Protein 3ZMD (pdb70)

Secondary structure (DSSP, 8-state):
--PPPHHHHHHHHHHHHHHHHHHHHHHHHHGGGT--HHHHHHHHHHHTSGGGEEEHHHHHHHTT--HHHHHHHHHHHHHTTSEEEE--SS-SS--EEEE-HHHHHHHHHHHHHHHHHHHHHTGGGS-HHHHHHHHHHHHHHHHHHHH-/--PPPHHHHHHHHHHHHHHHHHHHHHHHHHGGGT--HHHHHHHHHHHTSGGGEEEHHHHHHHTT--HHHHHHHHHHHHHTTSEEEE----SS---EEEE-HHHHHHHHHHHHHHHHHHHHHTGGGS-HHHHHHHHHHHHHHHHHHHH-/---PPPHHHHHHHHHHHHHHHHHHHHHHHHHGGGT--HHHHHHHHHHHTSGGGEEEHHHHHHHTT--HHHHHHHHHHHHHTTSEEEEE--STT--EEEEE-HHHHHHHHHHHHHHHHHHHHHTGGGS-HHHHHHHHHHHHHHHHHHHH-/--PPPHHHHHHHHHHHHHHHHHHHHHHHHHGGGT--HHHHHHHHHHHTSGGGEEEHHHHHHHTT--HHHHHHHHHHHHHTTSEEEEE-SSSTT-EEEEE-HHHHHHHHHHHHHHHHHHHHHTGGGS-HHHHHHHHHHHHHHHHHHHH-

Structure (mmCIF, N/CA/C/O backbone):
data_3ZMD
#
_entry.id   3ZMD
#
_cell.length_a   43.648
_cell.length_b   120.483
_cell.length_c   144.290
_cell.angle_alpha   90.00
_cell.angle_beta   90.00
_cell.angle_gamma   90.00
#
_symmetry.space_group_name_H-M   'P 21 21 21'
#
loop_
_entity.id
_entity.type
_entity.pdbx_description
1 polymer 'PUTATIVE TRANSCRIPTIONAL REGULATOR'
2 non-polymer '2-HYDROXYBENZOIC ACID'
3 non-polymer 'SODIUM ION'
4 non-polymer 'CHLORIDE ION'
5 non-polymer 1,2-ETHANEDIOL
6 water water
#
loop_
_atom_site.group_PDB
_atom_site.id
_atom_site.type_symbol
_atom_site.label_atom_id
_atom_site.label_alt_id
_atom_site.label_comp_id
_atom_site.label_asym_id
_atom_site.label_entity_id
_atom_site.label_seq_id
_atom_site.pdbx_PDB_ins_code
_atom_site.Cartn_x
_atom_site.Cartn_y
_atom_site.Cartn_z
_atom_site.occupancy
_atom_site.B_iso_or_equiv
_atom_site.auth_seq_id
_atom_site.auth_comp_id
_atom_site.auth_asym_id
_atom_site.auth_atom_id
_atom_site.pdbx_PDB_model_num
ATOM 1 N N . THR A 1 27 ? 30.641 40.036 59.347 1.00 65.42 7 THR A N 1
ATOM 2 C CA . THR A 1 27 ? 29.516 40.983 59.035 1.00 62.08 7 THR A CA 1
ATOM 3 C C . THR A 1 27 ? 28.642 41.110 60.271 1.00 55.02 7 THR A C 1
ATOM 4 O O . THR A 1 27 ? 28.212 40.093 60.834 1.00 53.92 7 THR A O 1
ATOM 8 N N . ARG A 1 28 ? 28.383 42.335 60.711 1.00 50.94 8 ARG A N 1
ATOM 9 C CA . ARG A 1 28 ? 27.534 42.523 61.885 1.00 46.95 8 ARG A CA 1
ATOM 10 C C . ARG A 1 28 ? 26.091 42.778 61.467 1.00 42.36 8 ARG A C 1
ATOM 11 O O . ARG A 1 28 ? 25.676 43.920 61.349 1.00 40.55 8 ARG A O 1
ATOM 19 N N . TRP A 1 29 ? 25.346 41.696 61.223 1.00 41.21 9 TRP A N 1
ATOM 20 C CA . TRP A 1 29 ? 23.950 41.792 60.804 1.00 38.20 9 TRP A CA 1
ATOM 21 C C . TRP A 1 29 ? 23.145 42.508 61.835 1.00 34.69 9 TRP A C 1
ATOM 22 O O . TRP A 1 29 ? 23.485 42.485 63.016 1.00 33.43 9 TRP A O 1
ATOM 33 N N . LEU A 1 30 ? 22.085 43.193 61.430 1.00 31.30 10 LEU A N 1
ATOM 34 C CA . LEU A 1 30 ? 21.312 43.923 62.393 1.00 30.25 10 LEU A CA 1
ATOM 35 C C . LEU A 1 30 ? 20.602 42.936 63.326 1.00 31.29 10 LEU A C 1
ATOM 36 O O . LEU A 1 30 ? 20.139 41.889 62.892 1.00 32.07 10 LEU A O 1
ATOM 41 N N . THR A 1 31 ? 20.513 43.302 64.593 1.00 31.05 11 THR A N 1
ATOM 42 C CA . THR A 1 31 ? 19.732 42.539 65.570 1.00 33.43 11 THR A CA 1
ATOM 43 C C . THR A 1 31 ? 18.266 42.794 65.284 1.00 33.89 11 THR A C 1
ATOM 44 O O . THR A 1 31 ? 17.943 43.701 64.500 1.00 29.68 11 THR A O 1
ATOM 48 N N . ASP A 1 32 ? 17.391 42.042 65.937 1.00 36.53 12 ASP A N 1
ATOM 49 C CA . ASP A 1 32 ? 15.952 42.258 65.792 1.00 40.46 12 ASP A CA 1
ATOM 50 C C . ASP A 1 32 ? 15.541 43.702 66.143 1.00 38.17 12 ASP A C 1
ATOM 51 O O . ASP A 1 32 ? 14.802 44.314 65.403 1.00 36.25 12 ASP A O 1
ATOM 56 N N . THR A 1 33 ? 16.067 44.233 67.244 1.00 37.68 13 THR A N 1
ATOM 57 C CA . THR A 1 33 ? 15.755 45.595 67.666 1.00 37.10 13 THR A CA 1
ATOM 58 C C . THR A 1 33 ? 16.261 46.634 66.673 1.00 33.78 13 THR A C 1
ATOM 59 O O . THR A 1 33 ? 15.527 47.560 66.312 1.00 33.60 13 THR A O 1
ATOM 63 N N . GLU A 1 34 ? 17.502 46.469 66.216 1.00 31.23 14 GLU A N 1
ATOM 64 C CA . GLU A 1 34 ? 18.057 47.387 65.229 1.00 29.64 14 GLU A CA 1
ATOM 65 C C . GLU A 1 34 ? 17.266 47.345 63.910 1.00 27.71 14 GLU A C 1
ATOM 66 O O . GLU A 1 34 ? 17.032 48.388 63.284 1.00 26.84 14 GLU A O 1
ATOM 72 N N . GLN A 1 35 ? 16.954 46.132 63.448 1.00 29.15 15 GLN A N 1
ATOM 73 C CA . GLN A 1 35 ? 16.268 45.957 62.182 1.00 29.05 15 GLN A CA 1
ATOM 74 C C . GLN A 1 35 ? 14.894 46.607 62.198 1.00 30.86 15 GLN A C 1
ATOM 75 O O . GLN A 1 35 ? 14.493 47.253 61.202 1.00 29.39 15 GLN A O 1
ATOM 81 N N . CYS A 1 36 ? 14.175 46.405 63.291 1.00 32.18 16 CYS A N 1
ATOM 82 C CA A CYS A 1 36 ? 12.844 46.975 63.430 0.50 34.05 16 CYS A CA 1
ATOM 83 C CA B CYS A 1 36 ? 12.841 46.964 63.471 0.50 35.03 16 CYS A CA 1
ATOM 84 C C . CYS A 1 36 ? 12.888 48.490 63.378 1.00 31.31 16 CYS A C 1
ATOM 85 O O . CYS A 1 36 ? 12.111 49.099 62.665 1.00 30.85 16 CYS A O 1
ATOM 90 N N . ALA A 1 37 ? 13.828 49.085 64.096 1.00 31.75 17 ALA A N 1
ATOM 91 C CA . ALA A 1 37 ? 13.973 50.550 64.097 1.00 30.89 17 ALA A CA 1
ATOM 92 C C . ALA A 1 37 ? 14.356 51.057 62.730 1.00 29.81 17 ALA A C 1
ATOM 93 O O . ALA A 1 37 ? 13.771 52.040 62.267 1.00 31.51 17 ALA A O 1
ATOM 95 N N . TRP A 1 38 ? 15.302 50.379 62.071 1.00 26.88 18 TRP A N 1
ATOM 96 C CA . TRP A 1 38 ? 15.726 50.776 60.741 1.00 26.05 18 TRP A CA 1
ATOM 97 C C . TRP A 1 38 ? 14.585 50.715 59.742 1.00 25.85 18 TRP A C 1
ATOM 98 O O . TRP A 1 38 ? 14.350 51.658 58.988 1.00 26.30 18 TRP A O 1
ATOM 109 N N . ARG A 1 39 ? 13.851 49.621 59.734 1.00 27.23 19 ARG A N 1
ATOM 110 C CA . ARG A 1 39 ? 12.764 49.461 58.768 1.00 28.62 19 ARG A CA 1
ATOM 111 C C . ARG A 1 39 ? 11.574 50.380 59.001 1.00 28.26 19 ARG A C 1
ATOM 112 O O . ARG A 1 39 ? 10.958 50.831 58.030 1.00 27.43 19 ARG A O 1
ATOM 120 N N . THR A 1 40 ? 11.286 50.698 60.266 1.00 27.85 20 THR A N 1
ATOM 121 C CA . THR A 1 40 ? 10.254 51.687 60.603 1.00 26.46 20 THR A CA 1
ATOM 122 C C . THR A 1 40 ? 10.669 53.076 60.100 1.00 26.03 20 THR A C 1
ATOM 123 O O . THR A 1 40 ? 9.895 53.740 59.426 1.00 23.64 20 THR A O 1
ATOM 127 N N . HIS A 1 41 ? 11.921 53.479 60.362 1.00 26.69 21 HIS A N 1
ATOM 128 C CA . HIS A 1 41 ? 12.439 54.733 59.825 1.00 26.42 21 HIS A CA 1
ATOM 129 C C . HIS A 1 41 ? 12.331 54.832 58.329 1.00 26.66 21 HIS A C 1
ATOM 130 O O . HIS A 1 41 ? 11.946 55.857 57.798 1.00 25.58 21 HIS A O 1
ATOM 137 N N . LEU A 1 42 ? 12.709 53.762 57.631 1.00 26.62 22 LEU A N 1
ATOM 138 C CA . LEU A 1 42 ? 12.733 53.737 56.211 1.00 29.17 22 LEU A CA 1
ATOM 139 C C . LEU A 1 42 ? 11.297 53.800 55.651 1.00 29.28 22 LEU A C 1
ATOM 140 O O . LEU A 1 42 ? 11.044 54.513 54.684 1.00 29.36 22 LEU A O 1
ATOM 145 N N . GLU A 1 43 ? 10.367 53.069 56.275 1.00 27.61 23 GLU A N 1
ATOM 146 C CA . GLU A 1 43 ? 8.996 53.016 55.836 1.00 30.15 23 GLU A CA 1
ATOM 147 C C . GLU A 1 43 ? 8.353 54.390 56.003 1.00 30.17 23 GLU A C 1
ATOM 148 O O . GLU A 1 43 ? 7.734 54.918 55.062 1.00 29.91 23 GLU A O 1
ATOM 154 N N . VAL A 1 44 ? 8.525 54.994 57.179 1.00 28.52 24 VAL A N 1
ATOM 155 C CA . VAL A 1 44 ? 8.018 56.353 57.406 1.00 28.83 24 VAL A CA 1
ATOM 156 C C . VAL A 1 44 ? 8.634 57.366 56.423 1.00 31.01 24 VAL A C 1
ATOM 157 O O . VAL A 1 44 ? 7.914 58.148 55.842 1.00 31.15 24 VAL A O 1
ATOM 161 N N . ASN A 1 45 ? 9.945 57.327 56.215 1.00 29.68 25 ASN A N 1
ATOM 162 C CA . ASN A 1 45 ? 10.639 58.211 55.248 1.00 34.12 25 ASN A CA 1
ATOM 163 C C . ASN A 1 45 ? 10.006 58.121 53.869 1.00 34.56 25 ASN A C 1
ATOM 164 O O . ASN A 1 45 ? 9.624 59.140 53.289 1.00 36.62 25 ASN A O 1
ATOM 169 N N . ARG A 1 46 ? 9.871 56.909 53.360 1.00 34.74 26 ARG A N 1
ATOM 170 C CA . ARG A 1 46 ? 9.334 56.695 52.006 1.00 36.59 26 ARG A CA 1
ATOM 171 C C . ARG A 1 46 ? 7.874 57.131 51.916 1.00 33.36 26 ARG A C 1
ATOM 172 O O . ARG A 1 46 ? 7.487 57.858 51.008 1.00 34.75 26 ARG A O 1
ATOM 180 N N . LEU A 1 47 ? 7.051 56.682 52.856 1.00 31.69 27 LEU A N 1
ATOM 181 C CA . LEU A 1 47 ? 5.629 56.987 52.817 1.00 32.78 27 LEU A CA 1
ATOM 182 C C . LEU A 1 47 ? 5.330 58.487 53.023 1.00 33.24 27 LEU A C 1
ATOM 183 O O . LEU A 1 47 ? 4.463 59.061 52.355 1.00 35.25 27 LEU A O 1
ATOM 188 N N . LEU A 1 48 ? 6.065 59.110 53.913 1.00 32.09 28 LEU A N 1
ATOM 189 C CA . LEU A 1 48 ? 5.863 60.532 54.235 1.00 34.09 28 LEU A CA 1
ATOM 190 C C . LEU A 1 48 ? 6.285 61.443 53.075 1.00 35.69 28 LEU A C 1
ATOM 191 O O . LEU A 1 48 ? 5.553 62.359 52.725 1.00 38.40 28 LEU A O 1
ATOM 196 N N . THR A 1 49 ? 7.445 61.162 52.472 1.00 35.76 29 THR A N 1
ATOM 197 C CA . THR A 1 49 ? 7.895 61.896 51.306 1.00 37.16 29 THR A CA 1
ATOM 198 C C . THR A 1 49 ? 6.833 61.826 50.212 1.00 38.40 29 THR A C 1
ATOM 199 O O . THR A 1 49 ? 6.441 62.867 49.658 1.00 38.74 29 THR A O 1
ATOM 203 N N . HIS A 1 50 ? 6.323 60.627 49.943 1.00 37.96 30 HIS A N 1
ATOM 204 C CA . HIS A 1 50 ? 5.274 60.461 48.937 1.00 41.04 30 HIS A CA 1
ATOM 205 C C . HIS A 1 50 ? 4.034 61.257 49.245 1.00 40.23 30 HIS A C 1
ATOM 206 O O . HIS A 1 50 ? 3.474 61.918 48.360 1.00 40.00 30 HIS A O 1
ATOM 213 N N . GLN A 1 51 ? 3.579 61.166 50.489 1.00 38.60 31 GLN A N 1
ATOM 214 C CA . GLN A 1 51 ? 2.342 61.796 50.936 1.00 39.54 31 GLN A CA 1
ATOM 215 C C . GLN A 1 51 ? 2.408 63.326 50.873 1.00 40.47 31 GLN A C 1
ATOM 216 O O . GLN A 1 51 ? 1.489 63.978 50.374 1.00 42.47 31 GLN A O 1
ATOM 222 N N . LEU A 1 52 ? 3.518 63.887 51.304 1.00 39.97 32 LEU A N 1
ATOM 223 C CA . LEU A 1 52 ? 3.659 65.327 51.277 1.00 43.49 32 LEU A CA 1
ATOM 224 C C . LEU A 1 52 ? 3.735 65.821 49.826 1.00 46.61 32 LEU A C 1
ATOM 225 O O . LEU A 1 52 ? 3.140 66.859 49.499 1.00 47.75 32 LEU A O 1
ATOM 230 N N . GLU A 1 53 ? 4.442 65.095 48.960 1.00 46.48 33 GLU A N 1
ATOM 231 C CA . GLU A 1 53 ? 4.468 65.426 47.529 1.00 51.48 33 GLU A CA 1
ATOM 232 C C . GLU A 1 53 ? 3.066 65.376 46.927 1.00 51.17 33 GLU A C 1
ATOM 233 O O . GLU A 1 53 ? 2.649 66.313 46.212 1.00 50.58 33 GLU A O 1
ATOM 239 N N . LYS A 1 54 ? 2.337 64.305 47.233 1.00 48.02 34 LYS A N 1
ATOM 240 C CA . LYS A 1 54 ? 0.941 64.152 46.795 1.00 49.81 34 LYS A CA 1
ATOM 241 C C . LYS A 1 54 ? 0.073 65.338 47.234 1.00 50.40 34 LYS A C 1
ATOM 242 O O . LYS A 1 54 ? -0.693 65.857 46.447 1.00 51.83 34 LYS A O 1
ATOM 245 N N . ASP A 1 55 ? 0.223 65.798 48.478 1.00 62.15 35 ASP A N 1
ATOM 246 C CA . ASP A 1 55 ? -0.586 66.916 48.978 1.00 61.40 35 ASP A CA 1
ATOM 247 C C . ASP A 1 55 ? -0.229 68.261 48.322 1.00 57.00 35 ASP A C 1
ATOM 248 O O . ASP A 1 55 ? -1.052 69.151 48.321 1.00 57.45 35 ASP A O 1
ATOM 253 N N . LEU A 1 56 ? 0.984 68.416 47.781 1.00 55.18 36 LEU A N 1
ATOM 254 C CA . LEU A 1 56 ? 1.375 69.645 47.063 1.00 52.85 36 LEU A CA 1
ATOM 255 C C . LEU A 1 56 ? 0.931 69.651 45.599 1.00 55.38 36 LEU A C 1
ATOM 256 O O . LEU A 1 56 ? 0.845 70.718 44.982 1.00 53.63 36 LEU A O 1
ATOM 261 N N . GLN A 1 57 ? 0.666 68.465 45.053 1.00 58.31 37 GLN A N 1
ATOM 262 C CA . GLN A 1 57 ? 0.358 68.309 43.627 1.00 62.07 37 GLN A CA 1
ATOM 263 C C . GLN A 1 57 ? -0.745 69.261 43.122 1.00 63.61 37 GLN A C 1
ATOM 264 O O . GLN A 1 57 ? -0.559 69.891 42.090 1.00 64.52 37 GLN A O 1
ATOM 266 N N . PRO A 1 58 ? -1.886 69.374 43.837 1.00 64.78 38 PRO A N 1
ATOM 267 C CA . PRO A 1 58 ? -2.937 70.303 43.396 1.00 66.66 38 PRO A CA 1
ATOM 268 C C . PRO A 1 58 ? -2.500 71.769 43.233 1.00 64.72 38 PRO A C 1
ATOM 269 O O . PRO A 1 58 ? -3.150 72.528 42.516 1.00 67.14 38 PRO A O 1
ATOM 273 N N . PHE A 1 59 ? -1.416 72.160 43.887 1.00 60.24 39 PHE A N 1
ATOM 274 C CA . PHE A 1 59 ? -0.878 73.500 43.727 1.00 58.94 39 PHE A CA 1
ATOM 275 C C . PHE A 1 59 ? 0.159 73.577 42.622 1.00 58.71 39 PHE A C 1
ATOM 276 O O . PHE A 1 59 ? 0.660 74.651 42.343 1.00 57.96 39 PHE A O 1
ATOM 284 N N . GLY A 1 60 ? 0.440 72.465 41.947 1.00 60.58 40 GLY A N 1
ATOM 285 C CA . GLY A 1 60 ? 1.408 72.474 40.851 1.00 62.52 40 GLY A CA 1
ATOM 286 C C . GLY A 1 60 ? 2.847 72.658 41.321 1.00 59.55 40 GLY A C 1
ATOM 287 O O . GLY A 1 60 ? 3.695 73.111 40.549 1.00 62.40 40 GLY A O 1
ATOM 288 N N . LEU A 1 61 ? 3.133 72.293 42.571 1.00 55.53 41 LEU A N 1
ATOM 289 C CA . LEU A 1 61 ? 4.480 72.440 43.125 1.00 52.30 41 LEU A CA 1
ATOM 290 C C . LEU A 1 61 ? 5.051 71.094 43.528 1.00 53.48 41 LEU A C 1
ATOM 291 O O . LEU A 1 61 ? 4.322 70.225 44.006 1.00 53.65 41 LEU A O 1
ATOM 296 N N . THR A 1 62 ? 6.361 70.939 43.351 1.00 54.36 42 THR A N 1
ATOM 297 C CA . THR A 1 62 ? 7.074 69.807 43.919 1.00 56.54 42 THR A CA 1
ATOM 298 C C . THR A 1 62 ? 7.541 70.225 45.305 1.00 53.62 42 THR A C 1
ATOM 299 O O . THR A 1 62 ? 7.552 71.411 45.646 1.00 48.55 42 THR A O 1
ATOM 303 N N . MET A 1 63 ? 7.947 69.261 46.114 1.00 55.53 43 MET A N 1
ATOM 304 C CA . MET A 1 63 ? 8.482 69.601 47.408 1.00 55.85 43 MET A CA 1
ATOM 305 C C . MET A 1 63 ? 9.802 70.375 47.276 1.00 53.95 43 MET A C 1
ATOM 306 O O . MET A 1 63 ? 10.082 71.279 48.064 1.00 49.96 43 MET A O 1
ATOM 311 N N . ASN A 1 64 ? 10.608 70.021 46.287 1.00 55.29 44 ASN A N 1
ATOM 312 C CA . ASN A 1 64 ? 11.824 70.767 46.014 1.00 56.65 44 ASN A CA 1
ATOM 313 C C . ASN A 1 64 ? 11.514 72.270 45.756 1.00 51.51 44 ASN A C 1
ATOM 314 O O . ASN A 1 64 ? 12.204 73.146 46.282 1.00 49.11 44 ASN A O 1
ATOM 319 N N . ASP A 1 65 ? 10.487 72.562 44.956 1.00 50.21 45 ASP A N 1
ATOM 320 C CA . ASP A 1 65 ? 10.059 73.957 44.695 1.00 48.31 45 ASP A CA 1
ATOM 321 C C . ASP A 1 65 ? 9.687 74.642 45.999 1.00 44.53 45 ASP A C 1
ATOM 322 O O . ASP A 1 65 ? 10.121 75.763 46.296 1.00 40.64 45 ASP A O 1
ATOM 327 N N . TYR A 1 66 ? 8.848 73.963 46.774 1.00 43.77 46 TYR A N 1
ATOM 328 C CA . TYR A 1 66 ? 8.332 74.517 48.014 1.00 41.83 46 TYR A CA 1
ATOM 329 C C . TYR A 1 66 ? 9.461 74.832 48.994 1.00 41.76 46 TYR A C 1
ATOM 330 O O . TYR A 1 66 ? 9.465 75.872 49.646 1.00 40.53 46 TYR A O 1
ATOM 339 N N . GLU A 1 67 ? 10.427 73.933 49.104 1.00 42.75 47 GLU A N 1
ATOM 340 C CA . GLU A 1 67 ? 11.542 74.140 50.012 1.00 43.34 47 GLU A CA 1
ATOM 341 C C . GLU A 1 67 ? 12.370 75.400 49.658 1.00 40.30 47 GLU A C 1
ATOM 342 O O . GLU A 1 67 ? 12.835 76.131 50.541 1.00 37.88 47 GLU A O 1
ATOM 348 N N . ILE A 1 68 ? 12.510 75.681 48.366 1.00 39.53 48 ILE A N 1
ATOM 349 C CA . ILE A 1 68 ? 13.195 76.905 47.923 1.00 37.08 48 ILE A CA 1
ATOM 350 C C . ILE A 1 68 ? 12.396 78.132 48.281 1.00 33.07 48 ILE A C 1
ATOM 351 O O . ILE A 1 68 ? 12.947 79.105 48.828 1.00 32.64 48 ILE A O 1
ATOM 356 N N . LEU A 1 69 ? 11.081 78.077 48.069 1.00 31.71 49 LEU A N 1
ATOM 357 C CA . LEU A 1 69 ? 10.229 79.169 48.456 1.00 31.04 49 LEU A CA 1
ATOM 358 C C . LEU A 1 69 ? 10.371 79.476 49.946 1.00 31.09 49 LEU A C 1
ATOM 359 O O . LEU A 1 69 ? 10.453 80.637 50.329 1.00 30.69 49 LEU A O 1
ATOM 364 N N . VAL A 1 70 ? 10.359 78.437 50.780 1.00 32.17 50 VAL A N 1
ATOM 365 C CA . VAL A 1 70 ? 10.502 78.616 52.228 1.00 32.69 50 VAL A CA 1
ATOM 366 C C . VAL A 1 70 ? 11.857 79.240 52.592 1.00 31.70 50 VAL A C 1
ATOM 367 O O . VAL A 1 70 ? 11.903 80.228 53.341 1.00 32.01 50 VAL A O 1
ATOM 371 N N . ASN A 1 71 ? 12.949 78.665 52.092 1.00 31.40 51 ASN A N 1
ATOM 372 C CA . ASN A 1 71 ? 14.285 79.188 52.386 1.00 32.88 51 ASN A CA 1
ATOM 373 C C . ASN A 1 71 ? 14.412 80.673 51.988 1.00 30.59 51 ASN A C 1
ATOM 374 O O . ASN A 1 71 ? 14.939 81.507 52.755 1.00 30.98 51 ASN A O 1
ATOM 379 N N . LEU A 1 72 ? 13.944 81.026 50.795 1.00 29.42 52 LEU A N 1
ATOM 380 C CA . LEU A 1 72 ? 14.015 82.419 50.363 1.00 29.25 52 LEU A CA 1
ATOM 381 C C . LEU A 1 72 ? 13.147 83.316 51.254 1.00 29.65 52 LEU A C 1
ATOM 382 O O . LEU A 1 72 ? 13.560 84.406 51.646 1.00 31.12 52 LEU A O 1
ATOM 387 N N . SER A 1 73 ? 11.942 82.876 51.592 1.00 30.82 53 SER A N 1
ATOM 388 C CA . SER A 1 73 ? 11.024 83.758 52.327 1.00 32.10 53 SER A CA 1
ATOM 389 C C . SER A 1 73 ? 11.501 84.003 53.756 1.00 33.39 53 SER A C 1
ATOM 390 O O . SER A 1 73 ? 11.107 84.986 54.372 1.00 33.24 53 SER A O 1
ATOM 393 N N . GLU A 1 74 ? 12.347 83.112 54.279 1.00 32.29 54 GLU A N 1
ATOM 394 C CA . GLU A 1 74 ? 12.902 83.285 55.597 1.00 34.77 54 GLU A CA 1
ATOM 395 C C . GLU A 1 74 ? 14.213 84.045 55.593 1.00 34.48 54 GLU A C 1
ATOM 396 O O . GLU A 1 74 ? 14.776 84.265 56.656 1.00 35.67 54 GLU A O 1
ATOM 402 N N . SER A 1 75 ? 14.688 84.460 54.412 1.00 32.78 55 SER A N 1
ATOM 403 C CA . SER A 1 75 ? 15.907 85.250 54.300 1.00 35.31 55 SER A CA 1
ATOM 404 C C . SER A 1 75 ? 15.637 86.749 54.215 1.00 35.72 55 SER A C 1
ATOM 405 O O . SER A 1 75 ? 14.589 87.181 53.742 1.00 33.69 55 SER A O 1
ATOM 408 N N . GLU A 1 76 ? 16.605 87.526 54.672 1.00 37.88 56 GLU A N 1
ATOM 409 C CA . GLU A 1 76 ? 16.517 88.982 54.591 1.00 40.66 56 GLU A CA 1
ATOM 410 C C . GLU A 1 76 ? 16.348 89.382 53.142 1.00 35.94 56 GLU A C 1
ATOM 411 O O . GLU A 1 76 ? 17.057 88.905 52.264 1.00 34.37 56 GLU A O 1
ATOM 417 N N . GLY A 1 77 ? 15.382 90.239 52.885 1.00 34.97 57 GLY A N 1
ATOM 418 C CA . GLY A 1 77 ? 15.074 90.674 51.518 1.00 34.30 57 GLY A CA 1
ATOM 419 C C . GLY A 1 77 ? 14.488 89.589 50.598 1.00 33.22 57 GLY A C 1
ATOM 420 O O . GLY A 1 77 ? 14.395 89.793 49.377 1.00 34.33 57 GLY A O 1
ATOM 421 N N . ASP A 1 78 ? 14.075 88.459 51.173 1.00 30.94 58 ASP A N 1
ATOM 422 C CA . ASP A 1 78 ? 13.570 87.315 50.404 1.00 30.09 58 ASP A CA 1
ATOM 423 C C . ASP A 1 78 ? 14.528 86.888 49.308 1.00 30.33 58 ASP A C 1
ATOM 424 O O . ASP A 1 78 ? 14.108 86.566 48.209 1.00 30.66 58 ASP A O 1
ATOM 429 N N . ARG A 1 79 ? 15.825 86.936 49.589 1.00 30.92 59 ARG A N 1
ATOM 430 C CA A ARG A 1 79 ? 16.826 86.585 48.601 0.50 31.92 59 ARG A CA 1
ATOM 431 C CA B ARG A 1 79 ? 16.835 86.600 48.596 0.50 31.94 59 ARG A CA 1
ATOM 432 C C . ARG A 1 79 ? 18.017 85.939 49.272 1.00 32.27 59 ARG A C 1
ATOM 433 O O . ARG A 1 79 ? 18.264 86.165 50.447 1.00 30.82 59 ARG A O 1
ATOM 448 N N . MET A 1 80 ? 18.719 85.115 48.526 1.00 32.87 60 MET A N 1
ATOM 449 C CA . MET A 1 80 ? 19.893 84.401 49.027 1.00 35.70 60 MET A CA 1
ATOM 450 C C . MET A 1 80 ? 20.889 84.281 47.895 1.00 37.21 60 MET A C 1
ATOM 451 O O . MET A 1 80 ? 20.485 84.137 46.752 1.00 35.07 60 MET A O 1
ATOM 456 N N . ARG A 1 81 ? 22.182 84.333 48.222 1.00 39.22 61 ARG A N 1
ATOM 457 C CA . ARG A 1 81 ? 23.228 83.982 47.291 1.00 43.33 61 ARG A CA 1
ATOM 458 C C . ARG A 1 81 ? 22.978 82.520 46.862 1.00 44.34 61 ARG A C 1
ATOM 459 O O . ARG A 1 81 ? 22.586 81.653 47.667 1.00 42.08 61 ARG A O 1
ATOM 467 N N . MET A 1 82 ? 23.115 82.251 45.563 1.00 37.42 62 MET A N 1
ATOM 468 C CA . MET A 1 82 ? 22.909 80.870 45.052 1.00 38.15 62 MET A CA 1
ATOM 469 C C . MET A 1 82 ? 23.749 79.834 45.820 1.00 39.81 62 MET A C 1
ATOM 470 O O . MET A 1 82 ? 23.264 78.748 46.126 1.00 42.49 62 MET A O 1
ATOM 475 N N . SER A 1 83 ? 25.022 80.134 46.109 1.00 42.07 63 SER A N 1
ATOM 476 C CA . SER A 1 83 ? 25.884 79.172 46.826 1.00 42.26 63 SER A CA 1
ATOM 477 C C . SER A 1 83 ? 25.342 78.878 48.248 1.00 43.06 63 SER A C 1
ATOM 478 O O . SER A 1 83 ? 25.406 77.738 48.723 1.00 43.07 63 SER A O 1
ATOM 481 N N . ASP A 1 84 ? 24.790 79.889 48.917 1.00 41.65 64 ASP A N 1
ATOM 482 C CA . ASP A 1 84 ? 24.154 79.693 50.249 1.00 43.92 64 ASP A CA 1
ATOM 483 C C . ASP A 1 84 ? 22.837 78.899 50.138 1.00 42.58 64 ASP A C 1
ATOM 484 O O . ASP A 1 84 ? 22.541 78.062 50.986 1.00 45.10 64 ASP A O 1
ATOM 489 N N . LEU A 1 85 ? 22.081 79.142 49.069 1.00 39.46 65 LEU A N 1
ATOM 490 C CA . LEU A 1 85 ? 20.866 78.393 48.805 1.00 38.44 65 LEU A CA 1
ATOM 491 C C . LEU A 1 85 ? 21.166 76.922 48.484 1.00 40.35 65 LEU A C 1
ATOM 492 O O . LEU A 1 85 ? 20.429 76.015 48.943 1.00 40.40 65 LEU A O 1
ATOM 497 N N . ALA A 1 86 ? 22.242 76.691 47.724 1.00 40.88 66 ALA A N 1
ATOM 498 C CA . ALA A 1 86 ? 22.732 75.353 47.429 1.00 43.84 66 ALA A CA 1
ATOM 499 C C . ALA A 1 86 ? 23.039 74.561 48.706 1.00 45.78 66 ALA A C 1
ATOM 500 O O . ALA A 1 86 ? 22.635 73.418 48.849 1.00 47.56 66 ALA A O 1
ATOM 502 N N . THR A 1 87 ? 23.759 75.194 49.627 1.00 47.20 67 THR A N 1
ATOM 503 C CA . THR A 1 87 ? 24.090 74.586 50.914 1.00 48.15 67 THR A CA 1
ATOM 504 C C . THR A 1 87 ? 22.841 74.303 51.753 1.00 49.38 67 THR A C 1
ATOM 505 O O . THR A 1 87 ? 22.742 73.238 52.368 1.00 51.22 67 THR A O 1
ATOM 509 N N . ALA A 1 88 ? 21.908 75.258 51.797 1.00 46.41 68 ALA A N 1
ATOM 510 C CA . ALA A 1 88 ? 20.665 75.119 52.573 1.00 47.26 68 ALA A CA 1
ATOM 511 C C . ALA A 1 88 ? 19.751 73.988 52.069 1.00 48.21 68 ALA A C 1
ATOM 512 O O . ALA A 1 88 ? 19.047 73.352 52.840 1.00 50.00 68 ALA A O 1
ATOM 514 N N . THR A 1 89 ? 19.764 73.745 50.772 1.00 48.05 69 THR A N 1
ATOM 515 C CA . THR A 1 89 ? 18.939 72.698 50.181 1.00 50.75 69 THR A CA 1
ATOM 516 C C . THR A 1 89 ? 19.778 71.461 49.858 1.00 54.08 69 THR A C 1
ATOM 517 O O . THR A 1 89 ? 19.315 70.554 49.170 1.00 55.57 69 THR A O 1
ATOM 521 N N . MET A 1 90 ? 21.017 71.463 50.340 1.00 55.31 70 MET A N 1
ATOM 522 C CA . MET A 1 90 ? 21.959 70.353 50.168 1.00 58.87 70 MET A CA 1
ATOM 523 C C . MET A 1 90 ? 22.033 69.822 48.733 1.00 57.94 70 MET A C 1
ATOM 524 O O . MET A 1 90 ? 21.909 68.633 48.523 1.00 61.26 70 MET A O 1
ATOM 529 N N . GLN A 1 91 ? 22.248 70.702 47.752 1.00 54.05 71 GLN A N 1
ATOM 530 C CA . GLN A 1 91 ? 22.446 70.276 46.363 1.00 55.75 71 GLN A CA 1
ATOM 531 C C . GLN A 1 91 ? 23.573 71.038 45.674 1.00 53.59 71 GLN A C 1
ATOM 532 O O . GLN A 1 91 ? 24.066 72.045 46.183 1.00 50.99 71 GLN A O 1
ATOM 538 N N . SER A 1 92 ? 24.007 70.521 44.528 1.00 55.40 72 SER A N 1
ATOM 539 C CA . SER A 1 92 ? 25.138 71.088 43.801 1.00 55.31 72 SER A CA 1
ATOM 540 C C . SER A 1 92 ? 24.756 72.403 43.141 1.00 52.60 72 SER A C 1
ATOM 541 O O . SER A 1 92 ? 23.574 72.684 42.942 1.00 50.56 72 SER A O 1
ATOM 544 N N . LYS A 1 93 ? 25.775 73.199 42.824 1.00 52.49 73 LYS A N 1
ATOM 545 C CA . LYS A 1 93 ? 25.593 74.459 42.112 1.00 51.45 73 LYS A CA 1
ATOM 546 C C . LYS A 1 93 ? 24.815 74.215 40.827 1.00 52.16 73 LYS A C 1
ATOM 547 O O . LYS A 1 93 ? 23.883 74.960 40.518 1.00 51.25 73 LYS A O 1
ATOM 553 N N . SER A 1 94 ? 25.178 73.155 40.098 1.00 55.80 74 SER A N 1
ATOM 554 C CA . SER A 1 94 ? 24.562 72.863 38.796 1.00 58.05 74 SER A CA 1
ATOM 555 C C . SER A 1 94 ? 23.106 72.415 38.944 1.00 57.61 74 SER A C 1
ATOM 556 O O . SER A 1 94 ? 22.248 72.868 38.177 1.00 57.82 74 SER A O 1
ATOM 559 N N . ARG A 1 95 ? 22.825 71.528 39.896 1.00 56.37 75 ARG A N 1
ATOM 560 C CA . ARG A 1 95 ? 21.445 71.098 40.119 1.00 57.26 75 ARG A CA 1
ATOM 561 C C . ARG A 1 95 ? 20.569 72.291 40.568 1.00 52.11 75 ARG A C 1
ATOM 562 O O . ARG A 1 95 ? 19.440 72.426 40.112 1.00 52.37 75 ARG A O 1
ATOM 566 N N . LEU A 1 96 ? 21.066 73.126 41.477 1.00 48.60 76 LEU A N 1
ATOM 567 C CA . LEU A 1 96 ? 20.265 74.276 41.928 1.00 45.47 76 LEU A CA 1
ATOM 568 C C . LEU A 1 96 ? 19.962 75.187 40.750 1.00 46.09 76 LEU A C 1
ATOM 569 O O . LEU A 1 96 ? 18.845 75.688 40.624 1.00 44.95 76 LEU A O 1
ATOM 574 N N . SER A 1 97 ? 20.961 75.401 39.894 1.00 47.18 77 SER A N 1
ATOM 575 C CA . SER A 1 97 ? 20.809 76.280 38.748 1.00 49.12 77 SER A CA 1
ATOM 576 C C . SER A 1 97 ? 19.671 75.803 37.842 1.00 51.17 77 SER A C 1
ATOM 577 O O . SER A 1 97 ? 18.847 76.598 37.404 1.00 49.87 77 SER A O 1
ATOM 580 N N . HIS A 1 98 ? 19.602 74.503 37.582 1.00 54.68 78 HIS A N 1
ATOM 581 C CA . HIS A 1 98 ? 18.524 73.934 36.771 1.00 57.45 78 HIS A CA 1
ATOM 582 C C . HIS A 1 98 ? 17.182 74.124 37.407 1.00 54.57 78 HIS A C 1
ATOM 583 O O . HIS A 1 98 ? 16.183 74.383 36.740 1.00 54.30 78 HIS A O 1
ATOM 590 N N . GLN A 1 99 ? 17.124 73.911 38.715 1.00 54.32 79 GLN A N 1
ATOM 591 C CA . GLN A 1 99 ? 15.881 74.068 39.449 1.00 51.91 79 GLN A CA 1
ATOM 592 C C . GLN A 1 99 ? 15.422 75.533 39.443 1.00 47.34 79 GLN A C 1
ATOM 593 O O . GLN A 1 99 ? 14.235 75.825 39.283 1.00 45.85 79 GLN A O 1
ATOM 599 N N . ILE A 1 100 ? 16.356 76.460 39.643 1.00 43.64 80 ILE A N 1
ATOM 600 C CA . ILE A 1 100 ? 15.989 77.881 39.655 1.00 40.67 80 ILE A CA 1
ATOM 601 C C . ILE A 1 100 ? 15.493 78.292 38.271 1.00 42.24 80 ILE A C 1
ATOM 602 O O . ILE A 1 100 ? 14.515 79.019 38.169 1.00 42.00 80 ILE A O 1
ATOM 607 N N . THR A 1 101 ? 16.106 77.772 37.208 1.00 44.51 81 THR A N 1
ATOM 608 C CA . THR A 1 101 ? 15.610 78.033 35.850 1.00 47.39 81 THR A CA 1
ATOM 609 C C . THR A 1 101 ? 14.140 77.601 35.721 1.00 47.28 81 THR A C 1
ATOM 610 O O . THR A 1 101 ? 13.323 78.349 35.212 1.00 45.03 81 THR A O 1
ATOM 614 N N . ARG A 1 102 ? 13.809 76.408 36.202 1.00 48.48 82 ARG A N 1
ATOM 615 C CA . ARG A 1 102 ? 12.408 75.929 36.220 1.00 51.24 82 ARG A CA 1
ATOM 616 C C . ARG A 1 102 ? 11.488 76.882 37.018 1.00 46.34 82 ARG A C 1
ATOM 617 O O . ARG A 1 1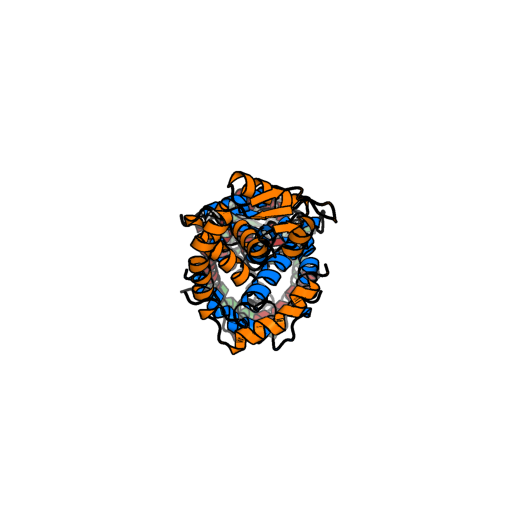02 ? 10.374 77.184 36.618 1.00 46.76 82 ARG A O 1
ATOM 625 N N . MET A 1 103 ? 11.943 77.327 38.170 1.00 43.27 83 MET A N 1
ATOM 626 C CA . MET A 1 103 ? 11.109 78.168 39.004 1.00 41.06 83 MET A CA 1
ATOM 627 C C . MET A 1 103 ? 10.990 79.571 38.378 1.00 41.24 83 MET A C 1
ATOM 628 O O . MET A 1 103 ? 9.972 80.250 38.549 1.00 37.68 83 MET A O 1
ATOM 633 N N . GLU A 1 104 ? 12.039 79.996 37.664 1.00 40.59 84 GLU A N 1
ATOM 634 C CA . GLU A 1 104 ? 12.037 81.271 36.935 1.00 43.61 84 GLU A CA 1
ATOM 635 C C . GLU A 1 104 ? 11.010 81.195 35.819 1.00 44.13 84 GLU A C 1
ATOM 636 O O . GLU A 1 104 ? 10.225 82.120 35.624 1.00 41.82 84 GLU A O 1
ATOM 642 N N . ASN A 1 105 ? 11.027 80.096 35.077 1.00 45.51 85 ASN A N 1
ATOM 643 C CA . ASN A 1 105 ? 10.022 79.883 34.038 1.00 49.28 85 ASN A CA 1
ATOM 644 C C . ASN A 1 105 ? 8.588 79.917 34.608 1.00 46.31 85 ASN A C 1
ATOM 645 O O . ASN A 1 105 ? 7.674 80.350 33.932 1.00 47.53 85 ASN A O 1
ATOM 650 N N . ALA A 1 106 ? 8.401 79.481 35.848 1.00 43.11 86 ALA A N 1
ATOM 651 C CA . ALA A 1 106 ? 7.077 79.570 36.505 1.00 42.39 86 ALA A CA 1
ATOM 652 C C . ALA A 1 106 ? 6.820 80.910 37.225 1.00 40.14 86 ALA A C 1
ATOM 653 O O . ALA A 1 106 ? 5.821 81.068 37.898 1.00 37.85 86 ALA A O 1
ATOM 655 N N . ASN A 1 107 ? 7.745 81.860 37.093 1.00 40.94 87 ASN A N 1
ATOM 656 C CA . ASN A 1 107 ? 7.643 83.212 37.697 1.00 40.59 87 ASN A CA 1
ATOM 657 C C . ASN A 1 107 ? 7.571 83.183 39.226 1.00 36.84 87 ASN A C 1
ATOM 658 O O . ASN A 1 107 ? 6.959 84.049 39.836 1.00 36.77 87 ASN A O 1
ATOM 663 N N . LEU A 1 108 ? 8.233 82.201 39.844 1.00 34.81 88 LEU A N 1
ATOM 664 C CA . LEU A 1 108 ? 8.289 82.101 41.288 1.00 33.26 88 LEU A CA 1
ATOM 665 C C . LEU A 1 108 ? 9.521 82.800 41.880 1.00 32.09 88 LEU A C 1
ATOM 666 O O . LEU A 1 108 ? 9.494 83.261 43.001 1.00 32.25 88 LEU A O 1
ATOM 671 N N . VAL A 1 109 ? 10.613 82.781 41.139 1.00 33.06 89 VAL A N 1
ATOM 672 C CA . VAL A 1 109 ? 11.870 83.369 41.569 1.00 33.09 89 VAL A CA 1
ATOM 673 C C . VAL A 1 109 ? 12.488 84.090 40.378 1.00 34.90 89 VAL A C 1
ATOM 674 O O . VAL A 1 109 ? 12.117 83.812 39.229 1.00 36.88 89 VAL A O 1
ATOM 678 N N . ARG A 1 110 ? 13.416 84.997 40.668 1.00 35.82 90 ARG A N 1
ATOM 679 C CA . ARG A 1 110 ? 14.270 85.596 39.648 1.00 40.78 90 ARG A CA 1
ATOM 680 C C . ARG A 1 110 ? 15.731 85.562 40.105 1.00 40.51 90 ARG A C 1
ATOM 681 O O . ARG A 1 110 ? 16.030 85.527 41.285 1.00 37.75 90 ARG A O 1
ATOM 689 N N . ARG A 1 111 ? 16.630 85.587 39.142 1.00 39.91 91 ARG A N 1
ATOM 690 C CA . ARG A 1 111 ? 18.066 85.760 39.400 1.00 40.62 91 ARG A CA 1
ATOM 691 C C . ARG A 1 111 ? 18.523 87.219 39.312 1.00 41.93 91 ARG A C 1
ATOM 692 O O . ARG A 1 111 ? 18.003 87.976 38.488 1.00 41.61 91 ARG A O 1
ATOM 700 N N . GLU A 1 112 ? 19.502 87.604 40.140 1.00 40.40 92 GLU A N 1
ATOM 701 C CA . GLU A 1 112 ? 20.091 88.939 40.068 1.00 40.94 92 GLU A CA 1
ATOM 702 C C . GLU A 1 112 ? 21.613 88.857 40.113 1.00 40.10 92 GLU A C 1
ATOM 703 O O . GLU A 1 112 ? 22.160 88.061 40.875 1.00 41.07 92 GLU A O 1
ATOM 709 N N . ASN A 1 113 ? 22.236 89.645 39.248 1.00 39.12 93 ASN A N 1
ATOM 710 C CA . ASN A 1 113 ? 23.668 89.971 39.240 1.00 41.34 93 ASN A CA 1
ATOM 711 C C . ASN A 1 113 ? 24.121 90.758 40.465 1.00 42.88 93 ASN A C 1
ATOM 712 O O . ASN A 1 113 ? 23.319 91.474 41.075 1.00 42.54 93 ASN A O 1
ATOM 717 N N . CYS A 1 114 ? 25.377 90.545 40.859 1.00 47.31 94 CYS A N 1
ATOM 718 C CA . CYS A 1 114 ? 26.078 91.351 41.835 1.00 49.13 94 CYS A CA 1
ATOM 719 C C . CYS A 1 114 ? 27.143 92.227 41.201 1.00 52.60 94 CYS A C 1
ATOM 720 O O . CYS A 1 114 ? 28.056 91.747 40.531 1.00 53.19 94 CYS A O 1
ATOM 723 N N . GLU A 1 115 ? 27.075 93.525 41.454 1.00 54.05 95 GLU A N 1
ATOM 724 C CA . GLU A 1 115 ? 27.935 94.437 40.713 1.00 56.37 95 GLU A CA 1
ATOM 725 C C . GLU A 1 115 ? 29.339 94.518 41.368 1.00 58.51 95 GLU A C 1
ATOM 726 O O . GLU A 1 115 ? 30.348 94.821 40.724 1.00 60.63 95 GLU A O 1
ATOM 732 N N . SER A 1 116 ? 29.362 94.223 42.660 1.00 59.99 96 SER A N 1
ATOM 733 C CA . SER A 1 116 ? 30.467 94.567 43.544 1.00 63.80 96 SER A CA 1
ATOM 734 C C . SER A 1 116 ? 31.495 93.451 43.668 1.00 65.64 96 SER A C 1
ATOM 735 O O . SER A 1 116 ? 32.623 93.687 44.109 1.00 68.53 96 SER A O 1
ATOM 738 N N . ASP A 1 117 ? 31.071 92.232 43.353 1.00 63.74 97 ASP A N 1
ATOM 739 C CA . ASP A 1 117 ? 31.975 91.068 43.327 1.00 65.42 97 ASP A CA 1
ATOM 740 C C . ASP A 1 117 ? 31.649 90.052 42.234 1.00 64.68 97 ASP A C 1
ATOM 741 O O . ASP A 1 117 ? 30.665 90.189 41.484 1.00 63.84 97 ASP A O 1
ATOM 746 N N . ARG A 1 118 ? 32.535 89.060 42.151 1.00 65.47 98 ARG A N 1
ATOM 747 C CA . ARG A 1 118 ? 32.404 87.912 41.268 1.00 63.96 98 ARG A CA 1
ATOM 748 C C . ARG A 1 118 ? 32.013 86.619 41.992 1.00 61.36 98 ARG A C 1
ATOM 749 O O . ARG A 1 118 ? 32.190 85.575 41.409 1.00 61.47 98 ARG A O 1
ATOM 751 N N . ARG A 1 119 ? 31.444 86.690 43.208 1.00 59.41 99 ARG A N 1
ATOM 752 C CA . ARG A 1 119 ? 31.035 85.513 43.995 1.00 57.59 99 ARG A CA 1
ATOM 753 C C . ARG A 1 119 ? 29.653 84.922 43.596 1.00 54.13 99 ARG A C 1
ATOM 754 O O . ARG A 1 119 ? 29.087 84.106 44.344 1.00 54.54 99 ARG A O 1
ATOM 758 N N . GLY A 1 120 ? 29.096 85.355 42.461 1.00 51.44 100 GLY A N 1
ATOM 759 C CA . GLY A 1 120 ? 27.906 84.727 41.879 1.00 48.08 100 GLY A CA 1
ATOM 760 C C . GLY A 1 120 ? 26.577 85.430 42.041 1.00 44.78 100 GLY A C 1
ATOM 761 O O . GLY A 1 120 ? 26.467 86.521 42.613 1.00 44.30 100 GLY A O 1
ATOM 762 N N . LEU A 1 121 ? 25.544 84.748 41.568 1.00 41.59 101 LEU A N 1
ATOM 763 C CA . LEU A 1 121 ? 24.216 85.318 41.508 1.00 39.70 101 LEU A CA 1
ATOM 764 C C . LEU A 1 121 ? 23.406 85.123 42.803 1.00 37.78 101 LEU A C 1
ATOM 765 O O . LEU A 1 121 ? 23.745 84.300 43.651 1.00 36.73 101 LEU A O 1
ATOM 770 N N . PHE A 1 122 ? 22.361 85.942 42.943 1.00 36.02 102 PHE A N 1
ATOM 771 C CA . PHE A 1 122 ? 21.335 85.813 44.007 1.00 34.79 102 PHE A CA 1
ATOM 772 C C . PHE A 1 122 ? 20.067 85.288 43.402 1.00 33.25 102 PHE A C 1
ATOM 773 O O . PHE A 1 122 ? 19.770 85.597 42.256 1.00 32.53 102 PHE A O 1
ATOM 781 N N . ALA A 1 123 ? 19.341 84.494 44.164 1.00 32.85 103 ALA A N 1
ATOM 782 C CA . ALA A 1 123 ? 17.977 84.085 43.849 1.00 32.43 103 ALA A CA 1
ATOM 783 C C . ALA A 1 123 ? 17.068 84.954 44.707 1.00 31.61 103 ALA A C 1
ATOM 784 O O . ALA A 1 123 ? 17.346 85.164 45.879 1.00 31.58 103 ALA A O 1
ATOM 786 N N . VAL A 1 124 ? 15.993 85.445 44.116 1.00 31.32 104 VAL A N 1
ATOM 787 C CA . VAL A 1 124 ? 15.082 86.347 44.754 1.00 31.88 104 VAL A CA 1
ATOM 788 C C . VAL A 1 124 ? 13.653 85.900 44.518 1.00 29.95 104 VAL A C 1
ATOM 789 O O . VAL A 1 124 ? 13.263 85.596 43.404 1.00 30.15 104 VAL A O 1
ATOM 793 N N . LEU A 1 125 ? 12.865 85.879 45.568 1.00 29.45 105 LEU A N 1
ATOM 794 C CA . LEU A 1 125 ? 11.443 85.566 45.406 1.00 30.58 105 LEU A CA 1
ATOM 795 C C . LEU A 1 125 ? 10.702 86.656 44.649 1.00 31.64 105 LEU A C 1
ATOM 796 O O . LEU A 1 125 ? 10.861 87.835 44.956 1.00 30.35 105 LEU A O 1
ATOM 801 N N . THR A 1 126 ? 9.864 86.258 43.698 1.00 31.52 106 THR A N 1
ATOM 802 C CA . THR A 1 126 ? 8.937 87.221 43.074 1.00 31.65 106 THR A CA 1
ATOM 803 C C . THR A 1 126 ? 7.686 87.363 43.945 1.00 32.28 106 THR A C 1
ATOM 804 O O . THR A 1 126 ? 7.421 86.545 44.865 1.00 29.86 106 THR A O 1
ATOM 808 N N . GLU A 1 127 ? 6.902 88.398 43.674 1.00 33.29 107 GLU A N 1
ATOM 809 C CA . GLU A 1 127 ? 5.625 88.542 44.331 1.00 35.08 107 GLU A CA 1
ATOM 810 C C . GLU A 1 127 ? 4.729 87.306 44.076 1.00 33.78 107 GLU A C 1
ATOM 811 O O . GLU A 1 127 ? 4.044 86.867 44.980 1.00 33.79 107 GLU A O 1
ATOM 817 N N . HIS A 1 128 ? 4.770 86.733 42.872 1.00 34.24 108 HIS A N 1
ATOM 818 C CA . HIS A 1 128 ? 3.987 85.526 42.576 1.00 34.63 108 HIS A CA 1
ATOM 819 C C . HIS A 1 128 ? 4.462 84.371 43.407 1.00 32.76 108 HIS A C 1
ATOM 820 O O . HIS A 1 128 ? 3.669 83.577 43.919 1.00 31.79 108 HIS A O 1
ATOM 827 N N . GLY A 1 129 ? 5.776 84.271 43.578 1.00 31.14 109 GLY A N 1
ATOM 828 C CA . GLY A 1 129 ? 6.343 83.276 44.500 1.00 30.31 109 GLY A CA 1
ATOM 829 C C . GLY A 1 129 ? 5.895 83.397 45.951 1.00 29.83 109 GLY A C 1
ATOM 830 O O . GLY A 1 129 ? 5.551 82.401 46.601 1.00 29.73 109 GLY A O 1
ATOM 831 N N . LEU A 1 130 ? 5.898 84.625 46.449 1.00 31.48 110 LEU A N 1
ATOM 832 C CA . LEU A 1 130 ? 5.397 84.966 47.771 1.00 32.66 110 LEU A CA 1
ATOM 833 C C . LEU A 1 130 ? 3.913 84.604 47.942 1.00 33.83 110 LEU A C 1
ATOM 834 O O . LEU A 1 130 ? 3.500 84.028 48.942 1.00 33.96 110 LEU A O 1
ATOM 839 N N . GLU A 1 131 ? 3.104 84.959 46.957 1.00 35.64 111 GLU A N 1
ATOM 840 C CA . GLU A 1 131 ? 1.680 84.705 47.044 1.00 38.22 111 GLU A CA 1
ATOM 841 C C . GLU A 1 131 ? 1.412 83.220 46.980 1.00 36.18 111 GLU A C 1
ATOM 842 O O . GLU A 1 131 ? 0.509 82.730 47.634 1.00 36.59 111 GLU A O 1
ATOM 848 N N . THR A 1 132 ? 2.202 82.518 46.184 1.00 34.42 112 THR A N 1
ATOM 849 C CA . THR A 1 132 ? 2.072 81.070 46.062 1.00 35.03 112 THR A CA 1
ATOM 850 C C . THR A 1 132 ? 2.376 80.426 47.416 1.00 35.03 112 THR A C 1
ATOM 851 O O . THR A 1 132 ? 1.631 79.593 47.928 1.00 34.42 112 THR A O 1
ATOM 855 N N . MET A 1 133 ? 3.477 80.840 48.019 1.00 35.18 113 MET A N 1
ATOM 856 C CA . MET A 1 133 ? 3.789 80.430 49.376 1.00 38.50 113 MET A CA 1
ATOM 857 C C . MET A 1 133 ? 2.647 80.663 50.370 1.00 38.99 113 MET A C 1
ATOM 858 O O . MET A 1 133 ? 2.311 79.803 51.176 1.00 38.21 113 MET A O 1
ATOM 863 N N . ARG A 1 134 ? 2.127 81.871 50.377 1.00 39.19 114 ARG A N 1
ATOM 864 C CA . ARG A 1 134 ? 1.060 82.224 51.291 1.00 42.08 114 ARG A CA 1
ATOM 865 C C . ARG A 1 134 ? -0.192 81.403 51.062 1.00 41.34 114 ARG A C 1
ATOM 866 O O . ARG A 1 134 ? -0.858 81.035 52.028 1.00 42.30 114 ARG A O 1
ATOM 874 N N . LYS A 1 135 ? -0.491 81.077 49.815 1.00 40.74 115 LYS A N 1
ATOM 875 C CA . LYS A 1 135 ? -1.625 80.224 49.502 1.00 43.72 115 LYS A CA 1
ATOM 876 C C . LYS A 1 135 ? -1.428 78.765 49.983 1.00 40.91 115 LYS A C 1
ATOM 877 O O . LYS A 1 135 ? -2.330 78.198 50.563 1.00 40.62 115 LYS A O 1
ATOM 883 N N . VAL A 1 136 ? -0.238 78.204 49.750 1.00 38.37 116 VAL A N 1
ATOM 884 C CA . VAL A 1 136 ? 0.025 76.785 49.977 1.00 37.18 116 VAL A CA 1
ATOM 885 C C . VAL A 1 136 ? 0.357 76.483 51.446 1.00 36.08 116 VAL A C 1
ATOM 886 O O . VAL A 1 136 ? -0.027 75.436 51.959 1.00 35.72 116 VAL A O 1
ATOM 890 N N . ALA A 1 137 ? 1.051 77.397 52.124 1.00 35.76 117 ALA A N 1
ATOM 891 C CA . ALA A 1 137 ? 1.584 77.166 53.473 1.00 35.71 117 ALA A CA 1
ATOM 892 C C . ALA A 1 137 ? 0.552 76.580 54.461 1.00 37.46 117 ALA A C 1
ATOM 893 O O . ALA A 1 137 ? 0.856 75.601 55.109 1.00 37.35 117 ALA A O 1
ATOM 895 N N . PRO A 1 138 ? -0.670 77.154 54.550 1.00 40.36 118 PRO A N 1
ATOM 896 C CA . PRO A 1 138 ? -1.700 76.636 55.475 1.00 40.03 118 PRO A CA 1
ATOM 897 C C . PRO A 1 138 ? -2.076 75.204 55.187 1.00 38.31 118 PRO A C 1
ATOM 898 O O . PRO A 1 138 ? -2.255 74.422 56.112 1.00 37.04 118 PRO A O 1
ATOM 902 N N . HIS A 1 139 ? -2.154 74.847 53.906 1.00 38.45 119 HIS A N 1
ATOM 903 C CA . HIS A 1 139 ? -2.440 73.463 53.544 1.00 37.49 119 HIS A CA 1
ATOM 904 C C . HIS A 1 139 ? -1.265 72.575 53.864 1.00 35.96 119 HIS A C 1
ATOM 905 O O . HIS A 1 139 ? -1.451 71.504 54.410 1.00 34.48 119 HIS A O 1
ATOM 912 N N . HIS A 1 140 ? -0.046 73.022 53.566 1.00 34.09 120 HIS A N 1
ATOM 913 C CA . HIS A 1 140 ? 1.130 72.228 53.870 1.00 32.74 120 HIS A CA 1
ATOM 914 C C . HIS A 1 140 ? 1.294 72.000 55.352 1.00 31.72 120 HIS A C 1
ATOM 915 O O . HIS A 1 140 ? 1.568 70.882 55.789 1.00 30.81 120 HIS A O 1
ATOM 922 N N . VAL A 1 141 ? 1.093 73.027 56.155 1.00 32.54 121 VAL A N 1
ATOM 923 C CA . VAL A 1 141 ? 1.233 72.873 57.598 1.00 32.49 121 VAL A CA 1
ATOM 924 C C . VAL A 1 141 ? 0.165 71.927 58.141 1.00 30.55 121 VAL A C 1
ATOM 925 O O . VAL A 1 141 ? 0.484 71.070 58.967 1.00 28.91 121 VAL A O 1
ATOM 929 N N . ALA A 1 142 ? -1.050 72.004 57.607 1.00 30.60 122 ALA A N 1
ATOM 930 C CA . ALA A 1 142 ? -2.111 71.066 58.003 1.00 32.17 122 ALA A CA 1
ATOM 931 C C . ALA A 1 142 ? -1.759 69.627 57.665 1.00 30.16 122 ALA A C 1
ATOM 932 O O . ALA A 1 142 ? -2.044 68.716 58.452 1.00 29.92 122 ALA A O 1
ATOM 934 N N . SER A 1 143 ? -1.124 69.430 56.514 1.00 30.67 123 SER A N 1
ATOM 935 C CA A SER A 1 143 ? -0.644 68.119 56.110 0.50 30.72 123 SER A CA 1
ATOM 936 C CA B SER A 1 143 ? -0.623 68.107 56.090 0.50 29.77 123 SER A CA 1
ATOM 937 C C . SER A 1 143 ? 0.486 67.577 56.977 1.00 28.56 123 SER A C 1
ATOM 938 O O . SER A 1 143 ? 0.452 66.411 57.403 1.00 28.63 123 SER A O 1
ATOM 943 N N . VAL A 1 144 ? 1.479 68.411 57.261 1.00 28.01 124 VAL A N 1
ATOM 944 C CA . VAL A 1 144 ? 2.582 68.052 58.159 1.00 26.68 124 VAL A CA 1
ATOM 945 C C . VAL A 1 144 ? 2.049 67.673 59.532 1.00 26.60 124 VAL A C 1
ATOM 946 O O . VAL A 1 144 ? 2.514 66.696 60.138 1.00 26.07 124 VAL A O 1
ATOM 950 N N . ARG A 1 145 ? 1.063 68.416 60.011 1.00 27.43 125 ARG A N 1
ATOM 951 C CA . ARG A 1 145 ? 0.441 68.087 61.283 1.00 27.14 125 ARG A CA 1
ATOM 952 C C . ARG A 1 145 ? -0.328 66.763 61.245 1.00 27.41 125 ARG A C 1
ATOM 953 O O . ARG A 1 145 ? -0.081 65.901 62.075 1.00 27.22 125 ARG A O 1
ATOM 961 N N . ARG A 1 146 ? -1.239 66.596 60.290 1.00 29.96 126 ARG A N 1
ATOM 962 C CA . ARG A 1 146 ? -2.100 65.407 60.277 1.00 32.56 126 ARG A CA 1
ATOM 963 C C . ARG A 1 146 ? -1.329 64.099 60.017 1.00 30.33 126 ARG A C 1
ATOM 964 O O . ARG A 1 146 ? -1.706 63.042 60.547 1.00 26.89 126 ARG A O 1
ATOM 972 N N . HIS A 1 147 ? -0.253 64.160 59.230 1.00 29.04 127 HIS A N 1
ATOM 973 C CA . HIS A 1 147 ? 0.528 62.966 58.898 1.00 29.62 127 HIS A CA 1
ATOM 974 C C . HIS A 1 147 ? 1.739 62.749 59.743 1.00 27.12 127 HIS A C 1
ATOM 975 O O . HIS A 1 147 ? 2.410 61.720 59.616 1.00 28.70 127 HIS A O 1
ATOM 982 N N . PHE A 1 148 ? 2.088 63.675 60.611 1.00 24.57 128 PHE A N 1
ATOM 983 C CA . PHE A 1 148 ? 3.331 63.522 61.372 1.00 24.55 128 PHE A CA 1
ATOM 984 C C . PHE A 1 148 ? 3.310 64.221 62.721 1.00 23.54 128 PHE A C 1
ATOM 985 O O . PHE A 1 148 ? 3.272 63.562 63.773 1.00 23.69 128 PHE A O 1
ATOM 993 N N . ILE A 1 149 ? 3.355 65.545 62.727 1.00 23.37 129 ILE A N 1
ATOM 994 C CA . ILE A 1 149 ? 3.577 66.316 63.961 1.00 23.44 129 ILE A CA 1
ATOM 995 C C . ILE A 1 149 ? 2.485 66.105 65.011 1.00 23.87 129 ILE A C 1
ATOM 996 O O . ILE A 1 149 ? 2.793 65.914 66.183 1.00 24.75 129 ILE A O 1
ATOM 1001 N N . ASP A 1 150 ? 1.223 66.101 64.604 1.00 25.14 130 ASP A N 1
ATOM 1002 C CA . ASP A 1 150 ? 0.157 65.897 65.591 1.00 26.65 130 ASP A CA 1
ATOM 1003 C C . ASP A 1 150 ? 0.029 64.424 66.039 1.00 26.72 130 ASP A C 1
ATOM 1004 O O . ASP A 1 150 ? -0.825 64.116 66.870 1.00 28.71 130 ASP A O 1
ATOM 1009 N N . LEU A 1 151 ? 0.852 63.544 65.476 1.00 26.14 131 LEU A N 1
ATOM 1010 C CA . LEU A 1 151 ? 0.871 62.116 65.802 1.00 25.93 131 LEU A CA 1
ATOM 1011 C C . LEU A 1 151 ? 1.983 61.771 66.772 1.00 25.35 131 LEU A C 1
ATOM 1012 O O . LEU A 1 151 ? 2.161 60.612 67.138 1.00 25.37 131 LEU A O 1
ATOM 1017 N N . LEU A 1 152 ? 2.777 62.774 67.155 1.00 25.30 132 LEU A N 1
ATOM 1018 C CA . LEU A 1 152 ? 3.852 62.593 68.097 1.00 26.43 132 LEU A CA 1
ATOM 1019 C C . LEU A 1 152 ? 3.607 63.285 69.399 1.00 25.86 132 LEU A C 1
ATOM 1020 O O . LEU A 1 152 ? 3.326 64.475 69.438 1.00 26.98 132 LEU A O 1
ATOM 1025 N N . ALA A 1 153 ? 3.755 62.543 70.488 1.00 26.28 133 ALA A N 1
ATOM 1026 C CA . ALA A 1 153 ? 3.749 63.130 71.834 1.00 26.35 133 ALA A CA 1
ATOM 1027 C C . ALA A 1 153 ? 4.908 64.115 71.919 1.00 28.47 133 ALA A C 1
ATOM 1028 O O . ALA A 1 153 ? 5.958 63.858 71.335 1.00 28.68 133 ALA A O 1
ATOM 1030 N N . PRO A 1 154 ? 4.738 65.255 72.646 1.00 28.94 134 PRO A N 1
ATOM 1031 C CA . PRO A 1 154 ? 5.818 66.247 72.757 1.00 30.23 134 PRO A CA 1
ATOM 1032 C C . PRO A 1 154 ? 7.131 65.642 73.255 1.00 32.08 134 PRO A C 1
ATOM 1033 O O . PRO A 1 154 ? 8.191 65.966 72.723 1.00 31.99 134 PRO A O 1
ATOM 1037 N N . GLU A 1 155 ? 7.055 64.700 74.177 1.00 31.55 135 GLU A N 1
ATOM 1038 C CA A GLU A 1 155 ? 8.251 64.013 74.664 0.50 33.54 135 GLU A CA 1
ATOM 1039 C CA B GLU A 1 155 ? 8.254 64.021 74.664 0.50 33.74 135 GLU A CA 1
ATOM 1040 C C . GLU A 1 155 ? 8.996 63.233 73.558 1.00 32.52 135 GLU A C 1
ATOM 1041 O O . GLU A 1 155 ? 10.224 63.288 73.476 1.00 34.35 135 GLU A O 1
ATOM 1052 N N . ASP A 1 156 ? 8.259 62.503 72.741 1.00 30.86 136 ASP A N 1
ATOM 1053 C CA . ASP A 1 156 ? 8.820 61.697 71.648 1.00 31.47 136 ASP A CA 1
ATOM 1054 C C . ASP A 1 156 ? 9.405 62.586 70.545 1.00 33.03 136 ASP A C 1
ATOM 1055 O O . ASP A 1 156 ? 10.487 62.290 69.994 1.00 35.30 136 ASP A O 1
ATOM 1060 N N . LEU A 1 157 ? 8.756 63.716 70.289 1.00 31.13 137 LEU A N 1
ATOM 1061 C CA . LEU A 1 157 ? 9.278 64.734 69.397 1.00 32.44 137 LEU A CA 1
ATOM 1062 C C . LEU A 1 157 ? 10.646 65.261 69.801 1.00 34.34 137 LEU A C 1
ATOM 1063 O O . LEU A 1 157 ? 11.552 65.338 68.973 1.00 33.63 137 LEU A O 1
ATOM 1068 N N . THR A 1 158 ? 10.780 65.684 71.052 1.00 35.64 138 THR A N 1
ATOM 1069 C CA . THR A 1 158 ? 12.046 66.114 71.632 1.00 40.07 138 THR A CA 1
ATOM 1070 C C . THR A 1 158 ? 13.150 65.051 71.602 1.00 39.81 138 THR A C 1
ATOM 1071 O O . THR A 1 158 ? 14.297 65.366 71.240 1.00 41.15 138 THR A O 1
ATOM 1075 N N . GLU A 1 159 ? 12.791 63.839 71.993 1.00 45.54 139 GLU A N 1
ATOM 1076 C CA . GLU A 1 159 ? 13.705 62.713 72.034 1.00 46.12 139 GLU A CA 1
ATOM 1077 C C . GLU A 1 159 ? 14.153 62.308 70.631 1.00 42.40 139 GLU A C 1
ATOM 1078 O O . GLU A 1 159 ? 15.332 62.036 70.398 1.00 41.33 139 GLU A O 1
ATOM 1084 N N . LEU A 1 160 ? 13.230 62.271 69.690 1.00 41.79 140 LEU A N 1
ATOM 1085 C CA . LEU A 1 160 ? 13.565 62.055 68.287 1.00 41.57 140 LEU A CA 1
ATOM 1086 C C . LEU A 1 160 ? 14.560 63.115 67.786 1.00 38.43 140 LEU A C 1
ATOM 1087 O O . LEU A 1 160 ? 15.583 62.775 67.170 1.00 33.09 140 LEU A O 1
ATOM 1092 N N . ASP A 1 161 ? 14.286 64.381 68.080 1.00 38.47 141 ASP A N 1
ATOM 1093 C CA . ASP A 1 161 ? 15.146 65.463 67.622 1.00 39.18 141 ASP A CA 1
ATOM 1094 C C . ASP A 1 161 ? 16.566 65.384 68.183 1.00 37.67 141 ASP A C 1
ATOM 1095 O O . ASP A 1 161 ? 17.536 65.537 67.448 1.00 35.41 141 ASP A O 1
ATOM 1100 N N . LYS A 1 162 ? 16.679 65.122 69.480 1.00 41.05 142 LYS A N 1
ATOM 1101 C CA . LYS A 1 162 ? 17.988 64.954 70.113 1.00 42.32 142 LYS A CA 1
ATOM 1102 C C . LYS A 1 162 ? 18.729 63.774 69.524 1.00 39.44 142 LYS A C 1
ATOM 1103 O O . LYS A 1 162 ? 19.927 63.851 69.305 1.00 39.32 142 LYS A O 1
ATOM 1109 N N . ALA A 1 163 ? 18.038 62.680 69.253 1.00 36.94 143 ALA A N 1
ATOM 1110 C CA . ALA A 1 163 ? 18.683 61.512 68.617 1.00 36.99 143 ALA A CA 1
ATOM 1111 C C . ALA A 1 163 ? 19.126 61.749 67.167 1.00 34.73 143 ALA A C 1
ATOM 1112 O O . ALA A 1 163 ? 20.126 61.203 66.729 1.00 35.71 143 ALA A O 1
ATOM 1114 N N . LEU A 1 164 ? 18.317 62.469 66.409 1.00 31.63 144 LEU A N 1
ATOM 1115 C CA . LEU A 1 164 ? 18.547 62.646 64.975 1.00 31.14 144 LEU A CA 1
ATOM 1116 C C . LEU A 1 164 ? 19.471 63.788 64.587 1.00 32.14 144 LEU A C 1
ATOM 1117 O O . LEU A 1 164 ? 20.133 63.716 63.538 1.00 32.73 144 LEU A O 1
ATOM 1122 N N . LYS A 1 165 ? 19.593 64.786 65.443 1.00 35.53 145 LYS A N 1
ATOM 1123 C CA . LYS A 1 165 ? 20.505 65.904 65.182 1.00 39.55 145 LYS A CA 1
ATOM 1124 C C . LYS A 1 165 ? 21.966 65.462 64.856 1.00 38.41 145 LYS A C 1
ATOM 1125 O O . LYS A 1 165 ? 22.525 65.920 63.869 1.00 36.28 145 LYS A O 1
ATOM 1131 N N . PRO A 1 166 ? 22.555 64.555 65.658 1.00 38.25 146 PRO A N 1
ATOM 1132 C CA . PRO A 1 166 ? 23.915 64.082 65.371 1.00 39.76 146 PRO A CA 1
ATOM 1133 C C . PRO A 1 166 ? 24.010 63.254 64.094 1.00 35.09 146 PRO A C 1
ATOM 1134 O O . PRO A 1 166 ? 25.075 63.193 63.499 1.00 34.39 146 PRO A O 1
ATOM 1138 N N . ILE A 1 167 ? 22.915 62.625 63.686 1.00 32.23 147 ILE A N 1
ATOM 1139 C CA . ILE A 1 167 ? 22.878 61.921 62.413 1.00 30.06 147 ILE A CA 1
ATOM 1140 C C . ILE A 1 167 ? 22.911 62.918 61.255 1.00 30.94 147 ILE A C 1
ATOM 1141 O O . ILE A 1 167 ? 23.633 62.691 60.285 1.00 29.61 147 ILE A O 1
ATOM 1146 N N . ALA A 1 168 ? 22.129 63.999 61.350 1.00 31.78 148 ALA A N 1
ATOM 1147 C CA . ALA A 1 168 ? 22.176 65.075 60.347 1.00 32.89 148 ALA A CA 1
ATOM 1148 C C . ALA A 1 168 ? 23.581 65.645 60.260 1.00 35.89 148 ALA A C 1
ATOM 1149 O O . ALA A 1 168 ? 24.070 65.886 59.168 1.00 38.23 148 ALA A O 1
ATOM 1151 N N . GLU A 1 169 ? 24.222 65.835 61.409 1.00 38.22 149 GLU A N 1
ATOM 1152 C CA . GLU A 1 169 ? 25.575 66.392 61.470 1.00 45.01 149 GLU A CA 1
ATOM 1153 C C . GLU A 1 169 ? 26.554 65.480 60.778 1.00 42.38 149 GLU A C 1
ATOM 1154 O O . GLU A 1 169 ? 27.298 65.915 59.923 1.00 43.55 149 GLU A O 1
ATOM 1160 N N . HIS A 1 170 ? 26.530 64.206 61.135 1.00 38.80 150 HIS A N 1
ATOM 1161 C CA . HIS A 1 170 ? 27.370 63.217 60.467 1.00 39.47 150 HIS A CA 1
ATOM 1162 C C . HIS A 1 170 ? 27.168 63.223 58.973 1.00 38.14 150 HIS A C 1
ATOM 1163 O O . HIS A 1 170 ? 28.121 63.238 58.201 1.00 38.77 150 HIS A O 1
ATOM 1170 N N . LEU A 1 171 ? 25.905 63.215 58.536 1.00 34.32 151 LEU A N 1
ATOM 1171 C CA . LEU A 1 171 ? 25.621 63.148 57.100 1.00 35.19 151 LEU A CA 1
ATOM 1172 C C . LEU A 1 171 ? 26.039 64.410 56.349 1.00 39.04 151 LEU A C 1
ATOM 1173 O O . LEU A 1 171 ? 26.542 64.310 55.228 1.00 41.27 151 LEU A O 1
ATOM 1178 N N . ARG A 1 172 ? 25.849 65.578 56.962 1.00 41.63 152 ARG A N 1
ATOM 1179 C CA . ARG A 1 172 ? 26.314 66.828 56.374 1.00 49.60 152 ARG A CA 1
ATOM 1180 C C . ARG A 1 172 ? 27.836 66.803 56.184 1.00 53.07 152 ARG A C 1
ATOM 1181 O O . ARG A 1 172 ? 28.342 67.286 55.173 1.00 56.93 152 ARG A O 1
ATOM 1189 N N . GLY A 1 173 ? 28.558 66.210 57.135 1.00 52.48 153 GLY A N 1
ATOM 1190 C CA . GLY A 1 173 ? 30.026 66.107 57.059 1.00 58.56 153 GLY A CA 1
ATOM 1191 C C . GLY A 1 173 ? 30.542 65.133 56.012 1.00 59.10 153 GLY A C 1
ATOM 1192 O O . GLY A 1 173 ? 31.687 65.218 55.598 1.00 65.58 153 GLY A O 1
ATOM 1193 N N . GLN A 1 174 ? 29.677 64.232 55.568 1.00 55.04 154 GLN A N 1
ATOM 1194 C CA . GLN A 1 174 ? 30.005 63.076 54.781 1.00 56.77 154 GLN A CA 1
ATOM 1195 C C . GLN A 1 174 ? 29.683 63.334 53.319 1.00 58.32 154 GLN A C 1
ATOM 1196 O O . GLN A 1 174 ? 30.357 64.100 52.662 1.00 63.60 154 GLN A O 1
ATOM 1202 N N . THR B 1 27 ? -5.057 78.882 61.353 1.00 65.81 7 THR B N 1
ATOM 1203 C CA . THR B 1 27 ? -3.902 78.002 60.993 1.00 63.33 7 THR B CA 1
ATOM 1204 C C . THR B 1 27 ? -3.050 77.792 62.229 1.00 55.08 7 THR B C 1
ATOM 1205 O O . THR B 1 27 ? -2.655 78.760 62.889 1.00 51.46 7 THR B O 1
ATOM 1209 N N . ARG B 1 28 ? -2.768 76.539 62.561 1.00 50.86 8 ARG B N 1
ATOM 1210 C CA . ARG B 1 28 ? -1.874 76.261 63.686 1.00 47.49 8 ARG B CA 1
ATOM 1211 C C . ARG B 1 28 ? -0.423 76.111 63.186 1.00 41.90 8 ARG B C 1
ATOM 1212 O O . ARG B 1 28 ? 0.035 75.003 62.914 1.00 38.56 8 ARG B O 1
ATOM 1220 N N . TRP B 1 29 ? 0.276 77.242 63.056 1.00 40.01 9 TRP B N 1
ATOM 1221 C CA . TRP B 1 29 ? 1.671 77.270 62.598 1.00 38.73 9 TRP B CA 1
ATOM 1222 C C . TRP B 1 29 ? 2.517 76.454 63.519 1.00 35.07 9 TRP B C 1
ATOM 1223 O O . TRP B 1 29 ? 2.201 76.328 64.701 1.00 32.67 9 TRP B O 1
ATOM 1234 N N . LEU B 1 30 ? 3.597 75.866 63.012 1.00 32.79 10 LEU B N 1
ATOM 1235 C CA . LEU B 1 30 ? 4.454 75.075 63.867 1.00 30.88 10 LEU B CA 1
ATOM 1236 C C . LEU B 1 30 ? 5.130 75.981 64.886 1.00 31.22 10 LEU B C 1
ATOM 1237 O O . LEU B 1 30 ? 5.533 77.100 64.565 1.00 31.15 10 LEU B O 1
ATOM 1242 N N . THR B 1 31 ? 5.222 75.500 66.117 1.00 30.29 11 THR B N 1
ATOM 1243 C CA . THR B 1 31 ? 5.953 76.221 67.150 1.00 32.03 11 THR B CA 1
ATOM 1244 C C . THR B 1 31 ? 7.428 76.115 66.774 1.00 32.47 11 THR B C 1
ATOM 1245 O O . THR B 1 31 ? 7.811 75.288 65.924 1.00 32.35 11 THR B O 1
ATOM 1249 N N . ASP B 1 32 ? 8.268 76.871 67.455 1.00 35.06 12 ASP B N 1
ATOM 1250 C CA . ASP B 1 32 ? 9.724 76.742 67.275 1.00 36.84 12 ASP B CA 1
ATOM 1251 C C . ASP B 1 32 ? 10.217 75.308 67.504 1.00 33.64 12 ASP B C 1
ATOM 1252 O O . ASP B 1 32 ? 11.026 74.798 66.726 1.00 32.67 12 ASP B O 1
ATOM 1257 N N . THR B 1 33 ? 9.745 74.661 68.563 1.00 32.49 13 THR B N 1
ATOM 1258 C CA . THR B 1 33 ? 10.178 73.290 68.871 1.00 32.16 13 THR B CA 1
ATOM 1259 C C . THR B 1 33 ? 9.732 72.297 67.790 1.00 29.57 13 THR B C 1
ATOM 1260 O O . THR B 1 33 ? 10.513 71.457 67.354 1.00 29.15 13 THR B O 1
ATOM 1264 N N . GLU B 1 34 ? 8.481 72.411 67.368 1.00 27.43 14 GLU B N 1
ATOM 1265 C CA . GLU B 1 34 ? 7.969 71.560 66.318 1.00 26.95 14 GLU B CA 1
ATOM 1266 C C . GLU B 1 34 ? 8.718 71.788 65.001 1.00 26.06 14 GLU B C 1
ATOM 1267 O O . GLU B 1 34 ? 9.004 70.834 64.286 1.00 28.15 14 GLU B O 1
ATOM 1273 N N . GLN B 1 35 ? 8.952 73.047 64.647 1.00 26.29 15 GLN B N 1
ATOM 1274 C CA . GLN B 1 35 ? 9.624 73.365 63.373 1.00 28.98 15 GLN B CA 1
ATOM 1275 C C . GLN B 1 35 ? 11.030 72.799 63.313 1.00 28.78 15 GLN B C 1
ATOM 1276 O O . GLN B 1 35 ? 11.441 72.234 62.280 1.00 28.94 15 GLN B O 1
ATOM 1282 N N . CYS B 1 36 ? 11.755 72.948 64.409 1.00 29.76 16 CYS B N 1
ATOM 1283 C CA A CYS B 1 36 ? 13.114 72.416 64.496 0.50 30.93 16 CYS B CA 1
ATOM 1284 C CA B CYS B 1 36 ? 13.122 72.441 64.520 0.50 32.18 16 CYS B CA 1
ATOM 1285 C C . CYS B 1 36 ? 13.154 70.901 64.335 1.00 29.42 16 CYS B C 1
ATOM 1286 O O . CYS B 1 36 ? 13.949 70.364 63.572 1.00 28.75 16 CYS B O 1
ATOM 1291 N N . ALA B 1 37 ? 12.260 70.214 65.015 1.00 28.59 17 ALA B N 1
ATOM 1292 C CA . ALA B 1 37 ? 12.158 68.783 64.889 1.00 28.54 17 ALA B CA 1
ATOM 1293 C C . ALA B 1 37 ? 11.765 68.362 63.471 1.00 27.86 17 ALA B C 1
ATOM 1294 O O . ALA B 1 37 ? 12.305 67.406 62.930 1.00 28.15 17 ALA B O 1
ATOM 1296 N N . TRP B 1 38 ? 10.785 69.041 62.891 1.00 27.07 18 TRP B N 1
ATOM 1297 C CA . TRP B 1 38 ? 10.328 68.707 61.569 1.00 26.28 18 TRP B CA 1
ATOM 1298 C C . TRP B 1 38 ? 11.436 68.859 60.556 1.00 27.65 18 TRP B C 1
ATOM 1299 O O . TRP B 1 38 ? 11.630 68.002 59.695 1.00 26.55 18 TRP B O 1
ATOM 1310 N N . ARG B 1 39 ? 12.173 69.953 60.634 1.00 28.88 19 ARG B N 1
ATOM 1311 C CA . ARG B 1 39 ? 13.223 70.209 59.670 1.00 29.99 19 ARG B CA 1
ATOM 1312 C C . ARG B 1 39 ? 14.404 69.236 59.824 1.00 28.29 19 ARG B C 1
ATOM 1313 O O . ARG B 1 39 ? 15.039 68.873 58.837 1.00 27.81 19 ARG B O 1
ATOM 1321 N N . THR B 1 40 ? 14.680 68.830 61.051 1.00 30.47 20 THR B N 1
ATOM 1322 C CA . THR B 1 40 ? 15.678 67.812 61.291 1.00 28.70 20 THR B CA 1
ATOM 1323 C C . THR B 1 40 ? 15.249 66.478 60.658 1.00 27.53 20 THR B C 1
ATOM 1324 O O . THR B 1 40 ? 16.043 65.822 59.984 1.00 25.95 20 THR B O 1
ATOM 1328 N N . HIS B 1 41 ? 13.995 66.078 60.839 1.00 27.84 21 HIS B N 1
ATOM 1329 C CA A HIS B 1 41 ? 13.480 64.883 60.151 0.50 27.67 21 HIS B CA 1
ATOM 1330 C CA B HIS B 1 41 ? 13.443 64.882 60.151 0.50 27.23 21 HIS B CA 1
ATOM 1331 C C . HIS B 1 41 ? 13.631 64.935 58.650 1.00 28.49 21 HIS B C 1
ATOM 1332 O O . HIS B 1 41 ? 14.040 63.943 58.021 1.00 26.20 21 HIS B O 1
ATOM 1345 N N . LEU B 1 42 ? 13.308 66.071 58.053 1.00 29.51 22 LEU B N 1
ATOM 1346 C CA . LEU B 1 42 ? 13.427 66.224 56.616 1.00 32.08 22 LEU B CA 1
ATOM 1347 C C . LEU B 1 42 ? 14.876 66.137 56.175 1.00 31.63 22 LEU B C 1
ATOM 1348 O O . LEU B 1 42 ? 15.168 65.523 55.130 1.00 33.66 22 LEU B O 1
ATOM 1353 N N . GLU B 1 43 ? 15.756 66.795 56.914 1.00 29.74 23 GLU B N 1
ATOM 1354 C CA . GLU B 1 43 ? 17.153 66.866 56.544 1.00 31.48 23 GLU B CA 1
ATOM 1355 C C . GLU B 1 43 ? 17.753 65.447 56.611 1.00 31.23 23 GLU B C 1
ATOM 1356 O O . GLU B 1 43 ? 18.435 64.997 55.674 1.00 29.72 23 GLU B O 1
ATOM 1362 N N . VAL B 1 44 ? 17.485 64.728 57.692 1.00 28.25 24 VAL B N 1
ATOM 1363 C CA . VAL B 1 44 ? 17.970 63.353 57.818 1.00 27.83 24 VAL B CA 1
ATOM 1364 C C . VAL B 1 44 ? 17.414 62.410 56.754 1.00 29.75 24 VAL B C 1
ATOM 1365 O O . VAL B 1 44 ? 18.201 61.684 56.133 1.00 30.91 24 VAL B O 1
ATOM 1369 N N . ASN B 1 45 ? 16.099 62.476 56.493 1.00 29.74 25 ASN B N 1
ATOM 1370 C CA . ASN B 1 45 ? 15.471 61.648 55.464 1.00 33.78 25 ASN B CA 1
ATOM 1371 C C . ASN B 1 45 ? 16.189 61.883 54.097 1.00 34.72 25 ASN B C 1
ATOM 1372 O O . ASN B 1 45 ? 16.640 60.921 53.429 1.00 34.21 25 ASN B O 1
ATOM 1377 N N . ARG B 1 46 ? 16.367 63.149 53.713 1.00 35.08 26 ARG B N 1
ATOM 1378 C CA . ARG B 1 46 ? 16.987 63.477 52.433 1.00 36.77 26 ARG B CA 1
ATOM 1379 C C . ARG B 1 46 ? 18.448 63.063 52.351 1.00 35.23 26 ARG B C 1
ATOM 1380 O O . ARG B 1 46 ? 18.881 62.456 51.376 1.00 39.95 26 ARG B O 1
ATOM 1383 N N . LEU B 1 47 ? 19.227 63.442 53.344 1.00 34.29 27 LEU B N 1
ATOM 1384 C CA . LEU B 1 47 ? 20.667 63.170 53.335 1.00 32.52 27 LEU B CA 1
ATOM 1385 C C . LEU B 1 47 ? 20.956 61.654 53.395 1.00 31.56 27 LEU B C 1
ATOM 1386 O O . LEU B 1 47 ? 21.859 61.165 52.705 1.00 30.13 27 LEU B O 1
ATOM 1391 N N . LEU B 1 48 ? 20.196 60.931 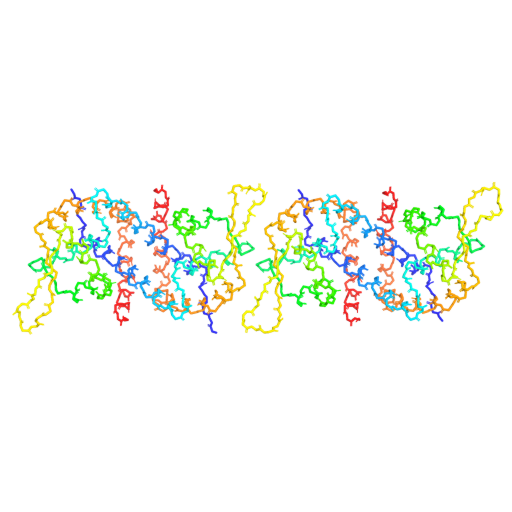54.230 1.00 29.54 28 LEU B N 1
ATOM 1392 C CA . LEU B 1 48 ? 20.395 59.498 54.378 1.00 30.11 28 LEU B CA 1
ATOM 1393 C C . LEU B 1 48 ? 20.058 58.739 53.078 1.00 31.42 28 LEU B C 1
ATOM 1394 O O . LEU B 1 48 ? 20.818 57.867 52.646 1.00 33.42 28 LEU B O 1
ATOM 1399 N N . THR B 1 49 ? 18.931 59.073 52.453 1.00 32.61 29 THR B N 1
ATOM 1400 C CA . THR B 1 49 ? 18.553 58.454 51.176 1.00 35.52 29 THR B CA 1
ATOM 1401 C C . THR B 1 49 ? 19.672 58.680 50.144 1.00 35.61 29 THR B C 1
ATOM 1402 O O . THR B 1 49 ? 20.085 57.749 49.491 1.00 36.73 29 THR B O 1
ATOM 1406 N N . HIS B 1 50 ? 20.177 59.901 50.033 1.00 34.84 30 HIS B N 1
ATOM 1407 C CA . HIS B 1 50 ? 21.257 60.216 49.093 1.00 37.45 30 HIS B CA 1
ATOM 1408 C C . HIS B 1 50 ? 22.510 59.415 49.355 1.00 35.87 30 HIS B C 1
ATOM 1409 O O . HIS B 1 50 ? 23.130 58.883 48.432 1.00 34.95 30 HIS B O 1
ATOM 1416 N N . GLN B 1 51 ? 22.897 59.330 50.624 1.00 33.19 31 GLN B N 1
ATOM 1417 C CA . GLN B 1 51 ? 24.101 58.637 51.009 1.00 32.79 31 GLN B CA 1
ATOM 1418 C C . GLN B 1 51 ? 24.015 57.130 50.731 1.00 32.95 31 GLN B C 1
ATOM 1419 O O . GLN B 1 51 ? 24.966 56.513 50.218 1.00 36.11 31 GLN B O 1
ATOM 1425 N N . LEU B 1 52 ? 22.888 56.526 51.052 1.00 32.43 32 LEU B N 1
ATOM 1426 C CA . LEU B 1 52 ? 22.738 55.098 50.844 1.00 33.79 32 LEU B CA 1
ATOM 1427 C C . LEU B 1 52 ? 22.701 54.783 49.348 1.00 35.27 32 LEU B C 1
ATOM 1428 O O . LEU B 1 52 ? 23.274 53.810 48.931 1.00 33.97 32 LEU B O 1
ATOM 1433 N N . GLU B 1 53 ? 22.059 55.640 48.546 1.00 35.78 33 GLU B N 1
ATOM 1434 C CA . GLU B 1 53 ? 22.087 55.501 47.111 1.00 39.26 33 GLU B CA 1
ATOM 1435 C C . GLU B 1 53 ? 23.521 55.570 46.591 1.00 39.24 33 GLU B C 1
ATOM 1436 O O . GLU B 1 53 ? 23.944 54.751 45.770 1.00 37.62 33 GLU B O 1
ATOM 1442 N N . LYS B 1 54 ? 24.268 56.565 47.067 1.00 38.36 34 LYS B N 1
ATOM 1443 C CA . LYS B 1 54 ? 25.680 56.708 46.704 1.00 39.20 34 LYS B CA 1
ATOM 1444 C C . LYS B 1 54 ? 26.495 55.447 47.007 1.00 38.48 34 LYS B C 1
ATOM 1445 O O . LYS B 1 54 ? 27.301 55.021 46.196 1.00 37.38 34 LYS B O 1
ATOM 1448 N N . ASP B 1 55 ? 26.280 54.850 48.171 1.00 37.27 35 ASP B N 1
ATOM 1449 C CA . ASP B 1 55 ? 27.029 53.653 48.554 1.00 38.01 35 ASP B CA 1
ATOM 1450 C C . ASP B 1 55 ? 26.651 52.423 47.718 1.00 38.05 35 ASP B C 1
ATOM 1451 O O . ASP B 1 55 ? 27.441 51.497 47.636 1.00 38.12 35 ASP B O 1
ATOM 1456 N N . LEU B 1 56 ? 25.462 52.405 47.123 1.00 39.55 36 LEU B N 1
ATOM 1457 C CA . LEU B 1 56 ? 25.060 51.298 46.254 1.00 38.61 36 LEU B CA 1
ATOM 1458 C C . LEU B 1 56 ? 25.542 51.450 44.815 1.00 39.50 36 LEU B C 1
ATOM 1459 O O . LEU B 1 56 ? 25.631 50.475 44.076 1.00 37.01 36 LEU B O 1
ATOM 1464 N N . GLN B 1 57 ? 25.879 52.675 44.435 1.00 42.86 37 GLN B N 1
ATOM 1465 C CA . GLN B 1 57 ? 26.264 52.975 43.066 1.00 45.93 37 GLN B CA 1
ATOM 1466 C C . GLN B 1 57 ? 27.368 52.044 42.469 1.00 44.36 37 GLN B C 1
ATOM 1467 O O . GLN B 1 57 ? 27.201 51.586 41.361 1.00 41.07 37 GLN B O 1
ATOM 1473 N N . PRO B 1 58 ? 28.459 51.753 43.212 1.00 45.01 38 PRO B N 1
ATOM 1474 C CA . PRO B 1 58 ? 29.490 50.841 42.690 1.00 45.13 38 PRO B CA 1
ATOM 1475 C C . PRO B 1 58 ? 28.978 49.453 42.331 1.00 43.52 38 PRO B C 1
ATOM 1476 O O . PRO B 1 58 ? 29.614 48.754 41.541 1.00 44.83 38 PRO B O 1
ATOM 1480 N N . PHE B 1 59 ? 27.830 49.048 42.877 1.00 41.61 39 PHE B N 1
ATOM 1481 C CA . PHE B 1 59 ? 27.238 47.773 42.526 1.00 37.88 39 PHE B CA 1
ATOM 1482 C C . PHE B 1 59 ? 26.246 47.899 41.393 1.00 37.68 39 PHE B C 1
ATOM 1483 O O . PHE B 1 59 ? 25.697 46.896 40.957 1.00 35.32 39 PHE B O 1
ATOM 1491 N N . GLY B 1 60 ? 26.046 49.101 40.872 1.00 37.56 40 GLY B N 1
ATOM 1492 C CA . GLY B 1 60 ? 25.095 49.288 39.782 1.00 39.50 40 GLY B CA 1
ATOM 1493 C C . GLY B 1 60 ? 23.626 49.189 40.203 1.00 39.29 40 GLY B C 1
ATOM 1494 O O . GLY B 1 60 ? 22.788 48.848 39.381 1.00 42.77 40 GLY B O 1
ATOM 1495 N N . LEU B 1 61 ? 23.329 49.430 41.483 1.00 36.65 41 LEU B N 1
ATOM 1496 C CA . LEU B 1 61 ? 21.962 49.312 42.043 1.00 35.06 41 LEU B CA 1
ATOM 1497 C C . LEU B 1 61 ? 21.464 50.640 42.589 1.00 36.29 41 LEU B C 1
ATOM 1498 O O . LEU B 1 61 ? 22.234 51.388 43.133 1.00 35.60 41 LEU B O 1
ATOM 1503 N N . THR B 1 62 ? 20.184 50.921 42.411 1.00 36.50 42 THR B N 1
ATOM 1504 C CA . THR B 1 62 ? 19.496 52.037 43.075 1.00 38.41 42 THR B CA 1
ATOM 1505 C C . THR B 1 62 ? 18.873 51.524 44.383 1.00 36.85 42 THR B C 1
ATOM 1506 O O . THR B 1 62 ? 18.797 50.312 44.595 1.00 34.32 42 THR B O 1
ATOM 1510 N N . MET B 1 63 ? 18.404 52.419 45.248 1.00 37.71 43 MET B N 1
ATOM 1511 C CA A MET B 1 63 ? 17.726 51.977 46.462 0.50 38.46 43 MET B CA 1
ATOM 1512 C CA B MET B 1 63 ? 17.722 51.986 46.479 0.50 38.18 43 MET B CA 1
ATOM 1513 C C . MET B 1 63 ? 16.385 51.292 46.126 1.00 37.41 43 MET B C 1
ATOM 1514 O O . MET B 1 63 ? 15.994 50.303 46.768 1.00 36.25 43 MET B O 1
ATOM 1523 N N . ASN B 1 64 ? 15.712 51.756 45.083 1.00 37.23 44 ASN B N 1
ATOM 1524 C CA . ASN B 1 64 ? 14.493 51.085 44.619 1.00 36.90 44 ASN B CA 1
ATOM 1525 C C . ASN B 1 64 ? 14.753 49.625 44.221 1.00 35.18 44 ASN B C 1
ATOM 1526 O O . ASN B 1 64 ? 13.981 48.733 44.601 1.00 34.26 44 ASN B O 1
ATOM 1531 N N . ASP B 1 65 ? 15.860 49.379 43.518 1.00 33.26 45 ASP B N 1
ATOM 1532 C CA . ASP B 1 65 ? 16.243 48.033 43.152 1.00 31.50 45 ASP B CA 1
ATOM 1533 C C . ASP B 1 65 ? 16.436 47.203 44.407 1.00 29.38 45 ASP B C 1
ATOM 1534 O O . ASP B 1 65 ? 15.950 46.082 44.515 1.00 26.07 45 ASP B O 1
ATOM 1539 N N . TYR B 1 66 ? 17.240 47.740 45.313 1.00 32.30 46 TYR B N 1
ATOM 1540 C CA . TYR B 1 66 ? 17.601 47.034 46.520 1.00 32.78 46 TYR B CA 1
ATOM 1541 C C . TYR B 1 66 ? 16.372 46.676 47.359 1.00 31.71 46 TYR B C 1
ATOM 1542 O O . TYR B 1 66 ? 16.281 45.567 47.860 1.00 32.54 46 TYR B O 1
ATOM 1551 N N . GLU B 1 67 ? 15.445 47.605 47.510 1.00 34.46 47 GLU B N 1
ATOM 1552 C CA . GLU B 1 67 ? 14.221 47.365 48.271 1.00 35.71 47 GLU B CA 1
ATOM 1553 C C . GLU B 1 67 ? 13.407 46.152 47.691 1.00 33.39 47 GLU B C 1
ATOM 1554 O O . GLU B 1 67 ? 12.888 45.318 48.433 1.00 30.63 47 GLU B O 1
ATOM 1560 N N . ILE B 1 68 ? 13.370 46.042 46.365 1.00 31.46 48 ILE B N 1
ATOM 1561 C CA . ILE B 1 68 ? 12.689 44.908 45.736 1.00 30.77 48 ILE B CA 1
ATOM 1562 C C . ILE B 1 68 ? 13.474 43.617 45.993 1.00 29.53 48 ILE B C 1
ATOM 1563 O O . ILE B 1 68 ? 12.880 42.575 46.337 1.00 28.06 48 ILE B O 1
ATOM 1568 N N . LEU B 1 69 ? 14.819 43.683 45.894 1.00 27.64 49 LEU B N 1
ATOM 1569 C CA . LEU B 1 69 ? 15.638 42.493 46.173 1.00 28.30 49 LEU B CA 1
ATOM 1570 C C . LEU B 1 69 ? 15.385 42.002 47.587 1.00 27.83 49 LEU B C 1
ATOM 1571 O O . LEU B 1 69 ? 15.256 40.804 47.789 1.00 26.33 49 LEU B O 1
ATOM 1576 N N . VAL B 1 70 ? 15.312 42.928 48.539 1.00 26.42 50 VAL B N 1
ATOM 1577 C CA . VAL B 1 70 ? 15.063 42.556 49.907 1.00 29.29 50 VAL B CA 1
ATOM 1578 C C . VAL B 1 70 ? 13.703 41.891 50.074 1.00 29.33 50 VAL B C 1
ATOM 1579 O O . VAL B 1 70 ? 13.619 40.822 50.694 1.00 31.91 50 VAL B O 1
ATOM 1583 N N . ASN B 1 71 ? 12.657 42.528 49.555 1.00 28.80 51 ASN B N 1
ATOM 1584 C CA . ASN B 1 71 ? 11.297 41.981 49.686 1.00 30.31 51 ASN B CA 1
ATOM 1585 C C . ASN B 1 71 ? 11.185 40.581 49.087 1.00 28.04 51 ASN B C 1
ATOM 1586 O O . ASN B 1 71 ? 10.656 39.677 49.724 1.00 29.72 51 ASN B O 1
ATOM 1591 N N . LEU B 1 72 ? 11.729 40.381 47.901 1.00 25.35 52 LEU B N 1
ATOM 1592 C CA . LEU B 1 72 ? 11.700 39.067 47.288 1.00 25.82 52 LEU B CA 1
ATOM 1593 C C . LEU B 1 72 ? 12.515 38.050 48.074 1.00 28.22 52 LEU B C 1
ATOM 1594 O O . LEU B 1 72 ? 12.053 36.934 48.312 1.00 31.25 52 LEU B O 1
ATOM 1599 N N . SER B 1 73 ? 13.713 38.422 48.537 1.00 30.24 53 SER B N 1
ATOM 1600 C CA . SER B 1 73 ? 14.589 37.454 49.179 1.00 30.13 53 SER B CA 1
ATOM 1601 C C . SER B 1 73 ? 14.063 37.028 50.533 1.00 31.80 53 SER B C 1
ATOM 1602 O O . SER B 1 73 ? 14.393 35.938 51.010 1.00 33.20 53 SER B O 1
ATOM 1605 N N . GLU B 1 74 ? 13.203 37.854 51.137 1.00 31.08 54 GLU B N 1
ATOM 1606 C CA . GLU B 1 74 ? 12.577 37.514 52.403 1.00 32.99 54 GLU B CA 1
ATOM 1607 C C . GLU B 1 74 ? 11.201 36.860 52.244 1.00 32.93 54 GLU B C 1
ATOM 1608 O O . GLU B 1 74 ? 10.555 36.546 53.248 1.00 33.72 54 GLU B O 1
ATOM 1614 N N . SER B 1 75 ? 10.770 36.604 51.011 1.00 31.46 55 SER B N 1
ATOM 1615 C CA . SER B 1 75 ? 9.534 35.865 50.764 1.00 34.09 55 SER B CA 1
ATOM 1616 C C . SER B 1 75 ? 9.781 34.383 50.519 1.00 34.58 55 SER B C 1
ATOM 1617 O O . SER B 1 75 ? 10.843 33.972 50.023 1.00 31.69 55 SER B O 1
ATOM 1620 N N . GLU B 1 76 ? 8.754 33.598 50.782 1.00 35.93 56 GLU B N 1
ATOM 1621 C CA . GLU B 1 76 ? 8.818 32.182 50.561 1.00 39.32 56 GLU B CA 1
ATOM 1622 C C . GLU B 1 76 ? 9.074 31.936 49.072 1.00 36.02 56 GLU B C 1
ATOM 1623 O O . GLU B 1 76 ? 8.411 32.519 48.180 1.00 38.18 56 GLU B O 1
ATOM 1629 N N . GLY B 1 77 ? 10.061 31.097 48.787 1.00 35.25 57 GLY B N 1
ATOM 1630 C CA . GLY B 1 77 ? 10.415 30.782 47.393 1.00 32.80 57 GLY B CA 1
ATOM 1631 C C . GLY B 1 77 ? 11.082 31.918 46.628 1.00 30.97 57 GLY B C 1
ATOM 1632 O O . GLY B 1 77 ? 11.255 31.817 45.422 1.00 29.75 57 GLY B O 1
ATOM 1633 N N . ASP B 1 78 ? 11.448 32.993 47.331 1.00 28.41 58 ASP B N 1
ATOM 1634 C CA . ASP B 1 78 ? 12.043 34.173 46.708 1.00 28.00 58 ASP B CA 1
ATOM 1635 C C . ASP B 1 78 ? 11.181 34.699 45.544 1.00 27.07 58 ASP B C 1
ATOM 1636 O O . ASP B 1 78 ? 11.690 35.056 44.471 1.00 28.41 58 ASP B O 1
ATOM 1641 N N . ARG B 1 79 ? 9.874 34.747 45.768 1.00 26.67 59 ARG B N 1
ATOM 1642 C CA . ARG B 1 79 ? 8.946 35.296 44.789 1.00 26.88 59 ARG B CA 1
ATOM 1643 C C . ARG B 1 79 ? 7.757 35.901 45.551 1.00 28.03 59 ARG B C 1
ATOM 1644 O O . ARG B 1 79 ? 7.479 35.526 46.663 1.00 25.83 59 ARG B O 1
ATOM 1652 N N . MET B 1 80 ? 7.089 36.869 44.921 1.00 29.71 60 MET B N 1
ATOM 1653 C CA . MET B 1 80 ? 5.901 37.518 45.493 1.00 31.49 60 MET B CA 1
ATOM 1654 C C . MET B 1 80 ? 4.973 37.832 44.353 1.00 30.40 60 MET B C 1
ATOM 1655 O O . MET B 1 80 ? 5.434 38.176 43.276 1.00 29.83 60 MET B O 1
ATOM 1660 N N . ARG B 1 81 ? 3.672 37.747 44.606 1.00 31.48 61 ARG B N 1
ATOM 1661 C CA . ARG B 1 81 ? 2.689 38.255 43.659 1.00 34.28 61 ARG B CA 1
ATOM 1662 C C . ARG B 1 81 ? 2.949 39.745 43.452 1.00 32.25 61 ARG B C 1
ATOM 1663 O O . ARG B 1 81 ? 3.242 40.460 44.426 1.00 30.70 61 ARG B O 1
ATOM 1671 N N . MET B 1 82 ? 2.851 40.207 42.210 1.00 33.45 62 MET B N 1
ATOM 1672 C CA . MET B 1 82 ? 3.047 41.617 41.899 1.00 35.27 62 MET B CA 1
ATOM 1673 C C . MET B 1 82 ? 2.122 42.501 42.774 1.00 36.08 62 MET B C 1
ATOM 1674 O O . MET B 1 82 ? 2.564 43.525 43.267 1.00 35.25 62 MET B O 1
ATOM 1679 N N . SER B 1 83 ? 0.854 42.123 42.949 1.00 38.42 63 SER B N 1
ATOM 1680 C CA . SER B 1 83 ? -0.073 42.955 43.757 1.00 41.39 63 SER B CA 1
ATOM 1681 C C . SER B 1 83 ? 0.403 43.062 45.228 1.00 40.39 63 SER B C 1
ATOM 1682 O O . SER B 1 83 ? 0.295 44.121 45.840 1.00 41.58 63 SER B O 1
ATOM 1685 N N . ASP B 1 84 ? 0.959 41.978 45.769 1.00 39.89 64 ASP B N 1
ATOM 1686 C CA . ASP B 1 84 ? 1.518 41.991 47.141 1.00 39.60 64 ASP B CA 1
ATOM 1687 C C . ASP B 1 84 ? 2.783 42.807 47.206 1.00 37.28 64 ASP B C 1
ATOM 1688 O O . ASP B 1 84 ? 3.030 43.506 48.191 1.00 37.77 64 ASP B O 1
ATOM 1693 N N . LEU B 1 85 ? 3.601 42.733 46.164 1.00 34.31 65 LEU B N 1
ATOM 1694 C CA . LEU B 1 85 ? 4.811 43.524 46.085 1.00 32.71 65 LEU B CA 1
ATOM 1695 C C . LEU B 1 85 ? 4.511 45.030 45.962 1.00 34.97 65 LEU B C 1
ATOM 1696 O O . LEU B 1 85 ? 5.203 45.849 46.593 1.00 35.58 65 LEU B O 1
ATOM 1701 N N . ALA B 1 86 ? 3.490 45.392 45.177 1.00 36.70 66 ALA B N 1
ATOM 1702 C CA . ALA B 1 86 ? 2.999 46.791 45.094 1.00 39.18 66 ALA B CA 1
ATOM 1703 C C . ALA B 1 86 ? 2.612 47.321 46.478 1.00 42.51 66 ALA B C 1
ATOM 1704 O O . ALA B 1 86 ? 2.994 48.440 46.847 1.00 43.44 66 ALA B O 1
ATOM 1706 N N . THR B 1 87 ? 1.842 46.525 47.221 1.00 43.69 67 THR B N 1
ATOM 1707 C CA . THR B 1 87 ? 1.418 46.890 48.569 1.00 46.50 67 THR B CA 1
ATOM 1708 C C . THR B 1 87 ? 2.592 46.995 49.546 1.00 47.23 67 THR B C 1
ATOM 1709 O O . THR B 1 87 ? 2.646 47.940 50.332 1.00 47.95 67 THR B O 1
ATOM 1713 N N . ALA B 1 88 ? 3.519 46.027 49.485 1.00 45.44 68 ALA B N 1
ATOM 1714 C CA . ALA B 1 88 ? 4.694 45.995 50.361 1.00 47.04 68 ALA B CA 1
ATOM 1715 C C . ALA B 1 88 ? 5.641 47.173 50.111 1.00 48.89 68 ALA B C 1
ATOM 1716 O O . ALA B 1 88 ? 6.278 47.652 51.040 1.00 56.00 68 ALA B O 1
ATOM 1718 N N . THR B 1 89 ? 5.740 47.649 48.876 1.00 48.41 69 THR B N 1
ATOM 1719 C CA . THR B 1 89 ? 6.613 48.768 48.578 1.00 48.50 69 THR B CA 1
ATOM 1720 C C . THR B 1 89 ? 5.811 50.080 48.482 1.00 53.25 69 THR B C 1
ATOM 1721 O O . THR B 1 89 ? 6.348 51.087 48.040 1.00 57.47 69 THR B O 1
ATOM 1725 N N . MET B 1 90 ? 4.533 50.027 48.869 1.00 52.46 70 MET B N 1
ATOM 1726 C CA . MET B 1 90 ? 3.562 51.149 48.812 1.00 59.13 70 MET B CA 1
ATOM 1727 C C . MET B 1 90 ? 3.666 52.012 47.551 1.00 58.88 70 MET B C 1
ATOM 1728 O O . MET B 1 90 ? 3.848 53.216 47.628 1.00 59.97 70 MET B O 1
ATOM 1733 N N . GLN B 1 91 ? 3.534 51.370 46.390 1.00 56.10 71 GLN B N 1
ATOM 1734 C CA . GLN B 1 91 ? 3.484 52.094 45.118 1.00 55.64 71 GLN B CA 1
ATOM 1735 C C . GLN B 1 91 ? 2.409 51.552 44.185 1.00 54.58 71 GLN B C 1
ATOM 1736 O O . GLN B 1 91 ? 1.869 50.456 44.402 1.00 52.22 71 GLN B O 1
ATOM 1742 N N . SER B 1 92 ? 2.110 52.328 43.149 1.00 55.01 72 SER B N 1
ATOM 1743 C CA . SER B 1 92 ? 1.079 51.965 42.197 1.00 56.53 72 SER B CA 1
ATOM 1744 C C . SER B 1 92 ? 1.520 50.795 41.334 1.00 53.95 72 SER B C 1
ATOM 1745 O O . SER B 1 92 ? 2.714 50.514 41.188 1.00 49.94 72 SER B O 1
ATOM 1748 N N . LYS B 1 93 ? 0.530 50.119 40.768 1.00 56.80 73 LYS B N 1
ATOM 1749 C CA . LYS B 1 93 ? 0.759 49.027 39.828 1.00 57.97 73 LYS B CA 1
ATOM 1750 C C . LYS B 1 93 ? 1.664 49.502 38.687 1.00 56.63 73 LYS B C 1
ATOM 1751 O O . LYS B 1 93 ? 2.598 48.804 38.330 1.00 51.27 73 LYS B O 1
ATOM 1757 N N . SER B 1 94 ? 1.400 50.701 38.158 1.00 58.82 74 SER B N 1
ATOM 1758 C CA . SER B 1 94 ? 2.156 51.233 37.012 1.00 59.59 74 SER B CA 1
ATOM 1759 C C . SER B 1 94 ? 3.610 51.586 37.386 1.00 56.54 74 SER B C 1
ATOM 1760 O O . SER B 1 94 ? 4.531 51.258 36.648 1.00 51.87 74 SER B O 1
ATOM 1763 N N . ARG B 1 95 ? 3.816 52.240 38.526 1.00 56.87 75 ARG B N 1
ATOM 1764 C CA . ARG B 1 95 ? 5.182 52.540 38.983 1.00 54.47 75 ARG B CA 1
ATOM 1765 C C . ARG B 1 95 ? 5.996 51.263 39.254 1.00 49.82 75 ARG B C 1
ATOM 1766 O O . ARG B 1 95 ? 7.168 51.160 38.862 1.00 45.56 75 ARG B O 1
ATOM 1770 N N . LEU B 1 96 ? 5.384 50.279 39.918 1.00 46.56 76 LEU B N 1
ATOM 1771 C CA . LEU B 1 96 ? 6.078 49.023 40.150 1.00 42.73 76 LEU B CA 1
ATOM 1772 C C . LEU B 1 96 ? 6.442 48.354 38.823 1.00 42.72 76 LEU B C 1
ATOM 1773 O O . LEU B 1 96 ? 7.535 47.803 38.684 1.00 39.27 76 LEU B O 1
ATOM 1778 N N . SER B 1 97 ? 5.511 48.384 37.873 1.00 43.58 77 SER B N 1
ATOM 1779 C CA . SER B 1 97 ? 5.706 47.731 36.598 1.00 44.52 77 SER B CA 1
ATOM 1780 C C . SER B 1 97 ? 6.951 48.287 35.895 1.00 43.77 77 SER B C 1
ATOM 1781 O O . SER B 1 97 ? 7.729 47.528 35.353 1.00 39.44 77 SER B O 1
ATOM 1784 N N . HIS B 1 98 ? 7.112 49.606 35.904 1.00 45.88 78 HIS B N 1
ATOM 1785 C CA . HIS B 1 98 ? 8.282 50.252 35.267 1.00 48.86 78 HIS B CA 1
ATOM 1786 C C . HIS B 1 98 ? 9.565 49.856 35.951 1.00 43.89 78 HIS B C 1
ATOM 1787 O O . HIS B 1 98 ? 10.562 49.596 35.285 1.00 41.41 78 HIS B O 1
ATOM 1794 N N . GLN B 1 99 ? 9.536 49.777 37.276 1.00 41.96 79 GLN B N 1
ATOM 1795 C CA . GLN B 1 99 ? 10.701 49.340 38.040 1.00 39.04 79 GLN B CA 1
ATOM 1796 C C . GLN B 1 99 ? 11.038 47.863 37.747 1.00 36.90 79 GLN B C 1
ATOM 1797 O O . GLN B 1 99 ? 12.209 47.494 37.553 1.00 33.69 79 GLN B O 1
ATOM 1803 N N . ILE B 1 100 ? 10.023 47.015 37.691 1.00 34.68 80 ILE B N 1
ATOM 1804 C CA . ILE B 1 100 ? 10.288 45.601 37.418 1.00 33.28 80 ILE B CA 1
ATOM 1805 C C . ILE B 1 100 ? 10.857 45.439 36.012 1.00 33.04 80 ILE B C 1
ATOM 1806 O O . ILE B 1 100 ? 11.762 44.634 35.819 1.00 31.46 80 ILE B O 1
ATOM 1811 N N . THR B 1 101 ? 10.347 46.192 35.044 1.00 36.01 81 THR B N 1
ATOM 1812 C CA . THR B 1 101 ? 10.886 46.140 33.695 1.00 37.13 81 THR B CA 1
ATOM 1813 C C . THR B 1 101 ? 12.393 46.416 33.730 1.00 37.38 81 THR B C 1
ATOM 1814 O O . THR B 1 101 ? 13.164 45.706 33.096 1.00 36.40 81 THR B O 1
ATOM 1818 N N . ARG B 1 102 ? 12.791 47.463 34.433 1.00 42.48 82 ARG B N 1
ATOM 1819 C CA . ARG B 1 102 ? 14.196 47.779 34.572 1.00 42.51 82 ARG B CA 1
ATOM 1820 C C . ARG B 1 102 ? 14.979 46.619 35.212 1.00 37.87 82 ARG B C 1
ATOM 1821 O O . ARG B 1 102 ? 16.106 46.299 34.802 1.00 32.55 82 ARG B O 1
ATOM 1829 N N . MET B 1 103 ? 14.417 45.997 36.244 1.00 34.10 83 MET B N 1
ATOM 1830 C CA . MET B 1 103 ? 15.132 44.950 36.936 1.00 31.47 83 MET B CA 1
ATOM 1831 C C . MET B 1 103 ? 15.191 43.678 36.100 1.00 30.36 83 MET B C 1
ATOM 1832 O O . MET B 1 103 ? 16.164 42.915 36.166 1.00 30.65 83 MET B O 1
ATOM 1837 N N . GLU B 1 104 ? 14.176 43.498 35.256 1.00 33.53 84 GLU B N 1
ATOM 1838 C CA . GLU B 1 104 ? 14.116 42.380 34.321 1.00 34.85 84 GLU B CA 1
ATOM 1839 C C . GLU B 1 104 ? 15.187 42.551 33.232 1.00 34.33 84 GLU B C 1
ATOM 1840 O O . GLU B 1 104 ? 15.919 41.630 32.926 1.00 34.09 84 GLU B O 1
ATOM 1846 N N . ASN B 1 105 ? 15.290 43.756 32.703 1.00 35.40 85 ASN B N 1
ATOM 1847 C CA . ASN B 1 105 ? 16.353 44.089 31.760 1.00 36.30 85 ASN B CA 1
ATOM 1848 C C . ASN B 1 105 ? 17.747 43.841 32.382 1.00 34.55 85 ASN B C 1
ATOM 1849 O O . ASN B 1 105 ? 18.680 43.429 31.672 1.00 37.04 85 ASN B O 1
ATOM 1854 N N . ALA B 1 106 ? 17.897 44.047 33.692 1.00 32.07 86 ALA B N 1
ATOM 1855 C CA . ALA B 1 106 ? 19.145 43.743 34.417 1.00 30.28 86 ALA B CA 1
ATOM 1856 C C . ALA B 1 106 ? 19.290 42.272 34.907 1.00 28.83 86 ALA B C 1
ATOM 1857 O O . ALA B 1 106 ? 20.306 41.915 35.529 1.00 27.43 86 ALA B O 1
ATOM 1859 N N . ASN B 1 107 ? 18.315 41.412 34.574 1.00 28.18 87 ASN B N 1
ATOM 1860 C CA . ASN B 1 107 ? 18.319 39.980 34.949 1.00 28.75 87 ASN B CA 1
ATOM 1861 C C . ASN B 1 107 ? 18.370 39.767 36.461 1.00 26.90 87 ASN B C 1
ATOM 1862 O O . ASN B 1 107 ? 18.909 38.769 36.932 1.00 27.75 87 ASN B O 1
ATOM 1867 N N . LEU B 1 108 ? 17.785 40.704 37.216 1.00 26.38 88 LEU B N 1
ATOM 1868 C CA . LEU B 1 108 ? 17.692 40.566 38.669 1.00 26.64 88 LEU B CA 1
ATOM 1869 C C . LEU B 1 108 ? 16.377 39.915 39.121 1.00 27.95 88 LEU B C 1
ATOM 1870 O O . LEU B 1 108 ? 16.335 39.210 40.153 1.00 26.71 88 LEU B O 1
ATOM 1875 N N . VAL B 1 109 ? 15.310 40.160 38.355 1.00 29.63 89 VAL B N 1
ATOM 1876 C CA . VAL B 1 109 ? 13.988 39.590 38.607 1.00 31.13 89 VAL B CA 1
ATOM 1877 C C . VAL B 1 109 ? 13.411 39.139 37.255 1.00 32.51 89 VAL B C 1
ATOM 1878 O O . VAL B 1 109 ? 13.820 39.623 36.196 1.00 33.95 89 VAL B O 1
ATOM 1882 N N . ARG B 1 110 ? 12.477 38.205 37.281 1.00 32.09 90 ARG B N 1
ATOM 1883 C CA . ARG B 1 110 ? 11.681 37.858 36.120 1.00 34.19 90 ARG B CA 1
ATOM 1884 C C . ARG B 1 110 ? 10.211 37.940 36.490 1.00 33.53 90 ARG B C 1
ATOM 1885 O O . ARG B 1 110 ? 9.848 37.650 37.627 1.00 32.98 90 ARG B O 1
ATOM 1893 N N . ARG B 1 111 ? 9.377 38.378 35.552 1.00 35.24 91 ARG B N 1
ATOM 1894 C CA . ARG B 1 111 ? 7.927 38.291 35.726 1.00 38.49 91 ARG B CA 1
ATOM 1895 C C . ARG B 1 111 ? 7.508 36.916 35.274 1.00 41.03 91 ARG B C 1
ATOM 1896 O O . ARG B 1 111 ? 7.919 36.431 34.201 1.00 46.99 91 ARG B O 1
ATOM 1904 N N . GLU B 1 112 ? 6.660 36.282 36.050 1.00 41.29 92 GLU B N 1
ATOM 1905 C CA . GLU B 1 112 ? 6.234 34.957 35.718 1.00 43.57 92 GLU B CA 1
ATOM 1906 C C . GLU B 1 112 ? 4.790 34.772 36.158 1.00 43.38 92 GLU B C 1
ATOM 1907 O O . GLU B 1 112 ? 4.457 35.042 37.312 1.00 39.49 92 GLU B O 1
ATOM 1913 N N . ASN B 1 113 ? 3.957 34.276 35.240 1.00 45.85 93 ASN B N 1
ATOM 1914 C CA . ASN B 1 113 ? 2.656 33.709 35.554 1.00 49.55 93 ASN B CA 1
ATOM 1915 C C . ASN B 1 113 ? 2.908 32.249 35.986 1.00 50.31 93 ASN B C 1
ATOM 1916 O O . ASN B 1 113 ? 2.832 31.304 35.214 1.00 54.33 93 ASN B O 1
ATOM 1921 N N . CYS B 1 114 ? 3.252 32.100 37.250 1.00 48.83 94 CYS B N 1
ATOM 1922 C CA . CYS B 1 114 ? 3.613 30.792 37.799 1.00 51.06 94 CYS B CA 1
ATOM 1923 C C . CYS B 1 114 ? 2.358 29.971 37.944 1.00 55.73 94 CYS B C 1
ATOM 1924 O O . CYS B 1 114 ? 1.353 30.499 38.411 1.00 53.86 94 CYS B O 1
ATOM 1927 N N . GLU B 1 115 ? 2.401 28.686 37.569 1.00 42.89 95 GLU B N 1
ATOM 1928 C CA . GLU B 1 115 ? 1.232 27.824 37.763 1.00 46.00 95 GLU B CA 1
ATOM 1929 C C . GLU B 1 115 ? 0.910 27.854 39.242 1.00 48.05 95 GLU B C 1
ATOM 1930 O O . GLU B 1 115 ? 1.798 27.652 40.066 1.00 47.23 95 GLU B O 1
ATOM 1936 N N . SER B 1 116 ? -0.359 28.090 39.562 1.00 50.72 96 SER B N 1
ATOM 1937 C CA . SER B 1 116 ? -0.801 28.304 40.934 1.00 52.63 96 SER B CA 1
ATOM 1938 C C . SER B 1 116 ? -2.316 28.077 41.029 1.00 56.12 96 SER B C 1
ATOM 1939 O O . SER B 1 116 ? -3.020 28.143 40.037 1.00 56.64 96 SER B O 1
ATOM 1942 N N . ASP B 1 117 ? -2.825 27.785 42.214 1.00 60.29 97 ASP B N 1
ATOM 1943 C CA . ASP B 1 117 ? -4.266 27.705 42.400 1.00 65.62 97 ASP B CA 1
ATOM 1944 C C . ASP B 1 117 ? -4.990 29.060 42.241 1.00 65.65 97 ASP B C 1
ATOM 1945 O O . ASP B 1 117 ? -6.150 29.097 41.828 1.00 65.99 97 ASP B O 1
ATOM 1950 N N . ARG B 1 118 ? -4.284 30.143 42.574 1.00 63.82 98 ARG B N 1
ATOM 1951 C CA . ARG B 1 118 ? -4.739 31.532 42.462 1.00 64.08 98 ARG B CA 1
ATOM 1952 C C . ARG B 1 118 ? -3.960 32.191 41.306 1.00 58.73 98 ARG B C 1
ATOM 1953 O O . ARG B 1 118 ? -2.780 32.493 41.416 1.00 53.70 98 ARG B O 1
ATOM 1961 N N . ARG B 1 119 ? -4.613 32.383 40.171 1.00 58.55 99 ARG B N 1
ATOM 1962 C CA . ARG B 1 119 ? -3.916 33.008 39.034 1.00 56.11 99 ARG B CA 1
ATOM 1963 C C . ARG B 1 119 ? -3.374 34.371 39.420 1.00 54.69 99 ARG B C 1
ATOM 1964 O O . ARG B 1 119 ? -3.955 35.033 40.253 1.00 56.53 99 ARG B O 1
ATOM 1972 N N . GLY B 1 120 ? -2.280 34.804 38.805 1.00 51.08 100 GLY B N 1
ATOM 1973 C CA . GLY B 1 120 ? -1.724 36.092 39.101 1.00 50.02 100 GLY B CA 1
ATOM 1974 C C . GLY B 1 120 ? -0.265 36.166 38.681 1.00 47.35 100 GLY B C 1
ATOM 1975 O O . GLY B 1 120 ? 0.397 35.147 38.561 1.00 46.60 100 GLY B O 1
ATOM 1976 N N . LEU B 1 121 ? 0.233 37.369 38.439 1.00 45.77 101 LEU B N 1
ATOM 1977 C CA . LEU B 1 121 ? 1.624 37.561 38.047 1.00 42.09 101 LEU B CA 1
ATOM 1978 C C . LEU B 1 121 ? 2.548 37.639 39.274 1.00 37.74 101 LEU B C 1
ATOM 1979 O O . LEU B 1 121 ? 2.201 38.241 40.271 1.00 37.18 101 LEU B O 1
ATOM 1984 N N . PHE B 1 122 ? 3.705 36.988 39.192 1.00 33.38 102 PHE B N 1
ATOM 1985 C CA . PHE B 1 122 ? 4.723 36.982 40.246 1.00 31.90 102 PHE B CA 1
ATOM 1986 C C . PHE B 1 122 ? 5.970 37.709 39.775 1.00 30.59 102 PHE B C 1
ATOM 1987 O O . PHE B 1 122 ? 6.316 37.656 38.603 1.00 30.61 102 PHE B O 1
ATOM 1995 N N . ALA B 1 123 ? 6.651 38.352 40.721 1.00 30.22 103 ALA B N 1
ATOM 1996 C CA . ALA B 1 123 ? 8.011 38.820 40.563 1.00 29.40 103 ALA B CA 1
ATOM 1997 C C . ALA B 1 123 ? 8.885 37.758 41.254 1.00 28.06 103 ALA B C 1
ATOM 1998 O O . ALA B 1 123 ? 8.648 37.368 42.383 1.00 29.88 103 ALA B O 1
ATOM 2000 N N . VAL B 1 124 ? 9.827 37.206 40.500 1.00 28.06 104 VAL B N 1
ATOM 2001 C CA . VAL B 1 124 ? 10.649 36.080 40.936 1.00 27.68 104 VAL B CA 1
ATOM 2002 C C . VAL B 1 124 ? 12.101 36.538 40.885 1.00 25.18 104 VAL B C 1
ATOM 2003 O O . VAL B 1 124 ? 12.530 37.023 39.857 1.00 25.34 104 VAL B O 1
ATOM 2007 N N . LEU B 1 125 ? 12.796 36.396 42.007 1.00 26.15 105 LEU B N 1
ATOM 2008 C CA . LEU B 1 125 ? 14.214 36.680 42.077 1.00 26.51 105 LEU B CA 1
ATOM 2009 C C . LEU B 1 125 ? 14.929 35.678 41.174 1.00 27.18 105 LEU B C 1
ATOM 2010 O O . LEU B 1 125 ? 14.701 34.459 41.262 1.00 27.87 105 LEU B O 1
ATOM 2015 N N . THR B 1 126 ? 15.758 36.178 40.284 1.00 27.81 106 THR B N 1
ATOM 2016 C CA . THR B 1 126 ? 16.616 35.283 39.503 1.00 27.93 106 THR B CA 1
ATOM 2017 C C . THR B 1 126 ? 17.851 34.854 40.294 1.00 27.44 106 THR B C 1
ATOM 2018 O O . THR B 1 126 ? 18.145 35.366 41.374 1.00 24.75 106 THR B O 1
ATOM 2022 N N . GLU B 1 127 ? 18.560 33.839 39.778 1.00 28.94 107 GLU B N 1
ATOM 2023 C CA . GLU B 1 127 ? 19.819 33.400 40.397 1.00 30.56 107 GLU B CA 1
ATOM 2024 C C . GLU B 1 127 ? 20.806 34.574 40.454 1.00 29.66 107 GLU B C 1
ATOM 2025 O O . GLU B 1 127 ? 21.486 34.772 41.451 1.00 28.07 107 GLU B O 1
ATOM 2031 N N . HIS B 1 128 ? 20.829 35.396 39.408 1.00 28.57 108 HIS B N 1
ATOM 2032 C CA . HIS B 1 128 ? 21.712 36.562 39.428 1.00 29.30 108 HIS B CA 1
ATOM 2033 C C . HIS B 1 128 ? 21.271 37.564 40.462 1.00 27.14 108 HIS B C 1
ATOM 2034 O O . HIS B 1 128 ? 22.090 38.189 41.136 1.00 26.68 108 HIS B O 1
ATOM 2041 N N . GLY B 1 129 ? 19.967 37.745 40.591 1.00 26.60 109 GLY B N 1
ATOM 2042 C CA . GLY B 1 129 ? 19.410 38.582 41.680 1.00 26.64 109 GLY B CA 1
ATOM 2043 C C . GLY B 1 129 ? 19.815 38.123 43.075 1.00 26.87 109 GLY B C 1
ATOM 2044 O O . GLY B 1 129 ? 20.145 38.931 43.961 1.00 24.44 109 GLY B O 1
ATOM 2045 N N . LEU B 1 130 ? 19.737 36.824 43.292 1.00 27.39 110 LEU B N 1
ATOM 2046 C CA . LEU B 1 130 ? 20.066 36.253 44.580 1.00 28.13 110 LEU B CA 1
ATOM 2047 C C . LEU B 1 130 ? 21.558 36.425 44.869 1.00 28.65 110 LEU B C 1
ATOM 2048 O O . LEU B 1 130 ? 21.964 36.768 45.979 1.00 27.36 110 LEU B O 1
ATOM 2053 N N . GLU B 1 131 ? 22.384 36.209 43.861 1.00 29.52 111 GLU B N 1
ATOM 2054 C CA . GLU B 1 131 ? 23.819 36.344 44.058 1.00 32.17 111 GLU B CA 1
ATOM 2055 C C . GLU B 1 131 ? 24.184 37.802 44.287 1.00 30.36 111 GLU B C 1
ATOM 2056 O O . GLU B 1 131 ? 25.092 38.107 45.063 1.00 29.13 111 GLU B O 1
ATOM 2062 N N . THR B 1 132 ? 23.500 38.695 43.580 1.00 27.36 112 THR B N 1
ATOM 2063 C CA . THR B 1 132 ? 23.708 40.134 43.742 1.00 27.75 112 THR B CA 1
ATOM 2064 C C . THR B 1 132 ? 23.342 40.529 45.170 1.00 27.38 112 THR B C 1
ATOM 2065 O O . THR B 1 132 ? 24.098 41.204 45.849 1.00 29.71 112 THR B O 1
ATOM 2069 N N . MET B 1 133 ? 22.206 40.065 45.634 1.00 29.44 113 MET B N 1
ATOM 2070 C CA . MET B 1 133 ? 21.798 40.294 47.033 1.00 32.06 113 MET B CA 1
ATOM 2071 C C . MET B 1 133 ? 22.839 39.800 48.034 1.00 32.65 113 MET B C 1
ATOM 2072 O O . MET B 1 133 ? 23.210 40.548 48.950 1.00 32.73 113 MET B O 1
ATOM 2077 N N . ARG B 1 134 ? 23.339 38.576 47.844 1.00 32.61 114 ARG B N 1
ATOM 2078 C CA . ARG B 1 134 ? 24.357 38.022 48.744 1.00 36.20 114 ARG B CA 1
ATOM 2079 C C . ARG B 1 134 ? 25.664 38.814 48.722 1.00 35.10 114 ARG B C 1
ATOM 2080 O O . ARG B 1 134 ? 26.263 39.054 49.773 1.00 34.15 114 ARG B O 1
ATOM 2084 N N . LYS B 1 135 ? 26.060 39.299 47.552 1.00 34.81 115 LYS B N 1
ATOM 2085 C CA . LYS B 1 135 ? 27.245 40.139 47.436 1.00 36.15 115 LYS B CA 1
ATOM 2086 C C . LYS B 1 135 ? 27.069 41.515 48.115 1.00 34.60 115 LYS B C 1
ATOM 2087 O O . LYS B 1 135 ? 27.972 41.982 48.806 1.00 33.02 115 LYS B O 1
ATOM 2093 N N . VAL B 1 136 ? 25.930 42.160 47.900 1.00 31.43 116 VAL B N 1
ATOM 2094 C CA . VAL B 1 136 ? 25.730 43.572 48.285 1.00 32.46 116 VAL B CA 1
ATOM 2095 C C . VAL B 1 136 ? 25.274 43.755 49.740 1.00 33.12 116 VAL B C 1
ATOM 2096 O O . VAL B 1 136 ? 25.703 44.701 50.406 1.00 34.67 116 VAL B O 1
ATOM 2100 N N . ALA B 1 137 ? 24.476 42.817 50.247 1.00 33.35 117 ALA B N 1
ATOM 2101 C CA . ALA B 1 137 ? 23.887 42.933 51.573 1.00 32.79 117 ALA B CA 1
ATOM 2102 C C . ALA B 1 137 ? 24.916 43.298 52.692 1.00 32.92 117 ALA B C 1
ATOM 2103 O O . ALA B 1 137 ? 24.657 44.242 53.448 1.00 34.43 117 ALA B O 1
ATOM 2105 N N . PRO B 1 138 ? 26.076 42.614 52.773 1.00 34.98 118 PRO B N 1
ATOM 2106 C CA . PRO B 1 138 ? 27.085 42.966 53.791 1.00 36.30 118 PRO B CA 1
ATOM 2107 C C . PRO B 1 138 ? 27.551 44.416 53.717 1.00 35.71 118 PRO B C 1
ATOM 2108 O O . PRO B 1 138 ? 27.774 45.060 54.743 1.00 34.71 118 PRO B O 1
ATOM 2112 N N . HIS B 1 139 ? 27.718 44.926 52.505 1.00 35.08 119 HIS B N 1
ATOM 2113 C CA . HIS B 1 139 ? 28.137 46.311 52.338 1.00 34.80 119 HIS B CA 1
ATOM 2114 C C . HIS B 1 139 ? 27.032 47.244 52.716 1.00 33.69 119 HIS B C 1
ATOM 2115 O O . HIS B 1 139 ? 27.269 48.243 53.368 1.00 32.22 119 HIS B O 1
ATOM 2122 N N . HIS B 1 140 ? 25.805 46.918 52.320 1.00 32.18 120 HIS B N 1
ATOM 2123 C CA . HIS B 1 140 ? 24.677 47.790 52.635 1.00 31.70 120 HIS B CA 1
ATOM 2124 C C . HIS B 1 140 ? 24.468 47.843 54.133 1.00 32.52 120 HIS B C 1
ATOM 2125 O O . HIS B 1 140 ? 24.241 48.924 54.691 1.00 32.84 120 HIS B O 1
ATOM 2132 N N . VAL B 1 141 ? 24.564 46.704 54.816 1.00 32.66 121 VAL B N 1
ATOM 2133 C CA . VAL B 1 141 ? 24.391 46.729 56.277 1.00 31.81 121 VAL B CA 1
ATOM 2134 C C . VAL B 1 141 ? 25.484 47.559 56.934 1.00 30.89 121 VAL B C 1
ATOM 2135 O O . VAL B 1 141 ? 25.209 48.289 57.882 1.00 28.62 121 VAL B O 1
ATOM 2139 N N . ALA B 1 142 ? 26.716 47.460 56.434 1.00 29.34 122 ALA B N 1
ATOM 2140 C CA . ALA B 1 142 ? 27.823 48.295 56.950 1.00 29.91 122 ALA B CA 1
ATOM 2141 C C . ALA B 1 142 ? 27.545 49.786 56.784 1.00 29.88 122 ALA B C 1
ATOM 2142 O O . ALA B 1 142 ? 27.835 50.610 57.676 1.00 28.63 122 ALA B O 1
ATOM 2144 N N . SER B 1 143 ? 26.941 50.137 55.658 1.00 29.09 123 SER B N 1
ATOM 2145 C CA A SER B 1 143 ? 26.543 51.503 55.415 0.50 28.98 123 SER B CA 1
ATOM 2146 C CA B SER B 1 143 ? 26.519 51.526 55.390 0.50 28.80 123 SER B CA 1
ATOM 2147 C C . SER B 1 143 ? 25.397 51.991 56.315 1.00 29.07 123 SER B C 1
ATOM 2148 O O . SER B 1 143 ? 25.453 53.115 56.834 1.00 29.87 123 SER B O 1
ATOM 2153 N N . VAL B 1 144 ? 24.375 51.145 56.500 1.00 26.95 124 VAL B N 1
ATOM 2154 C CA . VAL B 1 144 ? 23.250 51.454 57.386 1.00 26.34 124 VAL B CA 1
ATOM 2155 C C . VAL B 1 144 ? 23.794 51.646 58.812 1.00 25.60 124 VAL B C 1
ATOM 2156 O O . VAL B 1 144 ? 23.364 52.541 59.514 1.00 24.98 124 VAL B O 1
ATOM 2160 N N . ARG B 1 145 ? 24.757 50.823 59.212 1.00 27.18 125 ARG B N 1
ATOM 2161 C CA . ARG B 1 145 ? 25.396 50.980 60.536 1.00 28.96 125 ARG B CA 1
ATOM 2162 C C . ARG B 1 145 ? 26.189 52.286 60.652 1.00 30.47 125 ARG B C 1
ATOM 2163 O O . ARG B 1 145 ? 25.940 53.070 61.565 1.00 29.61 125 ARG B O 1
ATOM 2171 N N . ARG B 1 146 ? 27.086 52.561 59.708 1.00 31.19 126 ARG B N 1
ATOM 2172 C CA . ARG B 1 146 ? 27.951 53.738 59.831 1.00 33.92 126 ARG B CA 1
ATOM 2173 C C . ARG B 1 146 ? 27.226 55.096 59.707 1.00 31.67 126 ARG B C 1
ATOM 2174 O O . ARG B 1 146 ? 27.622 56.075 60.352 1.00 29.74 126 ARG B O 1
ATOM 2182 N N . HIS B 1 147 ? 26.158 55.153 58.912 1.00 28.94 127 HIS B N 1
ATOM 2183 C CA . HIS B 1 147 ? 25.389 56.379 58.715 1.00 28.65 127 HIS B CA 1
ATOM 2184 C C . HIS B 1 147 ? 24.160 56.494 59.565 1.00 26.75 127 HIS B C 1
ATOM 2185 O O . HIS B 1 147 ? 23.521 57.527 59.536 1.00 26.94 127 HIS B O 1
ATOM 2192 N N . PHE B 1 148 ? 23.813 55.466 60.334 1.00 26.89 128 PHE B N 1
ATOM 2193 C CA . PHE B 1 148 ? 22.563 55.529 61.097 1.00 27.55 128 PHE B CA 1
ATOM 2194 C C . PHE B 1 148 ? 22.544 54.706 62.349 1.00 27.39 128 PHE B C 1
ATOM 2195 O O . PHE B 1 148 ? 22.612 55.258 63.461 1.00 28.56 128 PHE B O 1
ATOM 2203 N N . ILE B 1 149 ? 22.509 53.384 62.221 1.00 26.49 129 ILE B N 1
ATOM 2204 C CA . ILE B 1 149 ? 22.295 52.515 63.362 1.00 27.97 129 ILE B CA 1
ATOM 2205 C C . ILE B 1 149 ? 23.379 52.590 64.444 1.00 27.45 129 ILE B C 1
ATOM 2206 O O . ILE B 1 149 ? 23.072 52.651 65.619 1.00 28.78 129 ILE B O 1
ATOM 2211 N N . ASP B 1 150 ? 24.641 52.618 64.056 1.00 28.63 130 ASP B N 1
ATOM 2212 C CA . ASP B 1 150 ? 25.701 52.705 65.051 1.00 29.37 130 ASP B CA 1
ATOM 2213 C C . ASP B 1 150 ? 25.870 54.116 65.639 1.00 28.32 130 ASP B C 1
ATOM 2214 O O . ASP B 1 150 ? 26.735 54.319 66.496 1.00 28.76 130 ASP B O 1
ATOM 2219 N N . LEU B 1 151 ? 25.090 55.062 65.174 1.00 27.43 131 LEU B N 1
ATOM 2220 C CA . LEU B 1 151 ? 25.074 56.437 65.684 1.00 28.46 131 LEU B CA 1
ATOM 2221 C C . LEU B 1 151 ? 23.927 56.672 66.682 1.00 29.05 131 LEU B C 1
ATOM 2222 O O . LEU B 1 151 ? 23.743 57.795 67.182 1.00 30.44 131 LEU B O 1
ATOM 2227 N N . LEU B 1 152 ? 23.100 55.650 66.915 1.00 28.70 132 LEU B N 1
ATOM 2228 C CA . LEU B 1 152 ? 21.938 55.776 67.815 1.00 28.62 132 LEU B CA 1
ATOM 2229 C C . LEU B 1 152 ? 22.166 54.982 69.066 1.00 27.72 132 LEU B C 1
ATOM 2230 O O . LEU B 1 152 ? 22.553 53.817 69.021 1.00 28.09 132 LEU B O 1
ATOM 2235 N N . ALA B 1 153 ? 21.913 55.610 70.192 1.00 28.04 133 ALA B N 1
ATOM 2236 C CA . ALA B 1 153 ? 21.955 54.905 71.478 1.00 29.39 133 ALA B CA 1
ATOM 2237 C C . ALA B 1 153 ? 20.790 53.880 71.490 1.00 30.51 133 ALA B C 1
ATOM 2238 O O . ALA B 1 153 ? 19.754 54.127 70.867 1.00 30.89 133 ALA B O 1
ATOM 2240 N N . PRO B 1 154 ? 20.955 52.739 72.172 1.00 31.98 134 PRO B N 1
ATOM 2241 C CA . PRO B 1 154 ? 19.882 51.744 72.297 1.00 33.31 134 PRO B CA 1
ATOM 2242 C C . PRO B 1 154 ? 18.535 52.337 72.737 1.00 34.38 134 PRO B C 1
ATOM 2243 O O . PRO B 1 154 ? 17.495 51.957 72.185 1.00 34.83 134 PRO B O 1
ATOM 2247 N N . GLU B 1 155 ? 18.555 53.282 73.657 1.00 33.33 135 GLU B N 1
ATOM 2248 C CA . GLU B 1 155 ? 17.319 53.914 74.117 1.00 37.61 135 GLU B CA 1
ATOM 2249 C C . GLU B 1 155 ? 16.588 54.657 72.965 1.00 37.27 135 GLU B C 1
ATOM 2250 O O . GLU B 1 155 ? 15.380 54.586 72.823 1.00 36.15 135 GLU B O 1
ATOM 2256 N N . ASP B 1 156 ? 17.347 55.340 72.130 1.00 37.87 136 ASP B N 1
ATOM 2257 C CA . ASP B 1 156 ? 16.766 56.117 71.015 1.00 39.55 136 ASP B CA 1
ATOM 2258 C C . ASP B 1 156 ? 16.273 55.213 69.902 1.00 38.79 136 ASP B C 1
ATOM 2259 O O . ASP B 1 156 ? 15.269 55.489 69.261 1.00 40.15 136 ASP B O 1
ATOM 2264 N N . LEU B 1 157 ? 16.940 54.096 69.711 1.00 37.10 137 LEU B N 1
ATOM 2265 C CA . LEU B 1 157 ? 16.487 53.047 68.807 1.00 38.21 137 LEU B CA 1
ATOM 2266 C C . LEU B 1 157 ? 15.077 52.460 69.171 1.00 39.05 137 LEU B C 1
ATOM 2267 O O . LEU B 1 157 ? 14.176 52.348 68.312 1.00 38.21 137 LEU B O 1
ATOM 2272 N N . THR B 1 158 ? 14.893 52.116 70.434 1.00 37.79 138 THR B N 1
ATOM 2273 C CA . THR B 1 158 ? 13.599 51.704 70.982 1.00 41.04 138 THR B CA 1
ATOM 2274 C C . THR B 1 158 ? 12.512 52.782 70.853 1.00 42.99 138 THR B C 1
ATOM 2275 O O . THR B 1 158 ? 11.371 52.538 70.475 1.00 40.17 138 THR B O 1
ATOM 2279 N N . GLU B 1 159 ? 12.896 53.988 71.195 1.00 43.95 139 GLU B N 1
ATOM 2280 C CA . GLU B 1 159 ? 12.045 55.138 71.109 1.00 48.16 139 GLU B CA 1
ATOM 2281 C C . GLU B 1 159 ? 11.610 55.516 69.699 1.00 46.27 139 GLU B C 1
ATOM 2282 O O . GLU B 1 159 ? 10.487 55.904 69.509 1.00 48.36 139 GLU B O 1
ATOM 2288 N N . LEU B 1 160 ? 12.559 55.509 68.774 1.00 53.95 140 LEU B N 1
ATOM 2289 C CA . LEU B 1 160 ? 12.294 55.699 67.368 1.00 51.71 140 LEU B CA 1
ATOM 2290 C C . LEU B 1 160 ? 11.194 54.750 66.984 1.00 47.72 140 LEU B C 1
ATOM 2291 O O . LEU B 1 160 ? 10.193 55.167 66.400 1.00 45.59 140 LEU B O 1
ATOM 2296 N N . ASP B 1 161 ? 11.392 53.475 67.301 1.00 48.88 141 ASP B N 1
ATOM 2297 C CA . ASP B 1 161 ? 10.459 52.468 66.877 1.00 48.04 141 ASP B CA 1
ATOM 2298 C C . ASP B 1 161 ? 9.044 52.665 67.448 1.00 43.41 141 ASP B C 1
ATOM 2299 O O . ASP B 1 161 ? 8.073 52.635 66.696 1.00 37.65 141 ASP B O 1
ATOM 2304 N N . LYS B 1 162 ? 8.951 52.895 68.756 1.00 43.81 142 LYS B N 1
ATOM 2305 C CA . LYS B 1 162 ? 7.657 53.102 69.416 1.00 41.79 142 LYS B CA 1
ATOM 2306 C C . LYS B 1 162 ? 6.960 54.344 68.903 1.00 36.51 142 LYS B C 1
ATOM 2307 O O . LYS B 1 162 ? 5.759 54.313 68.634 1.00 36.44 142 LYS B O 1
ATOM 2310 N N . ALA B 1 163 ? 7.710 55.417 68.680 1.00 34.95 143 ALA B N 1
ATOM 2311 C CA . ALA B 1 163 ? 7.126 56.675 68.246 1.00 33.17 143 ALA B CA 1
ATOM 2312 C C . ALA B 1 163 ? 6.706 56.662 66.794 1.00 30.98 143 ALA B C 1
ATOM 2313 O O . ALA B 1 163 ? 5.681 57.245 66.433 1.00 30.24 143 ALA B O 1
ATOM 2315 N N . LEU B 1 164 ? 7.481 55.983 65.943 1.00 31.38 144 LEU B N 1
ATOM 2316 C CA . LEU B 1 164 ? 7.233 56.019 64.530 1.00 30.30 144 LEU B CA 1
ATOM 2317 C C . LEU B 1 164 ? 6.236 54.954 64.016 1.00 31.56 144 LEU B C 1
ATOM 2318 O O . LEU B 1 164 ? 5.608 55.166 62.972 1.00 26.91 144 LEU B O 1
ATOM 2323 N N . LYS B 1 165 ? 6.093 53.834 64.731 1.00 34.26 145 LYS B N 1
ATOM 2324 C CA . LYS B 1 165 ? 5.179 52.773 64.298 1.00 37.01 145 LYS B CA 1
ATOM 2325 C C . LYS B 1 165 ? 3.761 53.313 63.995 1.00 34.64 145 LYS B C 1
ATOM 2326 O O . LYS B 1 165 ? 3.221 53.013 62.939 1.00 35.51 145 LYS B O 1
ATOM 2330 N N . PRO B 1 166 ? 3.159 54.103 64.905 1.00 34.28 146 PRO B N 1
ATOM 2331 C CA . PRO B 1 166 ? 1.826 54.668 64.636 1.00 35.28 146 PRO B CA 1
ATOM 2332 C C . PRO B 1 166 ? 1.772 55.644 63.452 1.00 32.14 146 PRO B C 1
ATOM 2333 O O . PRO B 1 166 ? 0.716 55.793 62.834 1.00 32.56 146 PRO B O 1
ATOM 2337 N N . ILE B 1 167 ? 2.880 56.300 63.159 1.00 29.46 147 ILE B N 1
ATOM 2338 C CA . ILE B 1 167 ? 2.962 57.156 61.980 1.00 27.51 147 ILE B CA 1
ATOM 2339 C C . ILE B 1 167 ? 2.997 56.311 60.697 1.00 27.65 147 ILE B C 1
ATOM 2340 O O . ILE B 1 167 ? 2.293 56.639 59.728 1.00 28.60 147 ILE B O 1
ATOM 2345 N N . ALA B 1 168 ? 3.758 55.211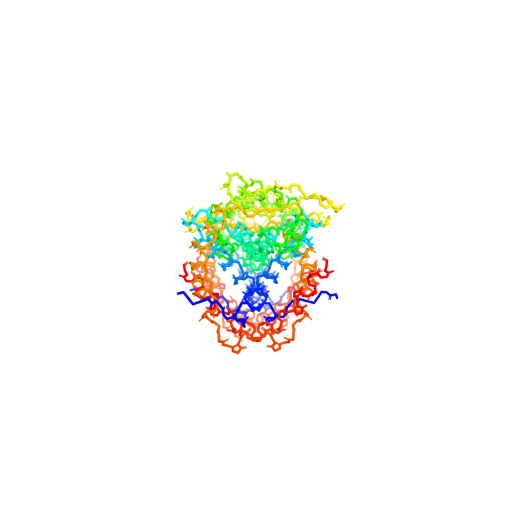 60.706 1.00 27.26 148 ALA B N 1
ATOM 2346 C CA . ALA B 1 168 ? 3.770 54.250 59.600 1.00 30.76 148 ALA B CA 1
ATOM 2347 C C . ALA B 1 168 ? 2.367 53.679 59.375 1.00 33.24 148 ALA B C 1
ATOM 2348 O O . ALA B 1 168 ? 1.915 53.577 58.229 1.00 34.98 148 ALA B O 1
ATOM 2350 N N . GLU B 1 169 ? 1.679 53.345 60.464 1.00 34.72 149 GLU B N 1
ATOM 2351 C CA . GLU B 1 169 ? 0.326 52.825 60.409 1.00 40.79 149 GLU B CA 1
ATOM 2352 C C . GLU B 1 169 ? -0.597 53.826 59.748 1.00 36.60 149 GLU B C 1
ATOM 2353 O O . GLU B 1 169 ? -1.355 53.484 58.844 1.00 36.29 149 GLU B O 1
ATOM 2359 N N . HIS B 1 170 ? -0.561 55.054 60.233 1.00 32.58 150 HIS B N 1
ATOM 2360 C CA . HIS B 1 170 ? -1.400 56.118 59.670 1.00 34.06 150 HIS B CA 1
ATOM 2361 C C . HIS B 1 170 ? -1.146 56.291 58.190 1.00 33.14 150 HIS B C 1
ATOM 2362 O O . HIS B 1 170 ? -2.075 56.367 57.397 1.00 34.57 150 HIS B O 1
ATOM 2369 N N . LEU B 1 171 ? 0.124 56.335 57.804 1.00 30.75 151 LEU B N 1
ATOM 2370 C CA . LEU B 1 171 ? 0.466 56.556 56.411 1.00 32.80 151 LEU B CA 1
ATOM 2371 C C . LEU B 1 171 ? 0.084 55.407 55.514 1.00 36.38 151 LEU B C 1
ATOM 2372 O O . LEU B 1 171 ? -0.364 55.640 54.388 1.00 38.98 151 LEU B O 1
ATOM 2377 N N . ARG B 1 172 ? 0.229 54.176 56.000 1.00 37.50 152 ARG B N 1
ATOM 2378 C CA A ARG B 1 172 ? -0.211 53.002 55.253 0.50 40.81 152 ARG B CA 1
ATOM 2379 C CA B ARG B 1 172 ? -0.227 53.020 55.245 0.50 41.86 152 ARG B CA 1
ATOM 2380 C C . ARG B 1 172 ? -1.722 53.084 54.986 1.00 44.87 152 ARG B C 1
ATOM 2381 O O . ARG B 1 172 ? -2.180 52.718 53.911 1.00 46.57 152 ARG B O 1
ATOM 2396 N N . GLY B 1 173 ? -2.478 53.565 55.972 1.00 45.13 153 GLY B N 1
ATOM 2397 C CA . GLY B 1 173 ? -3.938 53.668 55.859 1.00 50.36 153 GLY B CA 1
ATOM 2398 C C . GLY B 1 173 ? -4.414 54.701 54.854 1.00 52.88 153 GLY B C 1
ATOM 2399 O O . GLY B 1 173 ? -5.561 54.650 54.422 1.00 59.72 153 GLY B O 1
ATOM 2400 N N . GLN B 1 174 ? -3.539 55.620 54.451 1.00 52.21 154 GLN B N 1
ATOM 2401 C CA . GLN B 1 174 ? -3.924 56.661 53.478 1.00 55.97 154 GLN B CA 1
ATOM 2402 C C . GLN B 1 174 ? -4.090 56.158 52.028 1.00 61.40 154 GLN B C 1
ATOM 2403 O O . GLN B 1 174 ? -3.180 55.599 51.412 1.00 63.59 154 GLN B O 1
ATOM 2409 N N . ALA C 1 26 ? 33.756 101.516 63.172 1.00 69.12 6 ALA C N 1
ATOM 2410 C CA . ALA C 1 26 ? 33.362 102.598 62.243 1.00 70.35 6 ALA C CA 1
ATOM 2411 C C . ALA C 1 26 ? 31.916 103.061 62.547 1.00 66.18 6 ALA C C 1
ATOM 2412 O O . ALA C 1 26 ? 31.708 103.747 63.553 1.00 66.22 6 ALA C O 1
ATOM 2414 N N . THR C 1 27 ? 30.929 102.664 61.728 1.00 63.21 7 THR C N 1
ATOM 2415 C CA . THR C 1 27 ? 29.602 103.375 61.657 1.00 58.88 7 THR C CA 1
ATOM 2416 C C . THR C 1 27 ? 28.793 103.556 62.961 1.00 51.51 7 THR C C 1
ATOM 2417 O O . THR C 1 27 ? 28.405 102.583 63.618 1.00 51.67 7 THR C O 1
ATOM 2421 N N . ARG C 1 28 ? 28.465 104.798 63.299 1.00 47.08 8 ARG C N 1
ATOM 2422 C CA . ARG C 1 28 ? 27.645 105.042 64.482 1.00 42.41 8 ARG C CA 1
ATOM 2423 C C . ARG C 1 28 ? 26.165 105.187 64.087 1.00 38.46 8 ARG C C 1
ATOM 2424 O O . ARG C 1 28 ? 25.666 106.294 63.928 1.00 37.05 8 ARG C O 1
ATOM 2432 N N . TRP C 1 29 ? 25.472 104.060 63.949 1.00 37.19 9 TRP C N 1
ATOM 2433 C CA . TRP C 1 29 ? 24.071 104.049 63.505 1.00 35.77 9 TRP C CA 1
ATOM 2434 C C . TRP C 1 29 ? 23.227 104.795 64.481 1.00 32.50 9 TRP C C 1
ATOM 2435 O O . TRP C 1 29 ? 23.545 104.854 65.658 1.00 29.49 9 TRP C O 1
ATOM 2446 N N . LEU C 1 30 ? 22.138 105.395 64.020 1.00 30.24 10 LEU C N 1
ATOM 2447 C CA . LEU C 1 30 ? 21.296 106.130 64.940 1.00 28.33 10 LEU C CA 1
ATOM 2448 C C . LEU C 1 30 ? 20.626 105.150 65.911 1.00 28.98 10 LEU C C 1
ATOM 2449 O O . LEU C 1 30 ? 20.222 104.061 65.521 1.00 28.18 10 LEU C O 1
ATOM 2454 N N . THR C 1 31 ? 20.537 105.557 67.176 1.00 28.53 11 THR C N 1
ATOM 2455 C CA . THR C 1 31 ? 19.810 104.795 68.171 1.00 30.52 11 THR C CA 1
ATOM 2456 C C . THR C 1 31 ? 18.342 104.937 67.852 1.00 33.15 11 THR C C 1
ATOM 2457 O O . THR C 1 31 ? 17.955 105.787 67.030 1.00 29.67 11 THR C O 1
ATOM 2461 N N . ASP C 1 32 ? 17.499 104.130 68.506 1.00 34.20 12 ASP C N 1
ATOM 2462 C CA . ASP C 1 32 ? 16.052 104.256 68.315 1.00 36.57 12 ASP C CA 1
ATOM 2463 C C . ASP C 1 32 ? 15.560 105.678 68.632 1.00 33.80 12 ASP C C 1
ATOM 2464 O O . ASP C 1 32 ? 14.762 106.221 67.886 1.00 32.60 12 ASP C O 1
ATOM 2469 N N . THR C 1 33 ? 16.037 106.258 69.726 1.00 31.54 13 THR C N 1
ATOM 2470 C CA . THR C 1 33 ? 15.627 107.605 70.128 1.00 31.60 13 THR C CA 1
ATOM 2471 C C . THR C 1 33 ? 16.048 108.641 69.108 1.00 28.71 13 THR C C 1
ATOM 2472 O O . THR C 1 33 ? 15.260 109.519 68.741 1.00 27.30 13 THR C O 1
ATOM 2476 N N . GLU C 1 34 ? 17.298 108.540 68.645 1.00 26.28 14 GLU C N 1
ATOM 2477 C CA . GLU C 1 34 ? 17.819 109.466 67.633 1.00 26.38 14 GLU C CA 1
ATOM 2478 C C . GLU C 1 34 ? 17.072 109.329 66.305 1.00 26.05 14 GLU C C 1
ATOM 2479 O O . GLU C 1 34 ? 16.745 110.320 65.676 1.00 25.41 14 GLU C O 1
ATOM 2485 N N . GLN C 1 35 ? 16.834 108.092 65.871 1.00 27.49 15 GLN C N 1
ATOM 2486 C CA . GLN C 1 35 ? 16.131 107.840 64.618 1.00 28.58 15 GLN C CA 1
ATOM 2487 C C . GLN C 1 35 ? 14.709 108.378 64.607 1.00 28.82 15 GLN C C 1
ATOM 2488 O O . GLN C 1 35 ? 14.277 108.998 63.621 1.00 26.82 15 GLN C O 1
ATOM 2494 N N . CYS C 1 36 ? 13.998 108.169 65.705 1.00 28.59 16 CYS C N 1
ATOM 2495 C CA A CYS C 1 36 ? 12.638 108.700 65.837 0.50 29.52 16 CYS C CA 1
ATOM 2496 C CA B CYS C 1 36 ? 12.628 108.692 65.844 0.50 30.72 16 CYS C CA 1
ATOM 2497 C C . CYS C 1 36 ? 12.602 110.220 65.753 1.00 27.98 16 CYS C C 1
ATOM 2498 O O . CYS C 1 36 ? 11.776 110.782 65.057 1.00 27.91 16 CYS C O 1
ATOM 2503 N N . ALA C 1 37 ? 13.500 110.868 66.470 1.00 26.81 17 ALA C N 1
ATOM 2504 C CA . ALA C 1 37 ? 13.562 112.322 66.468 1.00 27.14 17 ALA C CA 1
ATOM 2505 C C . ALA C 1 37 ? 13.953 112.833 65.072 1.00 26.57 17 ALA C C 1
ATOM 2506 O O . ALA C 1 37 ? 13.354 113.798 64.571 1.00 27.20 17 ALA C O 1
ATOM 2508 N N . TRP C 1 38 ? 14.925 112.185 64.436 1.00 24.47 18 TRP C N 1
ATOM 2509 C CA . TRP C 1 38 ? 15.339 112.567 63.091 1.00 25.13 18 TRP C CA 1
ATOM 2510 C C . TRP C 1 38 ? 14.219 112.446 62.088 1.00 24.59 18 TRP C C 1
ATOM 2511 O O . TRP C 1 38 ? 13.982 113.336 61.279 1.00 26.59 18 TRP C O 1
ATOM 2522 N N . ARG C 1 39 ? 13.497 111.359 62.144 1.00 26.00 19 ARG C N 1
ATOM 2523 C CA . ARG C 1 39 ? 12.420 111.122 61.188 1.00 28.76 19 ARG C CA 1
ATOM 2524 C C . ARG C 1 39 ? 11.208 112.030 61.402 1.00 27.43 19 ARG C C 1
ATOM 2525 O O . ARG C 1 39 ? 10.562 112.426 60.440 1.00 27.97 19 ARG C O 1
ATOM 2533 N N . THR C 1 40 ? 10.956 112.389 62.651 1.00 28.50 20 THR C N 1
ATOM 2534 C CA . THR C 1 40 ? 9.940 113.367 62.962 1.00 28.58 20 THR C CA 1
ATOM 2535 C C . THR C 1 40 ? 10.311 114.724 62.393 1.00 29.24 20 THR C C 1
ATOM 2536 O O . THR C 1 40 ? 9.471 115.378 61.764 1.00 26.35 20 THR C O 1
ATOM 2540 N N . HIS C 1 41 ? 11.563 115.145 62.565 1.00 27.46 21 HIS C N 1
ATOM 2541 C CA A HIS C 1 41 ? 12.043 116.386 61.951 0.50 28.35 21 HIS C CA 1
ATOM 2542 C CA B HIS C 1 41 ? 12.033 116.390 61.970 0.50 28.53 21 HIS C CA 1
ATOM 2543 C C . HIS C 1 41 ? 11.867 116.428 60.471 1.00 29.14 21 HIS C C 1
ATOM 2544 O O . HIS C 1 41 ? 11.424 117.438 59.914 1.00 28.74 21 HIS C O 1
ATOM 2557 N N . LEU C 1 42 ? 12.221 115.344 59.801 1.00 29.25 22 LEU C N 1
ATOM 2558 C CA . LEU C 1 42 ? 12.073 115.261 58.362 1.00 30.89 22 LEU C CA 1
ATOM 2559 C C . LEU C 1 42 ? 10.602 115.303 57.933 1.00 29.61 22 LEU C C 1
ATOM 2560 O O . LEU C 1 42 ? 10.279 115.972 56.947 1.00 31.11 22 LEU C O 1
ATOM 2565 N N . GLU C 1 43 ? 9.749 114.552 58.635 1.00 28.09 23 GLU C N 1
ATOM 2566 C CA . GLU C 1 43 ? 8.343 114.460 58.313 1.00 30.78 23 GLU C CA 1
ATOM 2567 C C . GLU C 1 43 ? 7.703 115.857 58.465 1.00 29.72 23 GLU C C 1
ATOM 2568 O O . GLU C 1 43 ? 6.991 116.321 57.572 1.00 30.05 23 GLU C O 1
ATOM 2574 N N . VAL C 1 44 ? 7.974 116.537 59.586 1.00 28.68 24 VAL C N 1
ATOM 2575 C CA . VAL C 1 44 ? 7.418 117.868 59.785 1.00 28.64 24 VAL C CA 1
ATOM 2576 C C . VAL C 1 44 ? 7.890 118.836 58.727 1.00 31.02 24 VAL C C 1
ATOM 2577 O O . VAL C 1 44 ? 7.073 119.587 58.172 1.00 33.06 24 VAL C O 1
ATOM 2581 N N . ASN C 1 45 ? 9.199 118.842 58.446 1.00 30.58 25 ASN C N 1
ATOM 2582 C CA . ASN C 1 45 ? 9.756 119.758 57.487 1.00 33.67 25 ASN C CA 1
ATOM 2583 C C . ASN C 1 45 ? 9.071 119.560 56.102 1.00 34.37 25 ASN C C 1
ATOM 2584 O O . ASN C 1 45 ? 8.598 120.521 55.472 1.00 36.43 25 ASN C O 1
ATOM 2589 N N . ARG C 1 46 ? 8.947 118.315 55.665 1.00 33.03 26 ARG C N 1
ATOM 2590 C CA . ARG C 1 46 ? 8.316 117.994 54.384 1.00 34.20 26 ARG C CA 1
ATOM 2591 C C . ARG C 1 46 ? 6.833 118.357 54.328 1.00 31.62 26 ARG C C 1
ATOM 2592 O O . ARG C 1 46 ? 6.367 118.984 53.382 1.00 33.45 26 ARG C O 1
ATOM 2594 N N . LEU C 1 47 ? 6.083 117.919 55.316 1.00 29.49 27 LEU C N 1
ATOM 2595 C CA . LEU C 1 47 ? 4.643 118.184 55.342 1.00 30.31 27 LEU C CA 1
ATOM 2596 C C . LEU C 1 47 ? 4.326 119.678 55.456 1.00 29.48 27 LEU C C 1
ATOM 2597 O O . LEU C 1 47 ? 3.404 120.169 54.817 1.00 30.13 27 LEU C O 1
ATOM 2602 N N . LEU C 1 48 ? 5.101 120.392 56.271 1.00 28.31 28 LEU C N 1
ATOM 2603 C CA . LEU C 1 48 ? 4.855 121.819 56.496 1.00 29.21 28 LEU C CA 1
ATOM 2604 C C . LEU C 1 48 ? 5.144 122.649 55.243 1.00 29.56 28 LEU C C 1
ATOM 2605 O O . LEU C 1 48 ? 4.362 123.504 54.871 1.00 30.47 28 LEU C O 1
ATOM 2610 N N . THR C 1 49 ? 6.266 122.375 54.597 1.00 31.62 29 THR C N 1
ATOM 2611 C CA . THR C 1 49 ? 6.590 123.030 53.335 1.00 34.82 29 THR C CA 1
ATOM 2612 C C . THR C 1 49 ? 5.468 122.833 52.315 1.00 33.80 29 THR C C 1
ATOM 2613 O O . THR C 1 49 ? 5.035 123.791 51.718 1.00 32.01 29 THR C O 1
ATOM 2617 N N . HIS C 1 50 ? 4.993 121.595 52.153 1.00 35.10 30 HIS C N 1
ATOM 2618 C CA A HIS C 1 50 ? 3.892 121.303 51.220 0.50 36.60 30 HIS C CA 1
ATOM 2619 C CA B HIS C 1 50 ? 3.885 121.283 51.228 0.50 37.41 30 HIS C CA 1
ATOM 2620 C C . HIS C 1 50 ? 2.653 122.066 51.565 1.00 35.54 30 HIS C C 1
ATOM 2621 O O . HIS C 1 50 ? 2.000 122.638 50.687 1.00 35.35 30 HIS C O 1
ATOM 2634 N N . GLN C 1 51 ? 2.314 122.081 52.845 1.00 31.92 31 GLN C N 1
ATOM 2635 C CA . GLN C 1 51 ? 1.092 122.727 53.297 1.00 32.36 31 GLN C CA 1
ATOM 2636 C C . GLN C 1 51 ? 1.125 124.255 53.093 1.00 32.52 31 GLN C C 1
ATOM 2637 O O . GLN C 1 51 ? 0.148 124.862 52.633 1.00 33.00 31 GLN C O 1
ATOM 2643 N N . LEU C 1 52 ? 2.249 124.868 53.422 1.00 32.81 32 LEU C N 1
ATOM 2644 C CA . LEU C 1 52 ? 2.363 126.301 53.271 1.00 33.93 32 LEU C CA 1
ATOM 2645 C C . LEU C 1 52 ? 2.325 126.679 51.774 1.00 35.40 32 LEU C C 1
ATOM 2646 O O . LEU C 1 52 ? 1.723 127.677 51.414 1.00 37.52 32 LEU C O 1
ATOM 2651 N N . GLU C 1 53 ? 2.944 125.862 50.918 1.00 36.43 33 GLU C N 1
ATOM 2652 C CA . GLU C 1 53 ? 2.844 126.000 49.459 1.00 40.57 33 GLU C CA 1
ATOM 2653 C C . GLU C 1 53 ? 1.422 125.964 48.990 1.00 38.41 33 GLU C C 1
ATOM 2654 O O . GLU C 1 53 ? 0.954 126.835 48.224 1.00 38.60 33 GLU C O 1
ATOM 2660 N N . LYS C 1 54 ? 0.725 124.933 49.441 1.00 37.30 34 LYS C N 1
ATOM 2661 C CA . LYS C 1 54 ? -0.695 124.746 49.138 1.00 39.09 34 LYS C CA 1
ATOM 2662 C C . LYS C 1 54 ? -1.541 125.969 49.536 1.00 37.63 34 LYS C C 1
ATOM 2663 O O . LYS C 1 54 ? -2.365 126.421 48.765 1.00 36.85 34 LYS C O 1
ATOM 2669 N N . ASP C 1 55 ? -1.298 126.535 50.711 1.00 35.32 35 ASP C N 1
ATOM 2670 C CA . ASP C 1 55 ? -2.046 127.714 51.146 1.00 36.49 35 ASP C CA 1
ATOM 2671 C C . ASP C 1 55 ? -1.726 128.999 50.346 1.00 37.62 35 ASP C C 1
ATOM 2672 O O . ASP C 1 55 ? -2.538 129.918 50.324 1.00 39.62 35 ASP C O 1
ATOM 2677 N N . LEU C 1 56 ? -0.553 129.079 49.708 1.00 37.94 36 LEU C N 1
ATOM 2678 C CA . LEU C 1 56 ? -0.219 130.224 48.836 1.00 39.35 36 LEU C CA 1
ATOM 2679 C C . LEU C 1 56 ? -0.775 130.082 47.418 1.00 43.26 36 LEU C C 1
ATOM 2680 O O . LEU C 1 56 ? -0.917 131.079 46.698 1.00 45.13 36 LEU C O 1
ATOM 2685 N N . GLN C 1 57 ? -1.110 128.857 47.016 1.00 46.17 37 GLN C N 1
ATOM 2686 C CA . GLN C 1 57 ? -1.588 128.571 45.643 1.00 51.62 37 GLN C CA 1
ATOM 2687 C C . GLN C 1 57 ? -2.683 129.510 45.136 1.00 50.89 37 GLN C C 1
ATOM 2688 O O . GLN C 1 57 ? -2.588 130.019 44.027 1.00 52.30 37 GLN C O 1
ATOM 2694 N N . PRO C 1 58 ? -3.723 129.760 45.949 1.00 51.02 38 PRO C N 1
ATOM 2695 C CA . PRO C 1 58 ? -4.799 130.665 45.503 1.00 51.67 38 PRO C CA 1
ATOM 2696 C C . PRO C 1 58 ? -4.343 132.095 45.158 1.00 50.93 38 PRO C C 1
ATOM 2697 O O . PRO C 1 58 ? -5.040 132.799 44.429 1.00 52.13 38 PRO C O 1
ATOM 2701 N N . PHE C 1 59 ? -3.185 132.506 45.650 1.00 52.89 39 PHE C N 1
ATOM 2702 C CA . PHE C 1 59 ? -2.626 133.795 45.297 1.00 48.57 39 PHE C CA 1
ATOM 2703 C C . PHE C 1 59 ? -1.710 133.720 44.095 1.00 46.83 39 PHE C C 1
ATOM 2704 O O . PHE C 1 59 ? -1.176 134.726 43.683 1.00 45.13 39 PHE C O 1
ATOM 2712 N N . GLY C 1 60 ? -1.522 132.536 43.525 1.00 47.83 40 GLY C N 1
ATOM 2713 C CA . GLY C 1 60 ? -0.625 132.392 42.386 1.00 47.38 40 GLY C CA 1
ATOM 2714 C C . GLY C 1 60 ? 0.851 132.560 42.732 1.00 44.86 40 GLY C C 1
ATOM 2715 O O . GLY C 1 60 ? 1.651 132.901 41.866 1.00 45.41 40 GLY C O 1
ATOM 2716 N N . LEU C 1 61 ? 1.225 132.284 43.984 1.00 43.39 41 LEU C N 1
ATOM 2717 C CA . LEU C 1 61 ? 2.621 132.368 44.430 1.00 41.77 41 LEU C CA 1
ATOM 2718 C C . LEU C 1 61 ? 3.147 131.015 44.925 1.00 43.07 41 LEU C C 1
ATOM 2719 O O . LEU C 1 61 ? 2.420 130.270 45.545 1.00 45.92 41 LEU C O 1
ATOM 2724 N N . THR C 1 62 ? 4.420 130.731 44.680 1.00 41.90 42 THR C N 1
ATOM 2725 C CA . THR C 1 62 ? 5.136 129.626 45.322 1.00 44.36 42 THR C CA 1
ATOM 2726 C C . THR C 1 62 ? 5.789 130.133 46.605 1.00 42.29 42 THR C C 1
ATOM 2727 O O . THR C 1 62 ? 5.886 131.349 46.821 1.00 40.06 42 THR C O 1
ATOM 2731 N N . MET C 1 63 ? 6.279 129.236 47.452 1.00 44.71 43 MET C N 1
ATOM 2732 C CA . MET C 1 63 ? 6.997 129.677 48.649 1.00 46.27 43 MET C CA 1
ATOM 2733 C C . MET C 1 63 ? 8.305 130.384 48.284 1.00 43.64 43 MET C C 1
ATOM 2734 O O . MET C 1 63 ? 8.700 131.359 48.938 1.00 40.82 43 MET C O 1
ATOM 2739 N N . ASN C 1 64 ? 8.973 129.902 47.242 1.00 44.26 44 ASN C N 1
ATOM 2740 C CA . ASN C 1 64 ? 10.187 130.554 46.765 1.00 43.87 44 ASN C CA 1
ATOM 2741 C C . ASN C 1 64 ? 9.907 132.013 46.386 1.00 40.16 44 ASN C C 1
ATOM 2742 O O . ASN C 1 64 ? 10.659 132.908 46.785 1.00 37.58 44 ASN C O 1
ATOM 2747 N N . ASP C 1 65 ? 8.805 132.258 45.675 1.00 38.23 45 ASP C N 1
ATOM 2748 C CA . ASP C 1 65 ? 8.396 133.626 45.339 1.00 36.20 45 ASP C CA 1
ATOM 2749 C C . ASP C 1 65 ? 8.197 134.473 46.609 1.00 33.47 45 ASP C C 1
ATOM 2750 O O . ASP C 1 65 ? 8.701 135.586 46.728 1.00 30.12 45 ASP C O 1
ATOM 2755 N N . TYR C 1 66 ? 7.409 133.931 47.529 1.00 34.13 46 TYR C N 1
ATOM 2756 C CA . TYR C 1 66 ? 7.011 134.625 48.742 1.00 35.36 46 TYR C CA 1
ATOM 2757 C C . TYR C 1 66 ? 8.227 135.006 49.600 1.00 33.91 46 TYR C C 1
ATOM 2758 O O . TYR C 1 66 ? 8.339 136.136 50.084 1.00 34.66 46 TYR C O 1
ATOM 2767 N N . GLU C 1 67 ? 9.172 134.090 49.745 1.00 36.24 47 GLU C N 1
ATOM 2768 C CA . GLU C 1 67 ? 10.342 134.384 50.567 1.00 37.46 47 GLU C CA 1
ATOM 2769 C C . GLU C 1 67 ? 11.196 135.516 49.967 1.00 33.97 47 GLU C C 1
ATOM 2770 O O . GLU C 1 67 ? 11.773 136.299 50.701 1.00 32.95 47 GLU C O 1
ATOM 2776 N N . ILE C 1 68 ? 11.244 135.624 48.645 1.00 31.19 48 ILE C N 1
ATOM 2777 C CA . ILE C 1 68 ? 11.969 136.715 48.010 1.00 29.39 48 ILE C CA 1
ATOM 2778 C C . ILE C 1 68 ? 11.240 138.027 48.254 1.00 29.71 48 ILE C C 1
ATOM 2779 O O . ILE C 1 68 ? 11.880 139.031 48.577 1.00 28.90 48 ILE C O 1
ATOM 2784 N N . LEU C 1 69 ? 9.911 138.008 48.147 1.00 28.86 49 LEU C N 1
ATOM 2785 C CA . LEU C 1 69 ? 9.136 139.208 48.406 1.00 28.58 49 LEU C CA 1
ATOM 2786 C C . LEU C 1 69 ? 9.412 139.712 49.805 1.00 28.65 49 LEU C C 1
ATOM 2787 O O . LEU C 1 69 ? 9.590 140.899 50.011 1.00 28.78 49 LEU C O 1
ATOM 2792 N N . VAL C 1 70 ? 9.457 138.803 50.770 1.00 30.94 50 VAL C N 1
ATOM 2793 C CA . VAL C 1 70 ? 9.712 139.182 52.158 1.00 32.56 50 VAL C CA 1
ATOM 2794 C C . VAL C 1 70 ? 11.094 139.754 52.338 1.00 30.99 50 VAL C C 1
ATOM 2795 O O . VAL C 1 70 ? 11.241 140.819 52.941 1.00 32.52 50 VAL C O 1
ATOM 2799 N N . ASN C 1 71 ? 12.101 139.063 51.820 1.00 29.26 51 ASN C N 1
ATOM 2800 C CA . ASN C 1 71 ? 13.480 139.549 51.936 1.00 30.23 51 ASN C CA 1
ATOM 2801 C C . ASN C 1 71 ? 13.673 140.949 51.334 1.00 29.23 51 ASN C C 1
ATOM 2802 O O . ASN C 1 71 ? 14.291 141.843 51.952 1.00 29.53 51 ASN C O 1
ATOM 2807 N N . LEU C 1 72 ? 13.122 141.164 50.153 1.00 27.57 52 LEU C N 1
ATOM 2808 C CA . LEU C 1 72 ? 13.245 142.466 49.510 1.00 26.23 52 LEU C CA 1
ATOM 2809 C C . LEU C 1 72 ? 12.472 143.522 50.291 1.00 27.11 52 LEU C C 1
ATOM 2810 O O . LEU C 1 72 ? 12.988 144.607 50.519 1.00 27.76 52 LEU C O 1
ATOM 2815 N N . SER C 1 73 ? 11.268 143.197 50.779 1.00 28.53 53 SER C N 1
ATOM 2816 C CA . SER C 1 73 ? 10.459 144.212 51.436 1.00 29.61 53 SER C CA 1
ATOM 2817 C C . SER C 1 73 ? 11.050 144.622 52.769 1.00 29.68 53 SER C C 1
ATOM 2818 O O . SER C 1 73 ? 10.774 145.711 53.268 1.00 30.87 53 SER C O 1
ATOM 2821 N N . GLU C 1 74 ? 11.899 143.773 53.346 1.00 29.48 54 GLU C N 1
ATOM 2822 C CA . GLU C 1 74 ? 12.555 144.081 54.614 1.00 31.50 54 GLU C CA 1
ATOM 2823 C C . GLU C 1 74 ? 13.918 144.753 54.431 1.00 31.67 54 GLU C C 1
ATOM 2824 O O . GLU C 1 74 ? 14.594 145.014 55.416 1.00 32.23 54 GLU C O 1
ATOM 2830 N N . SER C 1 75 ? 14.305 145.034 53.186 1.00 30.99 55 SER C N 1
ATOM 2831 C CA . SER C 1 75 ? 15.548 145.741 52.879 1.00 32.89 55 SER C CA 1
ATOM 2832 C C . SER C 1 75 ? 15.350 147.218 52.529 1.00 33.24 55 SER C C 1
ATOM 2833 O O . SER C 1 75 ? 14.294 147.612 52.050 1.00 31.08 55 SER C O 1
ATOM 2836 N N . GLU C 1 76 ? 16.386 148.018 52.755 1.00 35.08 56 GLU C N 1
ATOM 2837 C CA . GLU C 1 76 ? 16.310 149.448 52.430 1.00 36.39 56 GLU C CA 1
ATOM 2838 C C . GLU C 1 76 ? 16.094 149.605 50.948 1.00 33.56 56 GLU C C 1
ATOM 2839 O O . GLU C 1 76 ? 16.721 148.920 50.148 1.00 31.39 56 GLU C O 1
ATOM 2845 N N . GLY C 1 77 ? 15.153 150.471 50.581 1.00 32.81 57 GLY C N 1
ATOM 2846 C CA . GLY C 1 77 ? 14.774 150.651 49.180 1.00 31.41 57 GLY C CA 1
ATOM 2847 C C . GLY C 1 77 ? 14.118 149.454 48.516 1.00 28.68 57 GLY C C 1
ATOM 2848 O O . GLY C 1 77 ? 13.933 149.434 47.288 1.00 27.67 57 GLY C O 1
ATOM 2849 N N . ASP C 1 78 ? 13.700 148.470 49.316 1.00 29.00 58 ASP C N 1
ATOM 2850 C CA . ASP C 1 78 ? 13.056 147.268 48.803 1.00 27.46 58 ASP C CA 1
ATOM 2851 C C . ASP C 1 78 ? 13.913 146.619 47.716 1.00 26.99 58 ASP C C 1
ATOM 2852 O O . ASP C 1 78 ? 13.393 146.135 46.712 1.00 27.59 58 ASP C O 1
ATOM 2857 N N . ARG C 1 79 ? 15.225 146.602 47.922 1.00 27.22 59 ARG C N 1
ATOM 2858 C CA . ARG C 1 79 ? 16.142 146.023 46.956 1.00 28.52 59 ARG C CA 1
ATOM 2859 C C . ARG C 1 79 ? 17.346 145.417 47.670 1.00 30.05 59 ARG C C 1
ATOM 2860 O O . ARG C 1 79 ? 17.673 145.824 48.762 1.00 28.76 59 ARG C O 1
ATOM 2868 N N . MET C 1 80 ? 17.932 144.387 47.059 1.00 30.46 60 MET C N 1
ATOM 2869 C CA . MET C 1 80 ? 19.113 143.701 47.604 1.00 31.53 60 MET C CA 1
ATOM 2870 C C . MET C 1 80 ? 20.019 143.327 46.450 1.00 31.36 60 MET C C 1
ATOM 2871 O O . MET C 1 80 ? 19.519 143.017 45.359 1.00 30.28 60 MET C O 1
ATOM 2876 N N . ARG C 1 81 ? 21.329 143.317 46.693 1.00 33.97 61 ARG C N 1
ATOM 2877 C CA . ARG C 1 81 ? 22.262 142.701 45.762 1.00 35.89 61 ARG C CA 1
ATOM 2878 C C . ARG C 1 81 ? 21.883 141.238 45.549 1.00 35.47 61 ARG C C 1
ATOM 2879 O O . ARG C 1 81 ? 21.503 140.550 46.512 1.00 32.76 61 ARG C O 1
ATOM 2887 N N . MET C 1 82 ? 21.983 140.763 44.306 1.00 36.62 62 MET C N 1
ATOM 2888 C CA . MET C 1 82 ? 21.672 139.367 44.008 1.00 38.24 62 MET C CA 1
ATOM 2889 C C . MET C 1 82 ? 22.454 138.385 44.874 1.00 40.11 62 MET C C 1
ATOM 2890 O O . MET C 1 82 ? 21.891 137.405 45.364 1.00 38.97 62 MET C O 1
ATOM 2895 N N . SER C 1 83 ? 23.745 138.634 45.062 1.00 42.29 63 SER C N 1
ATOM 2896 C CA . SER C 1 83 ? 24.569 137.708 45.878 1.00 45.32 63 SER C CA 1
ATOM 2897 C C . SER C 1 83 ? 24.078 137.645 47.334 1.00 44.13 63 SER C C 1
ATOM 2898 O O . SER C 1 83 ? 24.061 136.568 47.946 1.00 46.62 63 SER C O 1
ATOM 2901 N N . ASP C 1 84 ? 23.643 138.784 47.880 1.00 41.56 64 ASP C N 1
ATOM 2902 C CA . ASP C 1 84 ? 23.089 138.818 49.247 1.00 39.82 64 ASP C CA 1
ATOM 2903 C C . ASP C 1 84 ? 21.729 138.133 49.303 1.00 38.12 64 ASP C C 1
ATOM 2904 O O . ASP C 1 84 ? 21.407 137.474 50.290 1.00 38.24 64 ASP C O 1
ATOM 2909 N N . LEU C 1 85 ? 20.927 138.303 48.249 1.00 34.83 65 LEU C N 1
ATOM 2910 C CA . LEU C 1 85 ? 19.633 137.655 48.168 1.00 35.18 65 LEU C CA 1
ATOM 2911 C C . LEU C 1 85 ? 19.768 136.133 48.068 1.00 37.90 65 LEU C C 1
ATOM 2912 O O . LEU C 1 85 ? 18.992 135.396 48.700 1.00 36.73 65 LEU C O 1
ATOM 2917 N N . ALA C 1 86 ? 20.745 135.678 47.286 1.00 39.18 66 ALA C N 1
ATOM 2918 C CA . ALA C 1 86 ? 21.066 134.244 47.201 1.00 42.01 66 ALA C CA 1
ATOM 2919 C C . ALA C 1 86 ? 21.404 133.646 48.585 1.00 44.77 66 ALA C C 1
ATOM 2920 O O . ALA C 1 86 ? 20.879 132.601 48.983 1.00 46.81 66 ALA C O 1
ATOM 2922 N N . THR C 1 87 ? 22.257 134.337 49.327 1.00 45.68 67 THR C N 1
ATOM 2923 C CA . THR C 1 87 ? 22.606 133.920 50.677 1.00 47.22 67 THR C CA 1
ATOM 2924 C C . THR C 1 87 ? 21.408 133.966 51.648 1.00 46.46 67 THR C C 1
ATOM 2925 O O . THR C 1 87 ? 21.243 133.049 52.457 1.00 48.41 67 THR C O 1
ATOM 2929 N N . ALA C 1 88 ? 20.598 135.017 51.572 1.00 43.62 68 ALA C N 1
ATOM 2930 C CA . ALA C 1 88 ? 19.418 135.184 52.432 1.00 44.24 68 ALA C CA 1
ATOM 2931 C C . ALA C 1 88 ? 18.340 134.112 52.191 1.00 47.42 68 ALA C C 1
ATOM 2932 O O . ALA C 1 88 ? 17.634 133.717 53.115 1.00 49.97 68 ALA C O 1
ATOM 2934 N N . THR C 1 89 ? 18.223 133.639 50.958 1.00 48.26 69 THR C N 1
ATOM 2935 C CA . THR C 1 89 ? 17.236 132.624 50.624 1.00 48.61 69 THR C CA 1
ATOM 2936 C C . THR C 1 89 ? 17.890 131.257 50.514 1.00 53.78 69 THR C C 1
ATOM 2937 O O . THR C 1 89 ? 17.264 130.295 50.062 1.00 54.23 69 THR C O 1
ATOM 2941 N N . MET C 1 90 ? 19.154 131.178 50.937 1.00 56.38 70 MET C N 1
ATOM 2942 C CA . MET C 1 90 ? 19.930 129.948 50.962 1.00 60.80 70 MET C CA 1
ATOM 2943 C C . MET C 1 90 ? 19.844 129.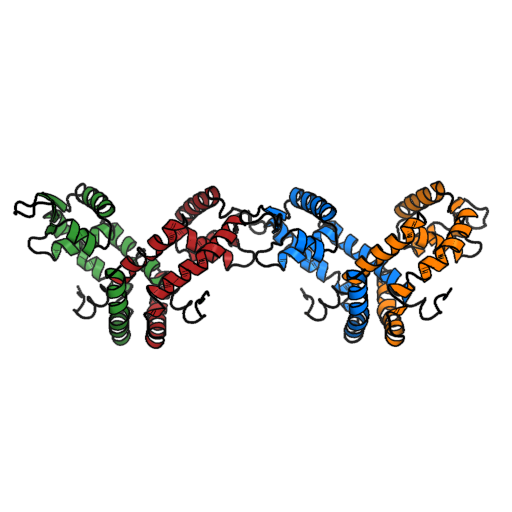125 49.682 1.00 62.37 70 MET C C 1
ATOM 2944 O O . MET C 1 90 ? 19.566 127.927 49.728 1.00 60.68 70 MET C O 1
ATOM 2949 N N . GLN C 1 91 ? 20.095 129.761 48.542 1.00 60.84 71 GLN C N 1
ATOM 2950 C CA . GLN C 1 91 ? 20.171 129.031 47.274 1.00 62.08 71 GLN C CA 1
ATOM 2951 C C . GLN C 1 91 ? 21.357 129.488 46.437 1.00 61.90 71 GLN C C 1
ATOM 2952 O O . GLN C 1 91 ? 21.957 130.534 46.687 1.00 61.68 71 GLN C O 1
ATOM 2958 N N . SER C 1 92 ? 21.654 128.725 45.402 1.00 62.40 72 SER C N 1
ATOM 2959 C CA . SER C 1 92 ? 22.760 129.055 44.514 1.00 63.59 72 SER C CA 1
ATOM 2960 C C . SER C 1 92 ? 22.454 130.295 43.655 1.00 59.53 72 SER C C 1
ATOM 2961 O O . SER C 1 92 ? 21.301 130.641 43.416 1.00 55.01 72 SER C O 1
ATOM 2964 N N . LYS C 1 93 ? 23.517 130.918 43.159 1.00 60.39 73 LYS C N 1
ATOM 2965 C CA . LYS C 1 93 ? 23.425 132.042 42.223 1.00 58.27 73 LYS C CA 1
ATOM 2966 C C . LYS C 1 93 ? 22.573 131.619 40.961 1.00 58.21 73 LYS C C 1
ATOM 2967 O O . LYS C 1 93 ? 21.677 132.355 40.522 1.00 53.94 73 LYS C O 1
ATOM 2971 N N . SER C 1 94 ? 22.761 130.386 40.460 1.00 59.43 74 SER C N 1
ATOM 2972 C CA . SER C 1 94 ? 22.029 129.906 39.270 1.00 60.11 74 SER C CA 1
ATOM 2973 C C . SER C 1 94 ? 20.561 129.661 39.542 1.00 57.42 74 SER C C 1
ATOM 2974 O O . SER C 1 94 ? 19.712 130.020 38.721 1.00 57.79 74 SER C O 1
ATOM 2977 N N . ARG C 1 95 ? 20.247 129.033 40.681 1.00 57.03 75 ARG C N 1
ATOM 2978 C CA . ARG C 1 95 ? 18.845 128.820 41.062 1.00 54.56 75 ARG C CA 1
ATOM 2979 C C . ARG C 1 95 ? 18.138 130.142 41.278 1.00 49.32 75 ARG C C 1
ATOM 2980 O O . ARG C 1 95 ? 17.003 130.323 40.832 1.00 48.29 75 ARG C O 1
ATOM 2982 N N . LEU C 1 96 ? 18.782 131.076 41.965 1.00 47.47 76 LEU C N 1
ATOM 2983 C CA . LEU C 1 96 ? 18.161 132.398 42.171 1.00 43.36 76 LEU C CA 1
ATOM 2984 C C . LEU C 1 96 ? 17.882 133.096 40.839 1.00 42.49 76 LEU C C 1
ATOM 2985 O O . LEU C 1 96 ? 16.835 133.710 40.663 1.00 41.32 76 LEU C O 1
ATOM 2990 N N . SER C 1 97 ? 18.825 132.997 39.906 1.00 45.50 77 SER C N 1
ATOM 2991 C CA . SER C 1 97 ? 18.681 133.645 38.597 1.00 46.52 77 SER C CA 1
ATOM 2992 C C . SER C 1 97 ? 17.421 133.164 37.858 1.00 45.59 77 SER C C 1
ATOM 2993 O O . SER C 1 97 ? 16.664 133.976 37.318 1.00 43.13 77 SER C O 1
ATOM 2996 N N . HIS C 1 98 ? 17.178 131.851 37.873 1.00 47.21 78 HIS C N 1
ATOM 2997 C CA . HIS C 1 98 ? 15.959 131.288 37.239 1.00 47.89 78 HIS C CA 1
ATOM 2998 C C . HIS C 1 98 ? 14.728 131.771 37.939 1.00 44.66 78 HIS C C 1
ATOM 2999 O O . HIS C 1 98 ? 13.728 132.075 37.296 1.00 43.69 78 HIS C O 1
ATOM 3006 N N . GLN C 1 99 ? 14.784 131.849 39.265 1.00 43.58 79 GLN C N 1
ATOM 3007 C CA . GLN C 1 99 ? 13.637 132.309 40.051 1.00 42.13 79 GLN C CA 1
ATOM 3008 C C . GLN C 1 99 ? 13.338 133.796 39.793 1.00 39.40 79 GLN C C 1
ATOM 3009 O O . GLN C 1 99 ? 12.177 134.179 39.612 1.00 36.93 79 GLN C O 1
ATOM 3015 N N . ILE C 1 100 ? 14.385 134.626 39.723 1.00 38.46 80 ILE C N 1
ATOM 3016 C CA . ILE C 1 100 ? 14.177 136.038 39.462 1.00 35.28 80 ILE C CA 1
ATOM 3017 C C . ILE C 1 100 ? 13.563 136.214 38.085 1.00 37.51 80 ILE C C 1
ATOM 3018 O O . ILE C 1 100 ? 12.673 137.048 37.915 1.00 37.51 80 ILE C O 1
ATOM 3023 N N . THR C 1 101 ? 14.015 135.429 37.094 1.00 39.38 81 THR C N 1
ATOM 3024 C CA . THR C 1 101 ? 13.442 135.536 35.762 1.00 41.28 81 THR C CA 1
ATOM 3025 C C . THR C 1 101 ? 11.924 135.290 35.785 1.00 41.82 81 THR C C 1
ATOM 3026 O O . THR C 1 101 ? 11.155 136.038 35.202 1.00 41.72 81 THR C O 1
ATOM 3030 N N . ARG C 1 102 ? 11.514 134.256 36.500 1.00 44.15 82 ARG C N 1
ATOM 3031 C CA . ARG C 1 102 ? 10.098 133.969 36.696 1.00 46.13 82 ARG C CA 1
ATOM 3032 C C . ARG C 1 102 ? 9.343 135.133 37.393 1.00 42.03 82 ARG C C 1
ATOM 3033 O O . ARG C 1 102 ? 8.234 135.499 37.023 1.00 42.20 82 ARG C O 1
ATOM 3041 N N . MET C 1 103 ? 9.958 135.733 38.392 1.00 38.11 83 MET C N 1
ATOM 3042 C CA . MET C 1 103 ? 9.297 136.787 39.136 1.00 35.14 83 MET C CA 1
ATOM 3043 C C . MET C 1 103 ? 9.257 138.079 38.308 1.00 35.14 83 MET C C 1
ATOM 3044 O O . MET C 1 103 ? 8.322 138.877 38.442 1.00 32.27 83 MET C O 1
ATOM 3049 N N . GLU C 1 104 ? 10.260 138.241 37.448 1.00 36.27 84 GLU C N 1
ATOM 3050 C CA . GLU C 1 104 ? 10.316 139.358 36.536 1.00 36.69 84 GLU C CA 1
ATOM 3051 C C . GLU C 1 104 ? 9.167 139.228 35.535 1.00 39.27 84 GLU C C 1
ATOM 3052 O O . GLU C 1 104 ? 8.478 140.202 35.233 1.00 37.45 84 GLU C O 1
ATOM 3058 N N . ASN C 1 105 ? 8.989 138.024 34.988 1.00 39.94 85 ASN C N 1
ATOM 3059 C CA A ASN C 1 105 ? 7.883 137.768 34.082 0.50 41.95 85 ASN C CA 1
ATOM 3060 C CA B ASN C 1 105 ? 7.863 137.755 34.094 0.50 42.34 85 ASN C CA 1
ATOM 3061 C C . ASN C 1 105 ? 6.515 138.069 34.750 1.00 41.19 85 ASN C C 1
ATOM 3062 O O . ASN C 1 105 ? 5.588 138.500 34.079 1.00 41.81 85 ASN C O 1
ATOM 3071 N N . ALA C 1 106 ? 6.401 137.859 36.059 1.00 38.77 86 ALA C N 1
ATOM 3072 C CA . ALA C 1 106 ? 5.162 138.203 36.788 1.00 39.23 86 ALA C CA 1
ATOM 3073 C C . ALA C 1 106 ? 5.128 139.664 37.305 1.00 38.34 86 ALA C C 1
ATOM 3074 O O . ALA C 1 106 ? 4.187 140.050 37.988 1.00 36.98 86 ALA C O 1
ATOM 3076 N N . ASN C 1 107 ? 6.128 140.469 36.944 1.00 38.22 87 ASN C N 1
ATOM 3077 C CA . ASN C 1 107 ? 6.216 141.870 37.351 1.00 37.94 87 ASN C CA 1
ATOM 3078 C C . ASN C 1 107 ? 6.253 142.115 38.882 1.00 34.83 87 ASN C C 1
ATOM 3079 O O . ASN C 1 107 ? 5.748 143.130 39.389 1.00 32.48 87 ASN C O 1
ATOM 3084 N N . LEU C 1 108 ? 6.842 141.154 39.595 1.00 32.99 88 LEU C N 1
ATOM 3085 C CA . LEU C 1 108 ? 6.964 141.219 41.038 1.00 30.92 88 LEU C CA 1
ATOM 3086 C C . LEU C 1 108 ? 8.311 141.842 41.441 1.00 31.72 88 LEU C C 1
ATOM 3087 O O . LEU C 1 108 ? 8.397 142.504 42.461 1.00 27.55 88 LEU C O 1
ATOM 3092 N N . VAL C 1 109 ? 9.332 141.606 40.621 1.00 31.46 89 VAL C N 1
ATOM 3093 C CA . VAL C 1 109 ? 10.678 142.122 40.835 1.00 31.60 89 VAL C CA 1
ATOM 3094 C C . VAL C 1 109 ? 11.221 142.600 39.499 1.00 31.79 89 VAL C C 1
ATOM 3095 O O . VAL C 1 109 ? 10.749 142.173 38.441 1.00 33.06 89 VAL C O 1
ATOM 3099 N N . ARG C 1 110 ? 12.215 143.482 39.548 1.00 41.47 90 ARG C N 1
ATOM 3100 C CA . ARG C 1 110 ? 12.980 143.885 38.365 1.00 40.63 90 ARG C CA 1
ATOM 3101 C C . ARG C 1 110 ? 14.471 143.750 38.667 1.00 35.70 90 ARG C C 1
ATOM 3102 O O . ARG C 1 110 ? 14.887 144.022 39.787 1.00 33.88 90 ARG C O 1
ATOM 3110 N N . ARG C 1 111 ? 15.265 143.298 37.695 1.00 35.89 91 ARG C N 1
ATOM 3111 C CA . ARG C 1 111 ? 16.736 143.341 37.811 1.00 35.58 91 ARG C CA 1
ATOM 3112 C C . ARG C 1 111 ? 17.194 144.737 37.396 1.00 34.90 91 ARG C C 1
ATOM 3113 O O . ARG C 1 111 ? 16.813 145.233 36.339 1.00 36.99 91 ARG C O 1
ATOM 3121 N N . GLU C 1 112 ? 18.058 145.339 38.193 1.00 35.28 92 GLU C N 1
ATOM 3122 C CA . GLU C 1 112 ? 18.584 146.671 37.896 1.00 36.70 92 GLU C CA 1
ATOM 3123 C C . GLU C 1 112 ? 20.071 146.724 38.190 1.00 35.84 92 GLU C C 1
ATOM 3124 O O . GLU C 1 112 ? 20.541 146.162 39.162 1.00 34.30 92 GLU C O 1
ATOM 3130 N N . ASN C 1 113 ? 20.801 147.408 37.330 1.00 36.04 93 ASN C N 1
ATOM 3131 C CA . ASN C 1 113 ? 22.218 147.599 37.554 1.00 38.05 93 ASN C CA 1
ATOM 3132 C C . ASN C 1 113 ? 22.536 148.598 38.648 1.00 37.86 93 ASN C C 1
ATOM 3133 O O . ASN C 1 113 ? 21.982 149.685 38.690 1.00 37.00 93 ASN C O 1
ATOM 3138 N N . CYS C 1 114 ? 23.429 148.202 39.553 1.00 38.08 94 CYS C N 1
ATOM 3139 C CA . CYS C 1 114 ? 23.823 149.036 40.670 1.00 40.94 94 CYS C CA 1
ATOM 3140 C C . CYS C 1 114 ? 24.910 149.973 40.221 1.00 42.82 94 CYS C C 1
ATOM 3141 O O . CYS C 1 114 ? 25.894 149.520 39.650 1.00 41.87 94 CYS C O 1
ATOM 3144 N N . GLU C 1 115 ? 24.725 151.273 40.456 1.00 44.41 95 GLU C N 1
ATOM 3145 C CA . GLU C 1 115 ? 25.631 152.277 39.880 1.00 48.36 95 GLU C CA 1
ATOM 3146 C C . GLU C 1 115 ? 26.735 152.766 40.837 1.00 50.68 95 GLU C C 1
ATOM 3147 O O . GLU C 1 115 ? 27.488 153.659 40.480 1.00 53.68 95 GLU C O 1
ATOM 3153 N N . SER C 1 116 ? 26.904 152.120 42.001 1.00 50.15 96 SER C N 1
ATOM 3154 C CA . SER C 1 116 ? 28.088 152.391 42.855 1.00 54.58 96 SER C CA 1
ATOM 3155 C C . SER C 1 116 ? 29.391 151.810 42.246 1.00 55.96 96 SER C C 1
ATOM 3156 O O . SER C 1 116 ? 29.399 151.151 41.193 1.00 54.04 96 SER C O 1
ATOM 3159 N N . ASP C 1 117 ? 30.499 152.055 42.919 1.00 60.60 97 ASP C N 1
ATOM 3160 C CA . ASP C 1 117 ? 31.766 151.460 42.490 1.00 64.63 97 ASP C CA 1
ATOM 3161 C C . ASP C 1 117 ? 31.727 149.919 42.575 1.00 63.93 97 ASP C C 1
ATOM 3162 O O . ASP C 1 117 ? 32.504 149.243 41.897 1.00 66.27 97 ASP C O 1
ATOM 3164 N N . ARG C 1 118 ? 30.828 149.368 43.395 1.00 62.22 98 ARG C N 1
ATOM 3165 C CA . ARG C 1 118 ? 30.681 147.899 43.475 1.00 63.43 98 ARG C CA 1
ATOM 3166 C C . ARG C 1 118 ? 29.983 147.234 42.275 1.00 59.48 98 ARG C C 1
ATOM 3167 O O . ARG C 1 118 ? 30.160 146.047 42.044 1.00 61.41 98 ARG C O 1
ATOM 3175 N N . ARG C 1 119 ? 29.163 147.975 41.544 1.00 56.06 99 ARG C N 1
ATOM 3176 C CA . ARG C 1 119 ? 28.485 147.434 40.358 1.00 52.77 99 ARG C CA 1
ATOM 3177 C C . ARG C 1 119 ? 27.659 146.169 40.722 1.00 49.92 99 ARG C C 1
ATOM 3178 O O . ARG C 1 119 ? 27.161 146.094 41.837 1.00 51.08 99 ARG C O 1
ATOM 3181 N N . GLY C 1 120 ? 27.479 145.193 39.824 1.00 49.43 100 GLY C N 1
ATOM 3182 C CA . GLY C 1 120 ? 26.644 144.013 40.142 1.00 47.27 100 GLY C CA 1
ATOM 3183 C C . GLY C 1 120 ? 25.174 144.378 40.017 1.00 41.38 100 GLY C C 1
ATOM 3184 O O . GLY C 1 120 ? 24.844 145.533 39.799 1.00 41.48 100 GLY C O 1
ATOM 3185 N N . LEU C 1 121 ? 24.288 143.389 40.102 1.00 40.07 101 LEU C N 1
ATOM 3186 C CA . LEU C 1 121 ? 22.848 143.615 40.014 1.00 36.42 101 LEU C CA 1
ATOM 3187 C C . LEU C 1 121 ? 22.154 143.721 41.350 1.00 36.63 101 LEU C C 1
ATOM 3188 O O . LEU C 1 121 ? 22.562 143.110 42.337 1.00 38.85 101 LEU C O 1
ATOM 3193 N N . PHE C 1 122 ? 21.052 144.455 41.316 1.00 38.34 102 PHE C N 1
ATOM 3194 C CA . PHE C 1 122 ? 20.070 144.477 42.373 1.00 36.54 102 PHE C CA 1
ATOM 3195 C C . PHE C 1 122 ? 18.818 143.730 41.867 1.00 34.70 102 PHE C C 1
ATOM 3196 O O . PHE C 1 122 ? 18.452 143.817 40.683 1.00 33.51 102 PHE C O 1
ATOM 3204 N N . ALA C 1 123 ? 18.156 143.040 42.791 1.00 33.08 103 ALA C N 1
ATOM 3205 C CA . ALA C 1 123 ? 16.751 142.660 42.646 1.00 28.96 103 ALA C CA 1
ATOM 3206 C C . ALA C 1 123 ? 15.989 143.754 43.363 1.00 28.83 103 ALA C C 1
ATOM 3207 O O . ALA C 1 123 ? 16.283 144.057 44.519 1.00 27.06 103 ALA C O 1
ATOM 3209 N N . VAL C 1 124 ? 15.028 144.356 42.664 1.00 28.20 104 VAL C N 1
ATOM 3210 C CA . VAL C 1 124 ? 14.229 145.439 43.176 1.00 27.31 104 VAL C CA 1
ATOM 3211 C C . VAL C 1 124 ? 12.764 145.022 43.144 1.00 26.66 104 VAL C C 1
ATOM 3212 O O . VAL C 1 124 ? 12.254 144.591 42.102 1.00 27.97 104 VAL C O 1
ATOM 3216 N N . LEU C 1 125 ? 12.081 145.157 44.287 1.00 26.19 105 LEU C N 1
ATOM 3217 C CA . LEU C 1 125 ? 10.667 144.875 44.394 1.00 25.76 105 LEU C CA 1
ATOM 3218 C C . LEU C 1 125 ? 9.879 145.949 43.646 1.00 26.47 105 LEU C C 1
ATOM 3219 O O . LEU C 1 125 ? 10.065 147.139 43.859 1.00 26.33 105 LEU C O 1
ATOM 3224 N N . THR C 1 126 ? 8.985 145.506 42.764 1.00 26.58 106 THR C N 1
ATOM 3225 C CA . THR C 1 126 ? 8.119 146.463 42.084 1.00 28.06 106 THR C CA 1
ATOM 3226 C C . THR C 1 126 ? 6.972 146.883 43.000 1.00 27.83 106 THR C C 1
ATOM 3227 O O . THR C 1 126 ? 6.719 146.256 44.050 1.00 27.98 106 THR C O 1
ATOM 3231 N N . GLU C 1 127 ? 6.266 147.938 42.616 1.00 27.96 107 GLU C N 1
ATOM 3232 C CA . GLU C 1 127 ? 5.058 148.307 43.312 1.00 29.20 107 GLU C CA 1
ATOM 3233 C C . GLU C 1 127 ? 4.076 147.132 43.328 1.00 29.15 107 GLU C C 1
ATOM 3234 O O . GLU C 1 127 ? 3.417 146.897 44.346 1.00 28.62 107 GLU C O 1
ATOM 3240 N N . HIS C 1 128 ? 3.973 146.395 42.221 1.00 27.33 108 HIS C N 1
ATOM 3241 C CA . HIS C 1 128 ? 3.078 145.246 42.173 1.00 29.38 108 HIS C CA 1
ATOM 3242 C C . HIS C 1 128 ? 3.528 144.174 43.140 1.00 27.92 108 HIS C C 1
ATOM 3243 O O . HIS C 1 128 ? 2.717 143.525 43.818 1.00 28.26 108 HIS C O 1
ATOM 3250 N N . GLY C 1 129 ? 4.838 143.992 43.237 1.00 26.91 109 GLY C N 1
ATOM 3251 C CA . GLY C 1 129 ? 5.392 143.053 44.215 1.00 24.78 109 GLY C CA 1
ATOM 3252 C C . GLY C 1 129 ? 5.122 143.411 45.648 1.00 24.51 109 GLY C C 1
ATOM 3253 O O . GLY C 1 129 ? 4.789 142.534 46.478 1.00 24.62 109 GLY C O 1
ATOM 3254 N N . LEU C 1 130 ? 5.272 144.692 45.966 1.00 25.44 110 LEU C N 1
ATOM 3255 C CA . LEU C 1 130 ? 4.992 145.200 47.294 1.00 25.97 110 LEU C CA 1
ATOM 3256 C C . LEU C 1 130 ? 3.508 145.051 47.656 1.00 27.66 110 LEU C C 1
ATOM 3257 O O . LEU C 1 130 ? 3.151 144.613 48.753 1.00 28.76 110 LEU C O 1
ATOM 3262 N N . GLU C 1 131 ? 2.637 145.365 46.717 1.00 27.51 111 GLU C N 1
ATOM 3263 C CA . GLU C 1 131 ? 1.213 145.255 46.972 1.00 30.58 111 GLU C CA 1
ATOM 3264 C C . GLU C 1 131 ? 0.811 143.780 47.134 1.00 29.04 111 GLU C C 1
ATOM 3265 O O . GLU C 1 131 ? -0.078 143.435 47.927 1.00 29.15 111 GLU C O 1
ATOM 3271 N N . THR C 1 132 ? 1.447 142.905 46.352 1.00 28.74 112 THR C N 1
ATOM 3272 C CA . THR C 1 132 ? 1.191 141.454 46.420 1.00 28.22 112 THR C CA 1
ATOM 3273 C C . THR C 1 132 ? 1.624 140.925 47.793 1.00 29.15 112 THR C C 1
ATOM 3274 O O . THR C 1 132 ? 0.864 140.235 48.486 1.00 29.51 112 THR C O 1
ATOM 3278 N N . MET C 1 133 ? 2.803 141.316 48.230 1.00 29.41 113 MET C N 1
ATOM 3279 C CA . MET C 1 133 ? 3.229 140.966 49.574 1.00 31.63 113 MET C CA 1
ATOM 3280 C C . MET C 1 133 ? 2.282 141.461 50.673 1.00 32.77 113 MET C C 1
ATOM 3281 O O . MET C 1 133 ? 1.953 140.703 51.601 1.00 30.80 113 MET C O 1
ATOM 3286 N N . ARG C 1 134 ? 1.826 142.713 50.585 1.00 33.08 114 ARG C N 1
ATOM 3287 C CA . ARG C 1 134 ? 0.886 143.240 51.582 1.00 35.88 114 ARG C CA 1
ATOM 3288 C C . ARG C 1 134 ? -0.444 142.477 51.597 1.00 34.54 114 ARG C C 1
ATOM 3289 O O . ARG C 1 134 ? -1.004 142.247 52.653 1.00 34.63 114 ARG C O 1
ATOM 3297 N N . LYS C 1 135 ? -0.921 142.070 50.424 1.00 35.68 115 LYS C N 1
ATOM 3298 C CA . LYS C 1 135 ? -2.154 141.284 50.301 1.00 38.54 115 LYS C CA 1
ATOM 3299 C C . LYS C 1 135 ? -1.982 139.884 50.904 1.00 35.30 115 LYS C C 1
ATOM 3300 O O . LYS C 1 135 ? -2.849 139.413 51.639 1.00 35.04 115 LYS C O 1
ATOM 3306 N N . VAL C 1 136 ? -0.869 139.223 50.600 1.00 32.35 116 VAL C N 1
ATOM 3307 C CA . VAL C 1 136 ? -0.673 137.814 50.990 1.00 31.23 116 VAL C CA 1
ATOM 3308 C C . VAL C 1 136 ? -0.185 137.601 52.437 1.00 29.86 116 VAL C C 1
ATOM 3309 O O . VAL C 1 136 ? -0.552 136.603 53.080 1.00 29.77 116 VAL C O 1
ATOM 3313 N N . ALA C 1 137 ? 0.614 138.525 52.947 1.00 29.73 117 ALA C N 1
ATOM 3314 C CA . ALA C 1 137 ? 1.252 138.368 54.263 1.00 31.29 117 ALA C CA 1
ATOM 3315 C C . ALA C 1 137 ? 0.288 137.933 55.386 1.00 30.46 117 ALA C C 1
ATOM 3316 O O . ALA C 1 137 ? 0.593 136.999 56.108 1.00 29.75 117 ALA C O 1
ATOM 3318 N N . PRO C 1 138 ? -0.876 138.606 55.533 1.00 33.99 118 PRO C N 1
ATOM 3319 C CA . PRO C 1 138 ? -1.853 138.240 56.566 1.00 34.61 118 PRO C CA 1
ATOM 3320 C C . PRO C 1 138 ? -2.328 136.792 56.451 1.00 33.42 118 PRO C C 1
ATOM 3321 O O . PRO C 1 138 ? -2.490 136.105 57.464 1.00 33.46 118 PRO C O 1
ATOM 3325 N N . HIS C 1 139 ? -2.524 136.327 55.227 1.00 32.65 119 HIS C N 1
ATOM 3326 C CA . HIS C 1 139 ? -2.920 134.941 55.024 1.00 31.68 119 HIS C CA 1
ATOM 3327 C C . HIS C 1 139 ? -1.783 133.998 55.330 1.00 30.31 119 HIS C C 1
ATOM 3328 O O . HIS C 1 139 ? -1.976 132.982 55.982 1.00 31.07 119 HIS C O 1
ATOM 3335 N N . HIS C 1 140 ? -0.570 134.319 54.895 1.00 29.48 120 HIS C N 1
ATOM 3336 C CA . HIS C 1 140 ? 0.583 133.468 55.188 1.00 27.93 120 HIS C CA 1
ATOM 3337 C C . HIS C 1 140 ? 0.851 133.375 56.685 1.00 27.15 120 HIS C C 1
ATOM 3338 O O . HIS C 1 140 ? 1.103 132.302 57.207 1.00 25.51 120 HIS C O 1
ATOM 3345 N N . VAL C 1 141 ? 0.767 134.488 57.398 1.00 27.69 121 VAL C N 1
ATOM 3346 C CA . VAL C 1 141 ? 0.969 134.444 58.839 1.00 28.17 121 VAL C CA 1
ATOM 3347 C C . VAL C 1 141 ? -0.120 133.610 59.560 1.00 28.26 121 VAL C C 1
ATOM 3348 O O . VAL C 1 141 ? 0.211 132.835 60.439 1.00 24.90 121 VAL C O 1
ATOM 3352 N N . ALA C 1 142 ? -1.375 133.712 59.108 1.00 28.47 122 ALA C N 1
ATOM 3353 C CA . ALA C 1 142 ? -2.449 132.860 59.611 1.00 28.11 122 ALA C CA 1
ATOM 3354 C C . ALA C 1 142 ? -2.162 131.365 59.371 1.00 27.02 122 ALA C C 1
ATOM 3355 O O . ALA C 1 142 ? -2.412 130.520 60.252 1.00 25.51 122 ALA C O 1
ATOM 3357 N N . SER C 1 143 ? -1.580 131.060 58.220 1.00 26.48 123 SER C N 1
ATOM 3358 C CA A SER C 1 143 ? -1.158 129.678 57.899 0.50 25.50 123 SER C CA 1
ATOM 3359 C CA B SER C 1 143 ? -1.179 129.693 57.871 0.50 26.10 123 SER C CA 1
ATOM 3360 C C . SER C 1 143 ? 0.014 129.187 58.750 1.00 24.28 123 SER C C 1
ATOM 3361 O O . SER C 1 143 ? -0.030 128.058 59.283 1.00 23.98 123 SER C O 1
ATOM 3366 N N . VAL C 1 144 ? 1.037 130.030 58.927 1.00 21.26 124 VAL C N 1
ATOM 3367 C CA . VAL C 1 144 ? 2.174 129.701 59.817 1.00 22.20 124 VAL C CA 1
ATOM 3368 C C . VAL C 1 144 ? 1.674 129.425 61.224 1.00 23.30 124 VAL C C 1
ATOM 3369 O O . VAL C 1 144 ? 2.157 128.532 61.891 1.00 22.82 124 VAL C O 1
ATOM 3373 N N . ARG C 1 145 ? 0.736 130.248 61.684 1.00 23.76 125 ARG C N 1
ATOM 3374 C CA . ARG C 1 145 ? 0.164 130.055 63.020 1.00 25.29 125 ARG C CA 1
ATOM 3375 C C . ARG C 1 145 ? -0.612 128.751 63.099 1.00 26.04 125 ARG C C 1
ATOM 3376 O O . ARG C 1 145 ? -0.349 127.963 64.006 1.00 24.89 125 ARG C O 1
ATOM 3384 N N . ARG C 1 146 ? -1.547 128.509 62.157 1.00 27.43 126 ARG C N 1
ATOM 3385 C CA . ARG C 1 146 ? -2.435 127.328 62.310 1.00 31.32 126 ARG C CA 1
ATOM 3386 C C . ARG C 1 146 ? -1.707 125.986 62.134 1.00 28.64 126 ARG C C 1
ATOM 3387 O O . ARG C 1 146 ? -2.059 125.003 62.765 1.00 25.33 126 ARG C O 1
ATOM 3395 N N . HIS C 1 147 ? -0.661 125.980 61.312 1.00 26.77 127 HIS C N 1
ATOM 3396 C CA . HIS C 1 147 ? 0.102 124.756 61.037 1.00 25.76 127 HIS C CA 1
ATOM 3397 C C . HIS C 1 147 ? 1.380 124.610 61.850 1.00 23.93 127 HIS C C 1
ATOM 3398 O O . HIS C 1 147 ? 2.010 123.553 61.800 1.00 25.62 127 HIS C O 1
ATOM 3405 N N . PHE C 1 148 ? 1.764 125.602 62.622 1.00 22.98 128 PHE C N 1
ATOM 3406 C CA . PHE C 1 148 ? 3.029 125.505 63.367 1.00 23.45 128 PHE C CA 1
ATOM 3407 C C . PHE C 1 148 ? 3.083 126.303 64.655 1.00 22.55 128 PHE C C 1
ATOM 3408 O O . PHE C 1 148 ? 3.044 125.724 65.752 1.00 23.35 128 PHE C O 1
ATOM 3416 N N . ILE C 1 149 ? 3.124 127.615 64.568 1.00 22.52 129 ILE C N 1
ATOM 3417 C CA . ILE C 1 149 ? 3.389 128.452 65.714 1.00 24.58 129 ILE C CA 1
ATOM 3418 C C . ILE C 1 149 ? 2.324 128.341 66.820 1.00 25.85 129 ILE C C 1
ATOM 3419 O O . ILE C 1 149 ? 2.669 128.262 67.998 1.00 27.14 129 ILE C O 1
ATOM 3424 N N . ASP C 1 150 ? 1.044 128.299 66.453 1.00 25.49 130 ASP C N 1
ATOM 3425 C CA . ASP C 1 150 ? 0.008 128.224 67.482 1.00 27.78 130 ASP C CA 1
ATOM 3426 C C . ASP C 1 150 ? -0.151 126.806 68.030 1.00 27.05 130 ASP C C 1
ATOM 3427 O O . ASP C 1 150 ? -0.984 126.588 68.910 1.00 28.54 130 ASP C O 1
ATOM 3432 N N . LEU C 1 151 ? 0.636 125.869 67.514 1.00 26.38 131 LEU C N 1
ATOM 3433 C CA . LEU C 1 151 ? 0.682 124.466 67.960 1.00 27.55 131 LEU C CA 1
ATOM 3434 C C . LEU C 1 151 ? 1.871 124.170 68.890 1.00 27.99 131 LEU C C 1
ATOM 3435 O O . LEU C 1 151 ? 2.024 123.070 69.394 1.00 30.06 131 LEU C O 1
ATOM 3440 N N . LEU C 1 152 ? 2.678 125.181 69.174 1.00 28.93 132 LEU C N 1
ATOM 3441 C CA . LEU C 1 152 ? 3.798 125.043 70.080 1.00 28.60 132 LEU C CA 1
ATOM 3442 C C . LEU C 1 152 ? 3.568 125.779 71.378 1.00 29.48 132 LEU C C 1
ATOM 3443 O O . LEU C 1 152 ? 3.239 126.946 71.371 1.00 30.30 132 LEU C O 1
ATOM 3448 N N . ALA C 1 153 ? 3.806 125.096 72.487 1.00 29.94 133 ALA C N 1
ATOM 3449 C CA . ALA C 1 153 ? 3.812 125.739 73.793 1.00 33.03 133 ALA C CA 1
ATOM 3450 C C . ALA C 1 153 ? 4.943 126.747 73.805 1.00 36.56 133 ALA C C 1
ATOM 3451 O O . ALA C 1 153 ? 5.987 126.481 73.237 1.00 36.81 133 ALA C O 1
ATOM 3453 N N . PRO C 1 154 ? 4.761 127.885 74.486 1.00 39.11 134 PRO C N 1
ATOM 3454 C CA . PRO C 1 154 ? 5.825 128.867 74.655 1.00 41.57 134 PRO C CA 1
ATOM 3455 C C . PRO C 1 154 ? 7.177 128.292 75.107 1.00 42.58 134 PRO C C 1
ATOM 3456 O O . PRO C 1 154 ? 8.200 128.669 74.550 1.00 44.13 134 PRO C O 1
ATOM 3460 N N . GLU C 1 155 ? 7.178 127.350 76.037 1.00 43.05 135 GLU C N 1
ATOM 3461 C CA . GLU C 1 155 ? 8.415 126.699 76.471 1.00 47.08 135 GLU C CA 1
ATOM 3462 C C . GLU C 1 155 ? 9.134 125.942 75.328 1.00 46.17 135 GLU C C 1
ATOM 3463 O O . GLU C 1 155 ? 10.342 126.043 75.179 1.00 47.80 135 GLU C O 1
ATOM 3469 N N . ASP C 1 156 ? 8.371 125.221 74.515 1.00 44.01 136 ASP C N 1
ATOM 3470 C CA . ASP C 1 156 ? 8.924 124.445 73.390 1.00 44.50 136 ASP C CA 1
ATOM 3471 C C . ASP C 1 156 ? 9.432 125.361 72.269 1.00 45.29 136 ASP C C 1
ATOM 3472 O O . ASP C 1 156 ? 10.473 125.098 71.658 1.00 48.23 136 ASP C O 1
ATOM 3477 N N . LEU C 1 157 ? 8.747 126.475 72.060 1.00 43.26 137 LEU C N 1
ATOM 3478 C CA . LEU C 1 157 ? 9.192 127.511 71.161 1.00 44.73 137 LEU C CA 1
ATOM 3479 C C . LEU C 1 157 ? 10.570 128.110 71.504 1.00 46.49 137 LEU C C 1
ATOM 3480 O O . LEU C 1 157 ? 11.431 128.226 70.634 1.00 47.43 137 LEU C O 1
ATOM 3485 N N . THR C 1 158 ? 10.753 128.502 72.749 1.00 49.01 138 THR C N 1
ATOM 3486 C CA . THR C 1 158 ? 12.029 128.955 73.259 1.00 52.91 138 THR C CA 1
ATOM 3487 C C . THR C 1 158 ? 13.127 127.908 73.135 1.00 54.24 138 THR C C 1
ATOM 3488 O O . THR C 1 158 ? 14.255 128.232 72.732 1.00 55.35 138 THR C O 1
ATOM 3492 N N . GLU C 1 159 ? 12.792 126.673 73.520 1.00 54.87 139 GLU C N 1
ATOM 3493 C CA . GLU C 1 159 ? 13.739 125.549 73.547 1.00 60.12 139 GLU C CA 1
ATOM 3494 C C . GLU C 1 159 ? 14.147 125.146 72.133 1.00 56.98 139 GLU C C 1
ATOM 3495 O O . GLU C 1 159 ? 15.319 124.895 71.886 1.00 63.33 139 GLU C O 1
ATOM 3501 N N . LEU C 1 160 ? 13.195 125.111 71.219 1.00 51.38 140 LEU C N 1
ATOM 3502 C CA . LEU C 1 160 ? 13.473 124.881 69.825 1.00 46.66 140 LEU C CA 1
ATOM 3503 C C . LEU C 1 160 ? 14.466 125.925 69.317 1.00 44.12 140 LEU C C 1
ATOM 3504 O O . LEU C 1 160 ? 15.493 125.572 68.721 1.00 40.45 140 LEU C O 1
ATOM 3506 N N . ASP C 1 161 ? 14.191 127.202 69.585 1.00 44.90 141 ASP C N 1
ATOM 3507 C CA . ASP C 1 161 ? 15.062 128.272 69.105 1.00 44.79 141 ASP C CA 1
ATOM 3508 C C . ASP C 1 161 ? 16.517 128.176 69.650 1.00 41.97 141 ASP C C 1
ATOM 3509 O O . ASP C 1 161 ? 17.474 128.278 68.893 1.00 37.08 141 ASP C O 1
ATOM 3514 N N . LYS C 1 162 ? 16.652 127.950 70.953 1.00 43.33 142 LYS C N 1
ATOM 3515 C CA . LYS C 1 162 ? 17.974 127.826 71.586 1.00 43.61 142 LYS C CA 1
ATOM 3516 C C . LYS C 1 162 ? 18.730 126.614 71.038 1.00 38.74 142 LYS C C 1
ATOM 3517 O O . LYS C 1 162 ? 19.916 126.686 70.801 1.00 36.80 142 LYS C O 1
ATOM 3520 N N . ALA C 1 163 ? 18.028 125.514 70.810 1.00 37.21 143 ALA C N 1
ATOM 3521 C CA . ALA C 1 163 ? 18.626 124.290 70.340 1.00 33.56 143 ALA C CA 1
ATOM 3522 C C . ALA C 1 163 ? 19.018 124.340 68.888 1.00 31.40 143 ALA C C 1
ATOM 3523 O O . ALA C 1 163 ? 20.066 123.816 68.509 1.00 30.92 143 ALA C O 1
ATOM 3525 N N . LEU C 1 164 ? 18.199 125.002 68.070 1.00 29.85 144 LEU C N 1
ATOM 3526 C CA . LEU C 1 164 ? 18.445 125.069 66.635 1.00 29.88 144 LEU C CA 1
ATOM 3527 C C . LEU C 1 164 ? 19.407 126.167 66.176 1.00 31.19 144 LEU C C 1
ATOM 3528 O O . LEU C 1 164 ? 20.032 126.027 65.097 1.00 31.64 144 LEU C O 1
ATOM 3533 N N . LYS C 1 165 ? 19.523 127.250 66.940 1.00 33.70 145 LYS C N 1
ATOM 3534 C CA . LYS C 1 165 ? 20.409 128.375 66.533 1.00 37.32 145 LYS C CA 1
ATOM 3535 C C . LYS C 1 165 ? 21.855 127.917 66.209 1.00 36.09 145 LYS C C 1
ATOM 3536 O O . LYS C 1 165 ? 22.381 128.255 65.156 1.00 34.88 145 LYS C O 1
ATOM 3540 N N . PRO C 1 166 ? 22.489 127.108 67.085 1.00 36.99 146 PRO C N 1
ATOM 3541 C CA . PRO C 1 166 ? 23.826 126.564 66.770 1.00 36.69 146 PRO C CA 1
ATOM 3542 C C . PRO C 1 166 ? 23.894 125.625 65.562 1.00 33.75 146 PRO C C 1
ATOM 3543 O O . PRO C 1 166 ? 24.942 125.505 64.939 1.00 34.66 146 PRO C O 1
ATOM 3547 N N . ILE C 1 167 ? 22.787 124.956 65.233 1.00 32.17 147 ILE C N 1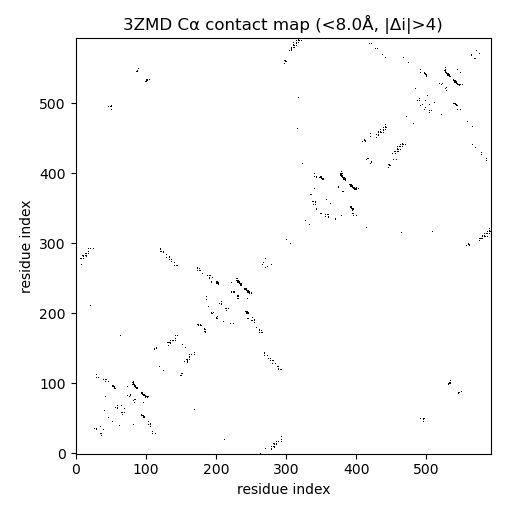
ATOM 3548 C CA . ILE C 1 167 ? 22.730 124.135 64.028 1.00 29.54 147 ILE C CA 1
ATOM 3549 C C . ILE C 1 167 ? 22.698 125.034 62.776 1.00 29.70 147 ILE C C 1
ATOM 3550 O O . ILE C 1 167 ? 23.409 124.757 61.806 1.00 29.55 147 ILE C O 1
ATOM 3555 N N . ALA C 1 168 ? 21.929 126.115 62.828 1.00 29.76 148 ALA C N 1
ATOM 3556 C CA . ALA C 1 168 ? 21.922 127.122 61.767 1.00 31.56 148 ALA C CA 1
ATOM 3557 C C . ALA C 1 168 ? 23.321 127.692 61.573 1.00 33.10 148 ALA C C 1
ATOM 3558 O O . ALA C 1 168 ? 23.773 127.862 60.436 1.00 34.92 148 ALA C O 1
ATOM 3560 N N . GLU C 1 169 ? 23.992 127.986 62.679 1.00 34.30 149 GLU C N 1
ATOM 3561 C CA . GLU C 1 169 ? 25.343 128.532 62.641 1.00 40.63 149 GLU C CA 1
ATOM 3562 C C . GLU C 1 169 ? 26.300 127.570 61.967 1.00 37.54 149 GLU C C 1
ATOM 3563 O O . GLU C 1 169 ? 27.036 127.955 61.071 1.00 41.14 149 GLU C O 1
ATOM 3569 N N . HIS C 1 170 ? 26.298 126.326 62.422 1.00 33.32 150 HIS C N 1
ATOM 3570 C CA . HIS C 1 170 ? 27.123 125.310 61.798 1.00 33.78 150 HIS C CA 1
ATOM 3571 C C . HIS C 1 170 ? 26.866 125.229 60.306 1.00 32.96 150 HIS C C 1
ATOM 3572 O O . HIS C 1 170 ? 27.801 125.157 59.509 1.00 33.70 150 HIS C O 1
ATOM 3579 N N . LEU C 1 171 ? 25.595 125.180 59.910 1.00 30.31 151 LEU C N 1
ATOM 3580 C CA . LEU C 1 171 ? 25.262 124.986 58.504 1.00 31.14 151 LEU C CA 1
ATOM 3581 C C . LEU C 1 171 ? 25.641 126.172 57.655 1.00 34.91 151 LEU C C 1
ATOM 3582 O O . LEU C 1 171 ? 26.085 125.980 56.522 1.00 38.05 151 LEU C O 1
ATOM 3587 N N . ARG C 1 172 ? 25.508 127.386 58.209 1.00 34.53 152 ARG C N 1
ATOM 3588 C CA . ARG C 1 172 ? 25.906 128.584 57.507 1.00 38.96 152 ARG C CA 1
ATOM 3589 C C . ARG C 1 172 ? 27.415 128.570 57.243 1.00 43.15 152 ARG C C 1
ATOM 3590 O O . ARG C 1 172 ? 27.848 128.956 56.180 1.00 45.02 152 ARG C O 1
ATOM 3605 N N . GLY C 1 173 ? 28.184 128.062 58.202 1.00 44.36 153 GLY C N 1
ATOM 3606 C CA . GLY C 1 173 ? 29.638 127.968 58.087 1.00 50.53 153 GLY C CA 1
ATOM 3607 C C . GLY C 1 173 ? 30.154 126.994 57.037 1.00 53.86 153 GLY C C 1
ATOM 3608 O O . GLY C 1 173 ? 31.301 127.095 56.641 1.00 60.04 153 GLY C O 1
ATOM 3609 N N . GLN C 1 174 ? 29.319 126.064 56.557 1.00 54.25 154 GLN C N 1
ATOM 3610 C CA . GLN C 1 174 ? 29.732 125.163 55.463 1.00 58.14 154 GLN C CA 1
ATOM 3611 C C . GLN C 1 174 ? 29.794 125.886 54.121 1.00 63.13 154 GLN C C 1
ATOM 3612 O O . GLN C 1 174 ? 28.761 126.319 53.601 1.00 65.77 154 GLN C O 1
ATOM 3618 N N . THR D 1 27 ? -5.471 140.712 62.273 1.00 60.05 7 THR D N 1
ATOM 3619 C CA . THR D 1 27 ? -4.206 139.931 61.954 1.00 58.22 7 THR D CA 1
ATOM 3620 C C . THR D 1 27 ? -3.249 139.830 63.157 1.00 51.89 7 THR D C 1
ATOM 3621 O O . THR D 1 27 ? -2.783 140.845 63.687 1.00 51.02 7 THR D O 1
ATOM 3625 N N . ARG D 1 28 ? -2.960 138.615 63.597 1.00 49.51 8 ARG D N 1
ATOM 3626 C CA . ARG D 1 28 ? -2.054 138.444 64.725 1.00 44.57 8 ARG D CA 1
ATOM 3627 C C . ARG D 1 28 ? -0.626 138.221 64.231 1.00 41.29 8 ARG D C 1
ATOM 3628 O O . ARG D 1 28 ? -0.177 137.080 64.082 1.00 37.13 8 ARG D O 1
ATOM 3636 N N . TRP D 1 29 ? 0.091 139.321 63.986 1.00 40.01 9 TRP D N 1
ATOM 3637 C CA . TRP D 1 29 ? 1.489 139.264 63.502 1.00 37.37 9 TRP D CA 1
ATOM 3638 C C . TRP D 1 29 ? 2.328 138.521 64.482 1.00 34.03 9 TRP D C 1
ATOM 3639 O O . TRP D 1 29 ? 2.043 138.529 65.685 1.00 34.04 9 TRP D O 1
ATOM 3650 N N . LEU D 1 30 ? 3.376 137.852 64.013 1.00 31.66 10 LEU D N 1
ATOM 3651 C CA . LEU D 1 30 ? 4.207 137.119 64.934 1.00 29.81 10 LEU D CA 1
ATOM 3652 C C . LEU D 1 30 ? 4.927 138.096 65.874 1.00 32.38 10 LEU D C 1
ATOM 3653 O O . LEU D 1 30 ? 5.361 139.175 65.463 1.00 33.61 10 LEU D O 1
ATOM 3658 N N . THR D 1 31 ? 5.055 137.702 67.133 1.00 31.59 11 THR D N 1
ATOM 3659 C CA . THR D 1 31 ? 5.837 138.464 68.086 1.00 34.31 11 THR D CA 1
ATOM 3660 C C . THR D 1 31 ? 7.304 138.258 67.734 1.00 34.88 11 THR D C 1
ATOM 3661 O O . THR D 1 31 ? 7.632 137.406 66.913 1.00 31.41 11 THR D O 1
ATOM 3665 N N . ASP D 1 32 ? 8.182 139.050 68.350 1.00 39.06 12 ASP D N 1
ATOM 3666 C CA . ASP D 1 32 ? 9.609 138.906 68.127 1.00 42.25 12 ASP D CA 1
ATOM 3667 C C . ASP D 1 32 ? 10.068 137.483 68.442 1.00 40.55 12 ASP D C 1
ATOM 3668 O O . ASP D 1 32 ? 10.826 136.899 67.669 1.00 35.40 12 ASP D O 1
ATOM 3673 N N . THR D 1 33 ? 9.597 136.927 69.558 1.00 39.26 13 THR D N 1
ATOM 3674 C CA . THR D 1 33 ? 9.976 135.570 69.941 1.00 39.13 13 THR D CA 1
ATOM 3675 C C . THR D 1 33 ? 9.485 134.538 68.927 1.00 34.49 13 THR D C 1
ATOM 3676 O O . THR D 1 33 ? 10.223 133.627 68.544 1.00 36.96 13 THR D O 1
ATOM 3680 N N . GLU D 1 34 ? 8.229 134.645 68.534 1.00 31.84 14 GLU D N 1
ATOM 3681 C CA . GLU D 1 34 ? 7.663 133.725 67.552 1.00 29.68 14 GLU D CA 1
ATOM 3682 C C . GLU D 1 34 ? 8.374 133.825 66.190 1.00 28.97 14 GLU D C 1
ATOM 3683 O O . GLU D 1 34 ? 8.637 132.801 65.540 1.00 25.18 14 GLU D O 1
ATOM 3689 N N . GLN D 1 35 ? 8.634 135.052 65.734 1.00 28.74 15 GLN D N 1
ATOM 3690 C CA . GLN D 1 35 ? 9.288 135.252 64.445 1.00 30.58 15 GLN D CA 1
ATOM 3691 C C . GLN D 1 35 ? 10.694 134.654 64.406 1.00 32.75 15 GLN D C 1
ATOM 3692 O O . GLN D 1 35 ? 11.084 134.028 63.403 1.00 29.91 15 GLN D O 1
ATOM 3698 N N . CYS D 1 36 ? 11.448 134.860 65.484 1.00 34.30 16 CYS D N 1
ATOM 3699 C CA A CYS D 1 36 ? 12.788 134.310 65.586 0.50 34.75 16 CYS D CA 1
ATOM 3700 C CA B CYS D 1 36 ? 12.799 134.322 65.581 0.50 35.48 16 CYS D CA 1
ATOM 3701 C C . CYS D 1 36 ? 12.781 132.798 65.519 1.00 31.88 16 CYS D C 1
ATOM 3702 O O . CYS D 1 36 ? 13.558 132.215 64.813 1.00 32.70 16 CYS D O 1
ATOM 3707 N N . ALA D 1 37 ? 11.893 132.176 66.268 1.00 30.87 17 ALA D N 1
ATOM 3708 C CA . ALA D 1 37 ? 11.770 130.722 66.258 1.00 30.63 17 ALA D CA 1
ATOM 3709 C C . ALA D 1 37 ? 11.356 130.225 64.882 1.00 28.52 17 ALA D C 1
ATOM 3710 O O . ALA D 1 37 ? 11.925 129.252 64.384 1.00 29.33 17 ALA D O 1
ATOM 3712 N N . TRP D 1 38 ? 10.387 130.893 64.253 1.00 26.77 18 TRP D N 1
ATOM 3713 C CA . TRP D 1 38 ? 9.941 130.497 62.929 1.00 25.35 18 TRP D CA 1
ATOM 3714 C C . TRP D 1 38 ? 11.052 130.585 61.902 1.00 24.11 18 TRP D C 1
ATOM 3715 O O . TRP D 1 38 ? 11.254 129.681 61.107 1.00 23.66 18 TRP D O 1
ATOM 3726 N N . ARG D 1 39 ? 11.777 131.675 61.910 1.00 26.68 19 ARG D N 1
ATOM 3727 C CA . ARG D 1 39 ? 12.828 131.870 60.929 1.00 29.90 19 ARG D CA 1
ATOM 3728 C C . ARG D 1 39 ? 14.015 130.953 61.149 1.00 28.10 19 ARG D C 1
ATOM 3729 O O . ARG D 1 39 ? 14.657 130.542 60.175 1.00 29.16 19 ARG D O 1
ATOM 3737 N N . THR D 1 40 ? 14.308 130.632 62.400 1.00 28.62 20 THR D N 1
ATOM 3738 C CA . THR D 1 40 ? 15.342 129.643 62.713 1.00 28.17 20 THR D CA 1
ATOM 3739 C C . THR D 1 40 ? 14.935 128.281 62.190 1.00 25.96 20 THR D C 1
ATOM 3740 O O . THR D 1 40 ? 15.733 127.612 61.527 1.00 23.42 20 THR D O 1
ATOM 3744 N N . HIS D 1 41 ? 13.685 127.868 62.429 1.00 25.42 21 HIS D N 1
ATOM 3745 C CA A HIS D 1 41 ? 13.171 126.616 61.838 0.50 25.33 21 HIS D CA 1
ATOM 3746 C CA B HIS D 1 41 ? 13.198 126.590 61.873 0.50 25.86 21 HIS D CA 1
ATOM 3747 C C . HIS D 1 41 ? 13.306 126.543 60.359 1.00 25.84 21 HIS D C 1
ATOM 3748 O O . HIS D 1 41 ? 13.728 125.529 59.799 1.00 25.45 21 HIS D O 1
ATOM 3761 N N . LEU D 1 42 ? 12.943 127.636 59.671 1.00 27.08 22 LEU D N 1
ATOM 3762 C CA . LEU D 1 42 ? 13.035 127.696 58.218 1.00 28.53 22 LEU D CA 1
ATOM 3763 C C . LEU D 1 42 ? 14.475 127.638 57.723 1.00 27.32 22 LEU D C 1
ATOM 3764 O O . LEU D 1 42 ? 14.766 126.947 56.746 1.00 28.81 22 LEU D O 1
ATOM 3769 N N . GLU D 1 43 ? 15.354 128.385 58.383 1.00 24.71 23 GLU D N 1
ATOM 3770 C CA . GLU D 1 43 ? 16.751 128.446 58.009 1.00 29.01 23 GLU D CA 1
ATOM 3771 C C . GLU D 1 43 ? 17.368 127.055 58.153 1.00 28.78 23 GLU D C 1
ATOM 3772 O O . GLU D 1 43 ? 18.051 126.571 57.227 1.00 28.07 23 GLU D O 1
ATOM 3778 N N . VAL D 1 44 ? 17.144 126.401 59.307 1.00 27.02 24 VAL D N 1
ATOM 3779 C CA . VAL D 1 44 ? 17.708 125.064 59.507 1.00 27.16 24 VAL D CA 1
ATOM 3780 C C . VAL D 1 44 ? 17.193 124.097 58.474 1.00 28.00 24 VAL D C 1
ATOM 3781 O O . VAL D 1 44 ? 17.975 123.328 57.895 1.00 29.58 24 VAL D O 1
ATOM 3785 N N . ASN D 1 45 ? 15.883 124.113 58.232 1.00 27.04 25 ASN D N 1
ATOM 3786 C CA . ASN D 1 45 ? 15.287 123.203 57.288 1.00 31.94 25 ASN D CA 1
ATOM 3787 C C . ASN D 1 45 ? 15.935 123.340 55.930 1.00 30.91 25 ASN D C 1
ATOM 3788 O O . ASN D 1 45 ? 16.295 122.354 55.317 1.00 29.39 25 ASN D O 1
ATOM 3793 N N . ARG D 1 46 ? 16.026 124.576 55.459 1.00 30.79 26 ARG D N 1
ATOM 3794 C CA . ARG D 1 46 ? 16.514 124.852 54.123 1.00 31.47 26 ARG D CA 1
ATOM 3795 C C . ARG D 1 46 ? 17.968 124.486 54.001 1.00 29.27 26 ARG D C 1
ATOM 3796 O O . ARG D 1 46 ? 18.369 123.825 53.045 1.00 32.18 26 ARG D O 1
ATOM 3799 N N . LEU D 1 47 ? 18.771 124.939 54.953 1.00 27.00 27 LEU D N 1
ATOM 3800 C CA . LEU D 1 47 ? 20.216 124.684 54.879 1.00 27.80 27 LEU D CA 1
ATOM 3801 C C . LEU D 1 47 ? 20.516 123.176 54.971 1.00 26.79 27 LEU D C 1
ATOM 3802 O O . LEU D 1 47 ? 21.416 122.653 54.291 1.00 27.35 27 LEU D O 1
ATOM 3807 N N . LEU D 1 48 ? 19.810 122.496 55.859 1.00 25.94 28 LEU D N 1
ATOM 3808 C CA . LEU D 1 48 ? 20.063 121.071 56.104 1.00 26.90 28 LEU D CA 1
ATOM 3809 C C . LEU D 1 48 ? 19.679 120.201 54.910 1.00 28.48 28 LEU D C 1
ATOM 3810 O O . LEU D 1 48 ? 20.428 119.310 54.520 1.00 29.02 28 LEU D O 1
ATOM 3815 N N . THR D 1 49 ? 18.523 120.473 54.326 1.00 29.62 29 THR D N 1
ATOM 3816 C CA . THR D 1 49 ? 18.090 119.786 53.149 1.00 32.56 29 THR D CA 1
ATOM 3817 C C . THR D 1 49 ? 19.141 119.941 52.050 1.00 33.15 29 THR D C 1
ATOM 3818 O O . THR D 1 49 ? 19.521 118.956 51.429 1.00 32.30 29 THR D O 1
ATOM 3822 N N . HIS D 1 50 ? 19.595 121.167 51.813 1.00 32.67 30 HIS D N 1
ATOM 3823 C CA A HIS D 1 50 ? 20.627 121.419 50.795 0.50 34.10 30 HIS D CA 1
ATOM 3824 C CA B HIS D 1 50 ? 20.592 121.384 50.764 0.50 34.54 30 HIS D CA 1
ATOM 3825 C C . HIS D 1 50 ? 21.884 120.653 51.066 1.00 33.14 30 HIS D C 1
ATOM 3826 O O . HIS D 1 50 ? 22.464 120.052 50.164 1.00 33.32 30 HIS D O 1
ATOM 3839 N N . GLN D 1 51 ? 22.343 120.688 52.321 1.00 29.65 31 GLN D N 1
ATOM 3840 C CA . GLN D 1 51 ? 23.594 120.060 52.710 1.00 30.89 31 GLN D CA 1
ATOM 3841 C C . GLN D 1 51 ? 23.555 118.528 52.550 1.00 31.26 31 GLN D C 1
ATOM 3842 O O . GLN D 1 51 ? 24.486 117.913 52.037 1.00 32.16 31 GLN D O 1
ATOM 3848 N N . LEU D 1 52 ? 22.462 117.920 52.959 1.00 32.44 32 LEU D N 1
ATOM 3849 C CA . LEU D 1 52 ? 22.341 116.470 52.862 1.00 35.33 32 LEU D CA 1
ATOM 3850 C C . LEU D 1 52 ? 22.253 116.045 51.386 1.00 37.40 32 LEU D C 1
ATOM 3851 O O . LEU D 1 52 ? 22.838 115.039 50.997 1.00 38.32 32 LEU D O 1
ATOM 3856 N N . GLU D 1 53 ? 21.550 116.822 50.562 1.00 37.31 33 GLU D N 1
ATOM 3857 C CA . GLU D 1 53 ? 21.527 116.579 49.111 1.00 40.53 33 GLU D CA 1
ATOM 3858 C C . GLU D 1 53 ? 22.929 116.679 48.547 1.00 40.07 33 GLU D C 1
ATOM 3859 O O . GLU D 1 53 ? 23.360 115.825 47.753 1.00 37.01 33 GLU D O 1
ATOM 3865 N N . LYS D 1 54 ? 23.640 117.738 48.935 1.00 38.57 34 LYS D N 1
ATOM 3866 C CA . LYS D 1 54 ? 25.019 117.946 48.493 1.00 40.03 34 LYS D CA 1
ATOM 3867 C C . LYS D 1 54 ? 25.893 116.746 48.851 1.00 38.23 34 LYS D C 1
ATOM 3868 O O . LYS D 1 54 ? 26.695 116.309 48.040 1.00 38.12 34 LYS D O 1
ATOM 3872 N N . ASP D 1 55 ? 25.736 116.198 50.051 1.00 36.07 35 ASP D N 1
ATOM 3873 C CA . ASP D 1 55 ? 26.562 115.062 50.482 1.00 38.48 35 ASP D CA 1
ATOM 3874 C C . ASP D 1 55 ? 26.226 113.784 49.728 1.00 39.34 35 ASP D C 1
ATOM 3875 O O . ASP D 1 55 ? 27.065 112.887 49.679 1.00 43.46 35 ASP D O 1
ATOM 3880 N N . LEU D 1 56 ? 25.019 113.660 49.168 1.00 44.98 36 LEU D N 1
ATOM 3881 C CA . LEU D 1 56 ? 24.669 112.487 48.352 1.00 42.87 36 LEU D CA 1
ATOM 3882 C C . LEU D 1 56 ? 25.157 112.573 46.909 1.00 43.65 36 LEU D C 1
ATOM 3883 O O . LEU D 1 56 ? 25.231 111.559 46.208 1.00 41.72 36 LEU D O 1
ATOM 3888 N N . GLN D 1 57 ? 25.409 113.785 46.455 1.00 46.94 37 GLN D N 1
ATOM 3889 C CA . GLN D 1 57 ? 25.707 114.026 45.053 1.00 48.73 37 GLN D CA 1
ATOM 3890 C C . GLN D 1 57 ? 26.847 113.141 44.490 1.00 45.26 37 GLN D C 1
ATOM 3891 O O . GLN D 1 57 ? 26.689 112.608 43.417 1.00 44.37 37 GLN D O 1
ATOM 3897 N N . PRO D 1 58 ? 27.960 112.955 45.229 1.00 45.57 38 PRO D N 1
ATOM 3898 C CA . PRO D 1 58 ? 29.040 112.078 44.739 1.00 44.78 38 PRO D CA 1
ATOM 3899 C C . PRO D 1 58 ? 28.621 110.627 44.472 1.00 41.40 38 PRO D C 1
ATOM 3900 O O . PRO D 1 58 ? 29.279 109.935 43.699 1.00 39.68 38 PRO D O 1
ATOM 3904 N N . PHE D 1 59 ? 27.516 110.189 45.060 1.00 37.09 39 PHE D N 1
ATOM 3905 C CA . PHE D 1 59 ? 26.987 108.875 44.781 1.00 35.66 39 PHE D CA 1
ATOM 3906 C C . PHE D 1 59 ? 25.995 108.881 43.634 1.00 34.64 39 PHE D C 1
ATOM 3907 O O . PHE D 1 59 ? 25.492 107.841 43.271 1.00 33.47 39 PHE D O 1
ATOM 3915 N N . GLY D 1 60 ? 25.728 110.040 43.047 1.00 35.85 40 GLY D N 1
ATOM 3916 C CA . GLY D 1 60 ? 24.761 110.111 41.953 1.00 36.25 40 GLY D CA 1
ATOM 3917 C C . GLY D 1 60 ? 23.311 109.881 42.382 1.00 35.43 40 GLY D C 1
ATOM 3918 O O . GLY D 1 60 ? 22.470 109.502 41.560 1.00 36.69 40 GLY D O 1
ATOM 3919 N N . LEU D 1 61 ? 22.992 110.137 43.651 1.00 34.15 41 LEU D N 1
ATOM 3920 C CA . LEU D 1 61 ? 21.623 109.967 44.169 1.00 34.48 41 LEU D CA 1
ATOM 3921 C C . LEU D 1 61 ? 21.044 111.304 44.638 1.00 34.81 41 LEU D C 1
ATOM 3922 O O . LEU D 1 61 ? 21.758 112.137 45.195 1.00 36.90 41 LEU D O 1
ATOM 3927 N N . THR D 1 62 ? 19.745 111.475 44.461 1.00 34.28 42 THR D N 1
ATOM 3928 C CA . THR D 1 62 ? 19.014 112.591 45.083 1.00 37.14 42 THR D CA 1
ATOM 3929 C C . THR D 1 62 ? 18.476 112.104 46.435 1.00 36.31 42 THR D C 1
ATOM 3930 O O . THR D 1 62 ? 18.464 110.911 46.716 1.00 33.06 42 THR D O 1
ATOM 3934 N N . MET D 1 63 ? 18.034 113.022 47.279 1.00 37.51 43 MET D N 1
ATOM 3935 C CA . MET D 1 63 ? 17.421 112.605 48.544 1.00 40.10 43 MET D CA 1
ATOM 3936 C C . MET D 1 63 ? 16.111 111.839 48.296 1.00 38.20 43 MET D C 1
ATOM 3937 O O . MET D 1 63 ? 15.800 110.891 49.028 1.00 37.04 43 MET D O 1
ATOM 3942 N N . ASN D 1 64 ? 15.354 112.250 47.286 1.00 37.97 44 ASN D N 1
ATOM 3943 C CA . ASN D 1 64 ? 14.156 111.518 46.917 1.00 40.80 44 ASN D CA 1
ATOM 3944 C C . ASN D 1 64 ? 14.482 110.025 46.629 1.00 37.31 44 ASN D C 1
ATOM 3945 O O . ASN D 1 64 ? 13.778 109.130 47.109 1.00 37.30 44 ASN D O 1
ATOM 3950 N N . ASP D 1 65 ? 15.550 109.780 45.869 1.00 33.78 45 ASP D N 1
ATOM 3951 C CA . ASP D 1 65 ? 15.976 108.418 45.565 1.00 34.31 45 ASP D CA 1
ATOM 3952 C C . ASP D 1 65 ? 16.295 107.676 46.846 1.00 32.02 45 ASP D C 1
ATOM 3953 O O . ASP D 1 65 ? 15.856 106.533 47.067 1.00 29.04 45 ASP D O 1
ATOM 3958 N N . TYR D 1 66 ? 17.138 108.308 47.668 1.00 32.72 46 TYR D N 1
ATOM 3959 C CA . TYR D 1 66 ? 17.619 107.701 48.891 1.00 31.67 46 TYR D CA 1
ATOM 3960 C C . TYR D 1 66 ? 16.478 107.342 49.849 1.00 32.64 46 TYR D C 1
ATOM 3961 O O . TYR D 1 66 ? 16.459 106.244 50.418 1.00 31.24 46 TYR D O 1
ATOM 3970 N N . GLU D 1 67 ? 15.502 108.227 50.000 1.00 35.71 47 GLU D N 1
ATOM 3971 C CA . GLU D 1 67 ? 14.401 107.951 50.919 1.00 38.33 47 GLU D CA 1
ATOM 3972 C C . GLU D 1 67 ? 13.576 106.732 50.470 1.00 35.35 47 GLU D C 1
ATOM 3973 O O . GLU D 1 67 ? 13.117 105.958 51.308 1.00 32.39 47 GLU D O 1
ATOM 3979 N N . ILE D 1 68 ? 13.454 106.520 49.165 1.00 31.83 48 ILE D N 1
ATOM 3980 C CA . ILE D 1 68 ? 12.768 105.330 48.676 1.00 31.40 48 ILE D CA 1
ATOM 3981 C C . ILE D 1 68 ? 13.586 104.065 48.966 1.00 30.41 48 ILE D C 1
ATOM 3982 O O . ILE D 1 68 ? 13.042 103.050 49.451 1.00 27.36 48 ILE D O 1
ATOM 3987 N N . LEU D 1 69 ? 14.900 104.137 48.729 1.00 29.02 49 LEU D N 1
ATOM 3988 C CA . LEU D 1 69 ? 15.766 103.019 49.041 1.00 29.67 49 LEU D CA 1
ATOM 3989 C C . LEU D 1 69 ? 15.622 102.641 50.516 1.00 29.68 49 LEU D C 1
ATOM 3990 O O . LEU D 1 69 ? 15.556 101.452 50.843 1.00 31.25 49 LEU D O 1
ATOM 3995 N N . VAL D 1 70 ? 15.585 103.624 51.396 1.00 30.33 50 VAL D N 1
ATOM 3996 C CA . VAL D 1 70 ? 15.475 103.372 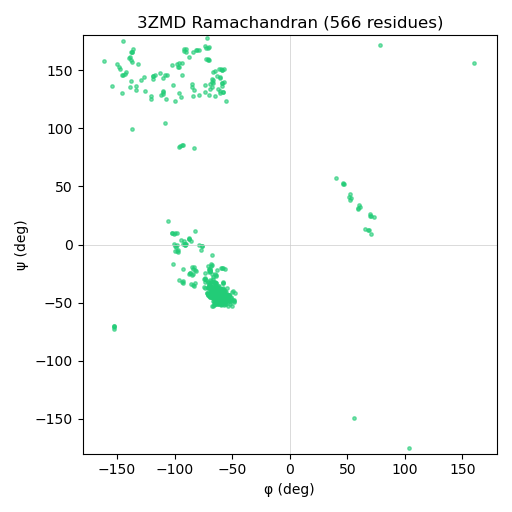52.834 1.00 32.46 50 VAL D CA 1
ATOM 3997 C C . VAL D 1 70 ? 14.176 102.720 53.189 1.00 32.07 50 VAL D C 1
ATOM 3998 O O . VAL D 1 70 ? 14.168 101.719 53.910 1.00 32.51 50 VAL D O 1
ATOM 4002 N N . ASN D 1 71 ? 13.082 103.290 52.703 1.00 31.55 51 ASN D N 1
ATOM 4003 C CA . ASN D 1 71 ? 11.739 102.761 52.995 1.00 34.43 51 ASN D CA 1
ATOM 4004 C C . ASN D 1 71 ? 11.613 101.309 52.537 1.00 32.71 51 ASN D C 1
ATOM 4005 O O . ASN D 1 71 ? 11.145 100.465 53.293 1.00 33.56 51 ASN D O 1
ATOM 4010 N N . LEU D 1 72 ? 12.074 101.008 51.324 1.00 31.93 52 LEU D N 1
ATOM 4011 C CA . LEU D 1 72 ? 12.035 99.625 50.820 1.00 31.60 52 LEU D CA 1
ATOM 4012 C C . LEU D 1 72 ? 12.923 98.691 51.646 1.00 33.07 52 LEU D C 1
ATOM 4013 O O . LEU D 1 72 ? 12.492 97.612 52.038 1.00 32.97 52 LEU D O 1
ATOM 4018 N N . SER D 1 73 ? 14.139 99.114 51.968 1.00 32.89 53 SER D N 1
ATOM 4019 C CA . SER D 1 73 ? 15.056 98.226 52.630 1.00 33.93 53 SER D CA 1
ATOM 4020 C C . SER D 1 73 ? 14.627 97.918 54.064 1.00 37.12 53 SER D C 1
ATOM 4021 O O . SER D 1 73 ? 15.030 96.902 54.621 1.00 37.92 53 SER D O 1
ATOM 4024 N N . GLU D 1 74 ? 13.804 98.786 54.655 1.00 35.47 54 GLU D N 1
ATOM 4025 C CA . GLU D 1 74 ? 13.292 98.541 55.986 1.00 38.08 54 GLU D CA 1
ATOM 4026 C C . GLU D 1 74 ? 11.976 97.781 55.997 1.00 38.68 54 GLU D C 1
ATOM 4027 O O . GLU D 1 74 ? 11.421 97.536 57.073 1.00 38.71 54 GLU D O 1
ATOM 4033 N N . SER D 1 75 ? 11.457 97.425 54.824 1.00 35.66 55 SER D N 1
ATOM 4034 C CA . SER D 1 75 ? 10.202 96.681 54.722 1.00 38.53 55 SER D CA 1
ATOM 4035 C C . SER D 1 75 ? 10.439 95.191 54.544 1.00 39.31 55 SER D C 1
ATOM 4036 O O . SER D 1 75 ? 11.471 94.763 54.001 1.00 38.83 55 SER D O 1
ATOM 4039 N N . GLU D 1 76 ? 9.450 94.409 54.946 1.00 40.97 56 GLU D N 1
ATOM 4040 C CA . GLU D 1 76 ? 9.506 92.963 54.779 1.00 43.97 56 GLU D CA 1
ATOM 4041 C C . GLU D 1 76 ? 9.626 92.650 53.293 1.00 40.07 56 GLU D C 1
ATOM 4042 O O . GLU D 1 76 ? 8.913 93.208 52.481 1.00 38.96 56 GLU D O 1
ATOM 4048 N N . GLY D 1 77 ? 10.563 91.784 52.943 1.00 39.16 57 GLY D N 1
ATOM 4049 C CA . GLY D 1 77 ? 10.821 91.438 51.538 1.00 37.73 57 GLY D CA 1
ATOM 4050 C C . GLY D 1 77 ? 11.416 92.532 50.674 1.00 36.62 57 GLY D C 1
ATOM 4051 O O . GLY D 1 77 ? 11.477 92.408 49.449 1.00 35.39 57 GLY D O 1
ATOM 4052 N N . ASP D 1 78 ? 11.887 93.609 51.313 1.00 36.30 58 ASP D N 1
ATOM 4053 C CA . ASP D 1 78 ? 12.440 94.757 50.603 1.00 34.65 58 ASP D CA 1
ATOM 4054 C C . ASP D 1 78 ? 11.483 95.268 49.520 1.00 33.15 58 ASP D C 1
ATOM 4055 O O . ASP D 1 78 ? 11.900 95.660 48.434 1.00 31.24 58 ASP D O 1
ATOM 4060 N N . ARG D 1 79 ? 10.191 95.307 49.843 1.00 33.51 59 ARG D N 1
ATOM 4061 C CA . ARG D 1 79 ? 9.184 95.751 48.894 1.00 33.64 59 ARG D CA 1
ATOM 4062 C C . ARG D 1 79 ? 8.035 96.422 49.645 1.00 34.89 59 ARG D C 1
ATOM 4063 O O . ARG D 1 79 ? 7.811 96.128 50.803 1.00 33.78 59 ARG D O 1
ATOM 4071 N N . MET D 1 80 ? 7.347 97.332 48.972 1.00 35.33 60 MET D N 1
ATOM 4072 C CA . MET D 1 80 ? 6.182 98.041 49.534 1.00 37.37 60 MET D CA 1
ATOM 4073 C C . MET D 1 80 ? 5.168 98.240 48.429 1.00 37.23 60 MET D C 1
ATOM 4074 O O . MET D 1 80 ? 5.558 98.438 47.288 1.00 34.18 60 MET D O 1
ATOM 4079 N N . ARG D 1 81 ? 3.879 98.206 48.786 1.00 39.81 61 ARG D N 1
ATOM 4080 C CA . ARG D 1 81 ? 2.830 98.630 47.886 1.00 42.78 61 ARG D CA 1
ATOM 4081 C C . ARG D 1 81 ? 3.080 100.087 47.492 1.00 41.74 61 ARG D C 1
ATOM 4082 O O . ARG D 1 81 ? 3.471 100.904 48.349 1.00 40.03 61 ARG D O 1
ATOM 4090 N N . MET D 1 82 ? 2.877 100.414 46.216 1.00 41.22 62 MET D N 1
ATOM 4091 C CA . MET D 1 82 ? 3.027 101.800 45.751 1.00 42.51 62 MET D CA 1
ATOM 4092 C C . MET D 1 82 ? 2.208 102.810 46.568 1.00 44.71 62 MET D C 1
ATOM 4093 O O . MET D 1 82 ? 2.725 103.864 46.916 1.00 43.94 62 MET D O 1
ATOM 4098 N N . SER D 1 83 ? 0.958 102.486 46.896 1.00 46.97 63 SER D N 1
ATOM 4099 C CA . SER D 1 83 ? 0.132 103.423 47.672 1.00 50.08 63 SER D CA 1
ATOM 4100 C C . SER D 1 83 ? 0.722 103.679 49.073 1.00 48.93 63 SER D C 1
ATOM 4101 O O . SER D 1 83 ? 0.683 104.803 49.574 1.00 48.75 63 SER D O 1
ATOM 4104 N N . ASP D 1 84 ? 1.287 102.643 49.692 1.00 47.96 64 ASP D N 1
ATOM 4105 C CA . ASP D 1 84 ? 1.958 102.812 50.998 1.00 47.61 64 ASP D CA 1
ATOM 4106 C C . ASP D 1 84 ? 3.241 103.627 50.857 1.00 43.99 64 ASP D C 1
ATOM 4107 O O . ASP D 1 84 ? 3.597 104.401 51.742 1.00 43.07 64 ASP D O 1
ATOM 4112 N N . LEU D 1 85 ? 3.961 103.392 49.776 1.00 40.40 65 LEU D N 1
ATOM 4113 C CA . LEU D 1 85 ? 5.189 104.112 49.538 1.00 37.47 65 LEU D CA 1
ATOM 4114 C C . LEU D 1 85 ? 4.924 105.606 49.255 1.00 38.19 65 LEU D C 1
ATOM 4115 O O . LEU D 1 85 ? 5.673 106.464 49.721 1.00 38.03 65 LEU D O 1
ATOM 4120 N N . ALA D 1 86 ? 3.843 105.894 48.528 1.00 40.47 66 ALA D N 1
ATOM 4121 C CA . ALA D 1 86 ? 3.371 107.275 48.299 1.00 42.44 66 ALA D CA 1
ATOM 4122 C C . ALA D 1 86 ? 3.085 107.991 49.624 1.00 45.45 66 ALA D C 1
ATOM 4123 O O . ALA D 1 86 ? 3.548 109.123 49.856 1.00 46.76 66 ALA D O 1
ATOM 4125 N N . THR D 1 87 ? 2.357 107.320 50.513 1.00 47.05 67 THR D N 1
ATOM 4126 C CA . THR D 1 87 ? 2.094 107.851 51.854 1.00 49.36 67 THR D CA 1
ATOM 4127 C C . THR D 1 87 ? 3.366 108.043 52.699 1.00 48.10 67 THR D C 1
ATOM 4128 O O . THR D 1 87 ? 3.508 109.061 53.377 1.00 51.80 67 THR D O 1
ATOM 4132 N N . ALA D 1 88 ? 4.262 107.060 52.677 1.00 46.66 68 ALA D N 1
ATOM 4133 C CA . ALA D 1 88 ? 5.506 107.116 53.458 1.00 45.95 68 ALA D CA 1
ATOM 4134 C C . ALA D 1 88 ? 6.443 108.234 53.004 1.00 46.22 68 ALA D C 1
ATOM 4135 O O . ALA D 1 88 ? 7.187 108.803 53.812 1.00 46.87 68 ALA D O 1
ATOM 4137 N N . THR D 1 89 ? 6.446 108.527 51.706 1.00 45.55 69 THR D N 1
ATOM 4138 C CA . THR D 1 89 ? 7.306 109.569 51.173 1.00 46.42 69 THR D CA 1
ATOM 4139 C C . THR D 1 89 ? 6.523 110.868 50.967 1.00 48.79 69 THR D C 1
ATOM 4140 O O . THR D 1 89 ? 7.025 111.807 50.354 1.00 49.06 69 THR D O 1
ATOM 4144 N N . MET D 1 90 ? 5.290 110.897 51.476 1.00 52.39 70 MET D N 1
ATOM 4145 C CA . MET D 1 90 ? 4.388 112.049 51.412 1.00 56.73 70 MET D CA 1
ATOM 4146 C C . MET D 1 90 ? 4.305 112.705 50.042 1.00 55.87 70 MET D C 1
ATOM 4147 O O . MET D 1 90 ? 4.493 113.909 49.924 1.00 58.33 70 MET D O 1
ATOM 4152 N N . GLN D 1 91 ? 4.030 111.918 49.006 1.00 55.03 71 GLN D N 1
ATOM 4153 C CA . GLN D 1 91 ? 3.834 112.469 47.661 1.00 55.26 71 GLN D CA 1
ATOM 4154 C C . GLN D 1 91 ? 2.653 111.824 46.925 1.00 54.11 71 GLN D C 1
ATOM 4155 O O . GLN D 1 91 ? 2.143 110.783 47.330 1.00 54.49 71 GLN D O 1
ATOM 4161 N N . SER D 1 92 ? 2.234 112.461 45.835 1.00 53.54 72 SER D N 1
ATOM 4162 C CA . SER D 1 92 ? 1.107 111.991 45.049 1.00 53.91 72 SER D CA 1
ATOM 4163 C C . SER D 1 92 ? 1.466 110.713 44.289 1.00 51.21 72 SER D C 1
ATOM 4164 O O . SER D 1 92 ? 2.636 110.413 44.057 1.00 45.60 72 SER D O 1
ATOM 4167 N N . LYS D 1 93 ? 0.434 109.986 43.894 1.00 53.39 73 LYS D N 1
ATOM 4168 C CA . LYS D 1 93 ? 0.584 108.799 43.048 1.00 53.78 73 LYS D CA 1
ATOM 4169 C C . LYS D 1 93 ? 1.392 109.148 41.797 1.00 51.52 73 LYS D C 1
ATOM 4170 O O . LYS D 1 93 ? 2.262 108.403 41.415 1.00 50.05 73 LYS D O 1
ATOM 4176 N N . SER D 1 94 ? 1.083 110.290 41.168 1.00 54.68 74 SER D N 1
ATOM 4177 C CA . SER D 1 94 ? 1.715 110.676 39.897 1.00 53.70 74 SER D CA 1
ATOM 4178 C C . SER D 1 94 ? 3.172 111.063 40.077 1.00 50.70 74 SER D C 1
ATOM 4179 O O . SER D 1 94 ? 4.026 110.602 39.295 1.00 49.80 74 SER D O 1
ATOM 4182 N N . ARG D 1 95 ? 3.481 111.847 41.115 1.00 48.99 75 ARG D N 1
ATOM 4183 C CA . ARG D 1 95 ? 4.895 112.188 41.405 1.00 45.71 75 ARG D CA 1
ATOM 4184 C C . ARG D 1 95 ? 5.698 110.925 41.770 1.00 41.47 75 ARG D C 1
ATOM 4185 O O . ARG D 1 95 ? 6.798 110.739 41.267 1.00 38.34 75 ARG D O 1
ATOM 4188 N N . LEU D 1 96 ? 5.149 110.029 42.589 1.00 40.08 76 LEU D N 1
ATOM 4189 C CA . LEU D 1 96 ? 5.855 108.761 42.896 1.00 37.81 76 LEU D CA 1
ATOM 4190 C C . LEU D 1 96 ? 6.111 107.940 41.643 1.00 36.62 76 LEU D C 1
ATOM 4191 O O . LEU D 1 96 ? 7.199 107.376 41.467 1.00 34.89 76 LEU D O 1
ATOM 4196 N N . SER D 1 97 ? 5.124 107.876 40.766 1.00 39.56 77 SER D N 1
ATOM 4197 C CA . SER D 1 97 ? 5.237 107.075 39.535 1.00 41.50 77 SER D CA 1
ATOM 4198 C C . SER D 1 97 ? 6.406 107.553 38.665 1.00 40.86 77 SER D C 1
ATOM 4199 O O . SER D 1 97 ? 7.171 106.725 38.173 1.00 40.01 77 SER D O 1
ATOM 4202 N N . HIS D 1 98 ? 6.544 108.873 38.507 1.00 41.46 78 HIS D N 1
ATOM 4203 C CA . HIS D 1 98 ? 7.651 109.439 37.717 1.00 42.47 78 HIS D CA 1
ATOM 4204 C C . HIS D 1 98 ? 8.985 109.159 38.382 1.00 39.21 78 HIS D C 1
ATOM 4205 O O . HIS D 1 98 ? 9.948 108.852 37.705 1.00 38.58 78 HIS D O 1
ATOM 4212 N N . GLN D 1 99 ? 9.035 109.226 39.711 1.00 37.86 79 GLN D N 1
ATOM 4213 C CA . GLN D 1 99 ? 10.256 108.921 40.463 1.00 35.91 79 GLN D CA 1
ATOM 4214 C C . GLN D 1 99 ? 10.623 107.436 40.317 1.00 34.31 79 GLN D C 1
ATOM 4215 O O . GLN D 1 99 ? 11.785 107.110 40.123 1.00 29.73 79 GLN D O 1
ATOM 4221 N N . ILE D 1 100 ? 9.643 106.540 40.410 1.00 33.65 80 ILE D N 1
ATOM 4222 C CA . ILE D 1 100 ? 9.925 105.107 40.286 1.00 33.65 80 ILE D CA 1
ATOM 4223 C C . ILE D 1 100 ? 10.422 104.791 38.886 1.00 34.45 80 ILE D C 1
ATOM 4224 O O . ILE D 1 100 ? 11.379 104.033 38.733 1.00 32.44 80 ILE D O 1
ATOM 4229 N N . THR D 1 101 ? 9.841 105.424 37.868 1.00 36.38 81 THR D N 1
ATOM 4230 C CA . THR D 1 101 ? 10.339 105.254 36.507 1.00 37.20 81 THR D CA 1
ATOM 4231 C C . THR D 1 101 ? 11.829 105.645 36.409 1.00 37.49 81 THR D C 1
ATOM 4232 O O . THR D 1 101 ? 12.625 104.883 35.838 1.00 36.04 81 THR D O 1
ATOM 4236 N N . ARG D 1 102 ? 12.207 106.782 36.994 1.00 36.70 82 ARG D N 1
ATOM 4237 C CA . ARG D 1 102 ? 13.621 107.204 37.064 1.00 36.27 82 ARG D CA 1
ATOM 4238 C C . ARG D 1 102 ? 14.495 106.177 37.786 1.00 33.85 82 ARG D C 1
ATOM 4239 O O . ARG D 1 102 ? 15.590 105.856 37.350 1.00 34.02 82 ARG D O 1
ATOM 4254 N N . MET D 1 103 ? 14.008 105.632 38.883 1.00 30.19 83 MET D N 1
ATOM 4255 C CA . MET D 1 103 ? 14.788 104.695 39.654 1.00 30.15 83 MET D CA 1
ATOM 4256 C C . MET D 1 103 ? 14.876 103.351 38.936 1.00 29.72 83 MET D C 1
ATOM 4257 O O . MET D 1 103 ? 15.876 102.641 39.079 1.00 28.46 83 MET D O 1
ATOM 4262 N N . GLU D 1 104 ? 13.852 103.012 38.157 1.00 30.54 84 GLU D N 1
ATOM 4263 C CA . GLU D 1 104 ? 13.833 101.788 37.360 1.00 33.77 84 GLU D CA 1
ATOM 4264 C C . GLU D 1 104 ? 14.861 101.913 36.240 1.00 34.15 84 GLU D C 1
ATOM 4265 O O . GLU D 1 104 ? 15.640 101.013 36.019 1.00 30.49 84 GLU D O 1
ATOM 4271 N N . ASN D 1 105 ? 14.882 103.069 35.580 1.00 34.05 85 ASN D N 1
ATOM 4272 C CA . ASN D 1 105 ? 15.906 103.352 34.592 1.00 35.44 85 ASN D CA 1
ATOM 4273 C C . ASN D 1 105 ? 17.324 103.273 35.179 1.00 33.31 85 ASN D C 1
ATOM 4274 O O . ASN D 1 105 ? 18.261 102.871 34.491 1.00 34.38 85 ASN D O 1
ATOM 4279 N N . ALA D 1 106 ? 17.487 103.646 36.451 1.00 32.58 86 ALA D N 1
ATOM 4280 C CA . ALA D 1 106 ? 18.790 103.572 37.132 1.00 30.23 86 ALA D CA 1
ATOM 4281 C C . ALA D 1 106 ? 19.046 102.192 37.779 1.00 28.38 86 ALA D C 1
ATOM 4282 O O . ALA D 1 106 ? 20.058 102.005 38.450 1.00 26.87 86 ALA D O 1
ATOM 4284 N N . ASN D 1 107 ? 18.131 101.240 37.566 1.00 28.12 87 ASN D N 1
ATOM 4285 C CA . ASN D 1 107 ? 18.243 99.863 38.072 1.00 28.12 87 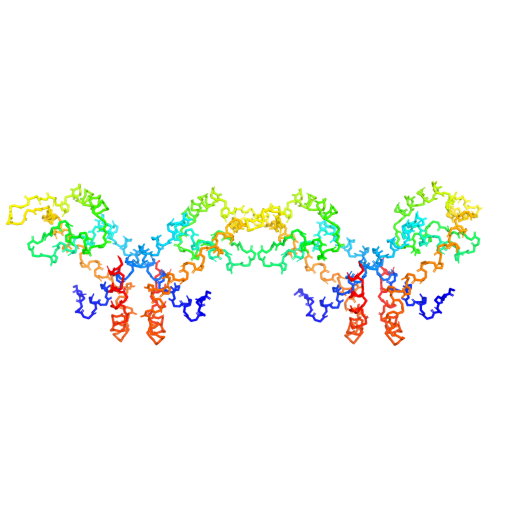ASN D CA 1
ATOM 4286 C C . ASN D 1 107 ? 18.317 99.758 39.581 1.00 27.27 87 ASN D C 1
ATOM 4287 O O . ASN D 1 107 ? 18.943 98.870 40.123 1.00 27.88 87 ASN D O 1
ATOM 4292 N N . LEU D 1 108 ? 17.622 100.655 40.270 1.00 27.64 88 LEU D N 1
ATOM 4293 C CA . LEU D 1 108 ? 17.572 100.668 41.714 1.00 27.27 88 LEU D CA 1
ATOM 4294 C C . LEU D 1 108 ? 16.332 99.944 42.260 1.00 27.15 88 LEU D C 1
ATOM 4295 O O . LEU D 1 108 ? 16.378 99.394 43.363 1.00 26.97 88 LEU D O 1
ATOM 4300 N N . VAL D 1 109 ? 15.234 99.981 41.500 1.00 27.66 89 VAL D N 1
ATOM 4301 C CA . VAL D 1 109 ? 13.955 99.385 41.894 1.00 28.75 89 VAL D CA 1
ATOM 4302 C C . VAL D 1 109 ? 13.334 98.718 40.659 1.00 29.81 89 VAL D C 1
ATOM 4303 O O . VAL D 1 109 ? 13.727 99.041 39.523 1.00 29.26 89 VAL D O 1
ATOM 4307 N N . ARG D 1 110 ? 12.396 97.804 40.905 1.00 30.23 90 ARG D N 1
ATOM 4308 C CA A ARG D 1 110 ? 11.518 97.273 39.859 0.50 32.68 90 ARG D CA 1
ATOM 4309 C CA B ARG D 1 110 ? 11.513 97.296 39.853 0.50 32.70 90 ARG D CA 1
ATOM 4310 C C . ARG D 1 110 ? 10.080 97.238 40.347 1.00 31.93 90 ARG D C 1
ATOM 4311 O O . ARG D 1 110 ? 9.809 97.195 41.547 1.00 31.94 90 ARG D O 1
ATOM 4326 N N . ARG D 1 111 ? 9.153 97.277 39.416 1.00 35.07 91 ARG D N 1
ATOM 4327 C CA A ARG D 1 111 ? 7.731 97.143 39.705 0.50 35.14 91 ARG D CA 1
ATOM 4328 C CA B ARG D 1 111 ? 7.724 97.120 39.721 0.50 35.20 91 ARG D CA 1
ATOM 4329 C C . ARG D 1 111 ? 7.289 95.658 39.553 1.00 36.25 91 ARG D C 1
ATOM 4330 O O . ARG D 1 111 ? 7.655 94.994 38.579 1.00 35.68 91 ARG D O 1
ATOM 4345 N N . GLU D 1 112 ? 6.460 95.160 40.488 1.00 35.94 92 GLU D N 1
ATOM 4346 C CA . GLU D 1 112 ? 5.926 93.790 40.446 1.00 38.98 92 GLU D CA 1
ATOM 4347 C C . GLU D 1 112 ? 4.460 93.789 40.855 1.00 39.51 92 GLU D C 1
ATOM 4348 O O . GLU D 1 112 ? 4.061 94.451 41.819 1.00 37.48 92 GLU D O 1
ATOM 4354 N N . ASN D 1 113 ? 3.662 93.054 40.099 1.00 40.79 93 ASN D N 1
ATOM 4355 C CA . ASN D 1 113 ? 2.237 93.032 40.337 1.00 43.00 93 ASN D CA 1
ATOM 4356 C C . ASN D 1 113 ? 1.852 92.339 41.622 1.00 45.34 93 ASN D C 1
ATOM 4357 O O . ASN D 1 113 ? 2.336 91.253 41.920 1.00 47.73 93 ASN D O 1
ATOM 4362 N N . CYS D 1 114 ? 0.896 92.935 42.327 1.00 46.76 94 CYS D N 1
ATOM 4363 C CA . CYS D 1 114 ? 0.250 92.283 43.445 1.00 50.24 94 CYS D CA 1
ATOM 4364 C C . CYS D 1 114 ? -0.780 91.303 42.904 1.00 52.00 94 CYS D C 1
ATOM 4365 O O . CYS D 1 114 ? -1.634 91.704 42.109 1.00 50.54 94 CYS D O 1
ATOM 4368 N N . GLU D 1 115 ? -0.736 90.050 43.352 1.00 54.21 95 GLU D N 1
ATOM 4369 C CA . GLU D 1 115 ? -1.630 89.027 42.785 1.00 58.83 95 GLU D CA 1
ATOM 4370 C C . GLU D 1 115 ? -2.856 88.679 43.605 1.00 62.35 95 GLU D C 1
ATOM 4371 O O . GLU D 1 115 ? -3.798 88.074 43.082 1.00 64.97 95 GLU D O 1
ATOM 4377 N N . SER D 1 116 ? -2.847 89.041 44.884 1.00 65.12 96 SER D N 1
ATOM 4378 C CA . SER D 1 116 ? -4.030 88.878 45.750 1.00 69.89 96 SER D CA 1
ATOM 4379 C C . SER D 1 116 ? -4.977 90.043 45.512 1.00 68.72 96 SER D C 1
ATOM 4380 O O . SER D 1 116 ? -6.158 89.962 45.834 1.00 71.50 96 SER D O 1
ATOM 4383 N N . ASP D 1 117 ? -4.410 91.143 45.010 1.00 65.35 97 ASP D N 1
ATOM 4384 C CA . ASP D 1 117 ? -5.101 92.373 44.696 1.00 65.43 97 ASP D CA 1
ATOM 4385 C C . ASP D 1 117 ? -4.574 92.896 43.328 1.00 60.60 97 ASP D C 1
ATOM 4386 O O . ASP D 1 117 ? -3.507 93.527 43.284 1.00 57.17 97 ASP D O 1
ATOM 4391 N N . ARG D 1 118 ? -5.332 92.628 42.243 1.00 59.07 98 ARG D N 1
ATOM 4392 C CA . ARG D 1 118 ? -4.942 92.928 40.831 1.00 56.52 98 ARG D CA 1
ATOM 4393 C C . ARG D 1 118 ? -4.838 94.439 40.496 1.00 55.66 98 ARG D C 1
ATOM 4394 O O . ARG D 1 118 ? -4.052 94.831 39.608 1.00 55.40 98 ARG D O 1
ATOM 4396 N N . ARG D 1 119 ? -5.597 95.284 41.198 1.00 54.96 99 ARG D N 1
ATOM 4397 C CA . ARG D 1 119 ? -5.338 96.745 41.198 1.00 57.08 99 ARG D CA 1
ATOM 4398 C C . ARG D 1 119 ? -3.995 97.131 41.896 1.00 55.71 99 ARG D C 1
ATOM 4399 O O . ARG D 1 119 ? -3.514 98.276 41.798 1.00 59.47 99 ARG D O 1
ATOM 4401 N N . GLY D 1 120 ? -3.359 96.164 42.557 1.00 52.34 100 GLY D N 1
ATOM 4402 C CA . GLY D 1 120 ? -2.180 96.450 43.399 1.00 51.11 100 GLY D CA 1
ATOM 4403 C C . GLY D 1 120 ? -0.813 96.305 42.729 1.00 47.05 100 GLY D C 1
ATOM 4404 O O . GLY D 1 120 ? -0.651 95.547 41.763 1.00 43.38 100 GLY D O 1
ATOM 4405 N N . LEU D 1 121 ? 0.201 96.991 43.266 1.00 45.19 101 LEU D N 1
ATOM 4406 C CA . LEU D 1 121 ? 1.532 97.031 42.624 1.00 42.99 101 LEU D CA 1
ATOM 4407 C C . LEU D 1 121 ? 2.586 97.298 43.682 1.00 40.21 101 LEU D C 1
ATOM 4408 O O . LEU D 1 121 ? 2.365 98.144 44.553 1.00 40.95 101 LEU D O 1
ATOM 4413 N N . PHE D 1 122 ? 3.696 96.562 43.599 1.00 37.02 102 PHE D N 1
ATOM 4414 C CA . PHE D 1 122 ? 4.793 96.668 44.550 1.00 36.96 102 PHE D CA 1
ATOM 4415 C C . PHE D 1 122 ? 5.991 97.293 43.885 1.00 34.19 102 PHE D C 1
ATOM 4416 O O . PHE D 1 122 ? 6.264 97.056 42.704 1.00 34.24 102 PHE D O 1
ATOM 4424 N N . ALA D 1 123 ? 6.686 98.104 44.663 1.00 34.60 103 ALA D N 1
ATOM 4425 C CA . ALA D 1 123 ? 8.025 98.554 44.340 1.00 32.20 103 ALA D CA 1
ATOM 4426 C C . ALA D 1 123 ? 8.914 97.599 45.102 1.00 29.54 103 ALA D C 1
ATOM 4427 O O . ALA D 1 123 ? 8.711 97.382 46.292 1.00 30.35 103 ALA D O 1
ATOM 4429 N N . VAL D 1 124 ? 9.899 97.047 44.407 1.00 29.09 104 VAL D N 1
ATOM 4430 C CA . VAL D 1 124 ? 10.830 96.076 44.948 1.00 28.40 104 VAL D CA 1
ATOM 4431 C C . VAL D 1 124 ? 12.258 96.556 44.711 1.00 27.64 104 VAL D C 1
ATOM 4432 O O . VAL D 1 124 ? 12.619 96.994 43.611 1.00 27.33 104 VAL D O 1
ATOM 4436 N N . LEU D 1 125 ? 13.068 96.495 45.755 1.00 28.24 105 LEU D N 1
ATOM 4437 C CA . LEU D 1 125 ? 14.470 96.890 45.617 1.00 26.76 105 LEU D CA 1
ATOM 4438 C C . LEU D 1 125 ? 15.238 95.888 44.765 1.00 27.87 105 LEU D C 1
ATOM 4439 O O . LEU D 1 125 ? 15.094 94.669 44.950 1.00 26.82 105 LEU D O 1
ATOM 4444 N N . THR D 1 126 ? 16.041 96.368 43.820 1.00 27.64 106 THR D N 1
ATOM 4445 C CA . THR D 1 126 ? 16.940 95.473 43.093 1.00 28.99 106 THR D CA 1
ATOM 4446 C C . THR D 1 126 ? 18.227 95.201 43.906 1.00 29.97 106 THR D C 1
ATOM 4447 O O . THR D 1 126 ? 18.493 95.868 44.908 1.00 28.57 106 THR D O 1
ATOM 4451 N N . GLU D 1 127 ? 19.009 94.217 43.480 1.00 31.72 107 GLU D N 1
ATOM 4452 C CA . GLU D 1 127 ? 20.323 93.995 44.085 1.00 33.48 107 GLU D CA 1
ATOM 4453 C C . GLU D 1 127 ? 21.189 95.258 44.002 1.00 29.64 107 GLU D C 1
ATOM 4454 O O . GLU D 1 127 ? 21.865 95.599 44.963 1.00 28.07 107 GLU D O 1
ATOM 4460 N N . HIS D 1 128 ? 21.166 95.956 42.869 1.00 29.65 108 HIS D N 1
ATOM 4461 C CA . HIS D 1 128 ? 21.931 97.196 42.742 1.00 26.10 108 HIS D CA 1
ATOM 4462 C C . HIS D 1 128 ? 21.411 98.248 43.690 1.00 25.08 108 HIS D C 1
ATOM 4463 O O . HIS D 1 128 ? 22.194 99.002 44.289 1.00 23.54 108 HIS D O 1
ATOM 4470 N N . GLY D 1 129 ? 20.090 98.324 43.856 1.00 24.83 109 GLY D N 1
ATOM 4471 C CA . GLY D 1 129 ? 19.521 99.192 44.857 1.00 26.29 109 GLY D CA 1
ATOM 4472 C C . GLY D 1 129 ? 19.951 98.928 46.285 1.00 26.42 109 GLY D C 1
ATOM 4473 O O . GLY D 1 129 ? 20.240 99.861 47.067 1.00 24.87 109 GLY D O 1
ATOM 4474 N N . LEU D 1 130 ? 19.954 97.657 46.649 1.00 27.80 110 LEU D N 1
ATOM 4475 C CA . LEU D 1 130 ? 20.374 97.240 47.957 1.00 29.77 110 LEU D CA 1
ATOM 4476 C C . LEU D 1 130 ? 21.865 97.547 48.174 1.00 30.33 110 LEU D C 1
ATOM 4477 O O . LEU D 1 130 ? 22.262 98.006 49.241 1.00 30.49 110 LEU D O 1
ATOM 4482 N N . GLU D 1 131 ? 22.687 97.296 47.166 1.00 28.24 111 GLU D N 1
ATOM 4483 C CA . GLU D 1 131 ? 24.111 97.510 47.306 1.00 30.69 111 GLU D CA 1
ATOM 4484 C C . GLU D 1 131 ? 24.397 99.005 47.376 1.00 27.83 111 GLU D C 1
ATOM 4485 O O . GLU D 1 131 ? 25.288 99.435 48.119 1.00 28.22 111 GLU D O 1
ATOM 4491 N N . THR D 1 132 ? 23.620 99.797 46.646 1.00 25.40 112 THR D N 1
ATOM 4492 C CA . THR D 1 132 ? 23.750 101.259 46.691 1.00 25.53 112 THR D CA 1
ATOM 4493 C C . THR D 1 132 ? 23.416 101.738 48.106 1.00 26.91 112 THR D C 1
ATOM 4494 O O . THR D 1 132 ? 24.144 102.526 48.701 1.00 27.91 112 THR D O 1
ATOM 4498 N N . MET D 1 133 ? 22.301 101.262 48.644 1.00 26.16 113 MET D N 1
ATOM 4499 C CA . MET D 1 133 ? 21.900 101.595 50.007 1.00 31.28 113 MET D CA 1
ATOM 4500 C C . MET D 1 133 ? 23.003 101.241 51.020 1.00 31.81 113 MET D C 1
ATOM 4501 O O . MET D 1 133 ? 23.341 102.063 51.884 1.00 33.96 113 MET D O 1
ATOM 4506 N N . ARG D 1 134 ? 23.549 100.043 50.921 1.00 36.13 114 ARG D N 1
ATOM 4507 C CA . ARG D 1 134 ? 24.602 99.616 51.846 1.00 38.87 114 ARG D CA 1
ATOM 4508 C C . ARG D 1 134 ? 25.851 100.474 51.728 1.00 36.84 114 ARG D C 1
ATOM 4509 O O . ARG D 1 134 ? 26.479 100.775 52.728 1.00 36.16 114 ARG D O 1
ATOM 4517 N N . LYS D 1 135 ? 26.198 100.876 50.509 1.00 37.12 115 LYS D N 1
ATOM 4518 C CA . LYS D 1 135 ? 27.350 101.730 50.290 1.00 38.06 115 LYS D CA 1
ATOM 4519 C C . LYS D 1 135 ? 27.125 103.133 50.879 1.00 34.82 115 LYS D C 1
ATOM 4520 O O . LYS D 1 135 ? 28.028 103.675 51.507 1.00 34.34 115 LYS D O 1
ATOM 4526 N N . VAL D 1 136 ? 25.940 103.713 50.659 1.00 31.51 116 VAL D N 1
ATOM 4527 C CA . VAL D 1 136 ? 25.672 105.122 50.960 1.00 30.20 116 VAL D CA 1
ATOM 4528 C C . VAL D 1 136 ? 25.289 105.370 52.413 1.00 29.51 116 VAL D C 1
ATOM 4529 O O . VAL D 1 136 ? 25.685 106.375 52.997 1.00 27.09 116 VAL D O 1
ATOM 4533 N N . ALA D 1 137 ? 24.576 104.426 53.015 1.00 31.07 117 ALA D N 1
ATOM 4534 C CA . ALA D 1 137 ? 24.012 104.598 54.358 1.00 30.61 117 ALA D CA 1
ATOM 4535 C C . ALA D 1 137 ? 25.033 105.082 55.412 1.00 30.95 117 ALA D C 1
ATOM 4536 O O . ALA D 1 137 ? 24.740 106.042 56.108 1.00 28.97 117 ALA D O 1
ATOM 4538 N N . PRO D 1 138 ? 26.256 104.484 55.470 1.00 32.90 118 PRO D N 1
ATOM 4539 C CA . PRO D 1 138 ? 27.268 104.940 56.437 1.00 31.99 118 PRO D CA 1
ATOM 4540 C C . PRO D 1 138 ? 27.655 106.407 56.232 1.00 31.60 118 PRO D C 1
ATOM 4541 O O . PRO D 1 138 ? 27.837 107.144 57.216 1.00 30.15 118 PRO D O 1
ATOM 4545 N N . HIS D 1 139 ? 27.759 106.833 54.973 1.00 31.12 119 HIS D N 1
ATOM 4546 C CA . HIS D 1 139 ? 28.054 108.233 54.690 1.00 31.94 119 HIS D CA 1
ATOM 4547 C C . HIS D 1 139 ? 26.909 109.123 55.027 1.00 29.75 119 HIS D C 1
ATOM 4548 O O . HIS D 1 139 ? 27.102 110.155 55.661 1.00 29.45 119 HIS D O 1
ATOM 4555 N N . HIS D 1 140 ? 25.691 108.713 54.688 1.00 28.45 120 HIS D N 1
ATOM 4556 C CA . HIS D 1 140 ? 24.514 109.518 55.026 1.00 27.35 120 HIS D CA 1
ATOM 4557 C C . HIS D 1 140 ? 24.356 109.675 56.526 1.00 25.90 120 HIS D C 1
ATOM 4558 O O . HIS D 1 140 ? 24.086 110.770 57.029 1.00 24.00 120 HIS D O 1
ATOM 4565 N N . VAL D 1 141 ? 24.517 108.602 57.272 1.00 27.70 121 VAL D N 1
ATOM 4566 C CA . VAL D 1 141 ? 24.367 108.704 58.733 1.00 27.30 121 VAL D CA 1
ATOM 4567 C C . VAL D 1 141 ? 25.431 109.580 59.355 1.00 26.82 121 VAL D C 1
ATOM 4568 O O . VAL D 1 141 ? 25.113 110.380 60.247 1.00 25.66 121 VAL D O 1
ATOM 4572 N N . ALA D 1 142 ? 26.651 109.500 58.841 1.00 26.98 122 ALA D N 1
ATOM 4573 C CA . ALA D 1 142 ? 27.727 110.388 59.289 1.00 27.34 122 ALA D CA 1
ATOM 4574 C C . ALA D 1 142 ? 27.394 111.839 59.025 1.00 26.25 122 ALA D C 1
ATOM 4575 O O . ALA D 1 142 ? 27.665 112.717 59.868 1.00 25.42 122 ALA D O 1
ATOM 4577 N N . SER D 1 143 ? 26.753 112.109 57.887 1.00 27.12 123 SER D N 1
ATOM 4578 C CA . SER D 1 143 ? 26.283 113.462 57.550 1.00 26.15 123 SER D CA 1
ATOM 4579 C C . SER D 1 143 ? 25.154 113.955 58.472 1.00 23.61 123 SER D C 1
ATOM 4580 O O . SER D 1 143 ? 25.208 115.104 58.928 1.00 24.00 123 SER D O 1
ATOM 4583 N N . VAL D 1 144 ? 24.159 113.096 58.721 1.00 23.25 124 VAL D N 1
ATOM 4584 C CA . VAL D 1 144 ? 23.023 113.418 59.609 1.00 23.58 124 VAL D CA 1
ATOM 4585 C C . VAL D 1 144 ? 23.573 113.735 61.017 1.00 22.67 124 VAL D C 1
ATOM 4586 O O . VAL D 1 144 ? 23.161 114.687 61.653 1.00 23.95 124 VAL D O 1
ATOM 4590 N N . ARG D 1 145 ? 24.575 112.972 61.459 1.00 24.83 125 ARG D N 1
ATOM 4591 C CA . ARG D 1 145 ? 25.221 113.215 62.752 1.00 24.23 125 ARG D CA 1
ATOM 4592 C C . ARG D 1 145 ? 26.003 114.521 62.769 1.00 25.25 125 ARG D C 1
ATOM 4593 O O . ARG D 1 145 ? 25.765 115.358 63.655 1.00 25.42 125 ARG D O 1
ATOM 4601 N N . ARG D 1 146 ? 26.909 114.733 61.806 1.00 25.49 126 ARG D N 1
ATOM 4602 C CA . ARG D 1 146 ? 27.754 115.924 61.857 1.00 27.94 126 ARG D CA 1
ATOM 4603 C C . ARG D 1 146 ? 26.988 117.257 61.699 1.00 25.73 126 ARG D C 1
ATOM 4604 O O . ARG D 1 146 ? 27.398 118.287 62.265 1.00 25.41 126 ARG D O 1
ATOM 4612 N N . HIS D 1 147 ? 25.906 117.255 60.930 1.00 24.03 127 HIS D N 1
ATOM 4613 C CA . HIS D 1 147 ? 25.166 118.486 60.642 1.00 24.09 127 HIS D CA 1
ATOM 4614 C C . HIS D 1 147 ? 23.939 118.657 61.496 1.00 24.82 127 HIS D C 1
ATOM 4615 O O . HIS D 1 147 ? 23.302 119.678 61.421 1.00 23.92 127 HIS D O 1
ATOM 4622 N N . PHE D 1 148 ? 23.592 117.672 62.313 1.00 22.71 128 PHE D N 1
ATOM 4623 C CA . PHE D 1 148 ? 22.359 117.781 63.082 1.00 24.26 128 PHE D CA 1
ATOM 4624 C C . PHE D 1 148 ? 22.377 117.007 64.395 1.00 24.20 128 PHE D C 1
ATOM 4625 O O . PHE D 1 148 ? 22.445 117.617 65.470 1.00 25.59 128 PHE D O 1
ATOM 4633 N N . ILE D 1 149 ? 22.299 115.681 64.330 1.00 22.97 129 ILE D N 1
ATOM 4634 C CA . ILE D 1 149 ? 22.094 114.872 65.520 1.00 23.64 129 ILE D CA 1
ATOM 4635 C C . ILE D 1 149 ? 23.190 115.006 66.581 1.00 24.27 129 ILE D C 1
ATOM 4636 O O . ILE D 1 149 ? 22.877 115.136 67.759 1.00 26.59 129 ILE D O 1
ATOM 4641 N N . 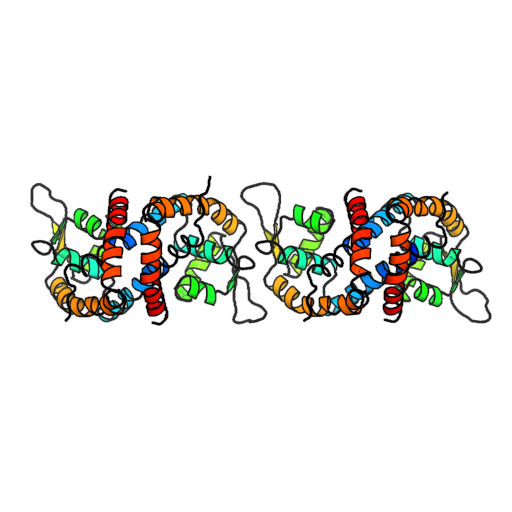ASP D 1 150 ? 24.455 115.052 66.180 1.00 24.82 130 ASP D N 1
ATOM 4642 C CA . ASP D 1 150 ? 25.539 115.186 67.165 1.00 26.36 130 ASP D CA 1
ATOM 4643 C C . ASP D 1 150 ? 25.691 116.608 67.691 1.00 25.98 130 ASP D C 1
ATOM 4644 O O . ASP D 1 150 ? 26.524 116.869 68.546 1.00 24.86 130 ASP D O 1
ATOM 4649 N N . LEU D 1 151 ? 24.921 117.526 67.145 1.00 24.19 131 LEU D N 1
ATOM 4650 C CA . LEU D 1 151 ? 24.934 118.927 67.568 1.00 25.18 131 LEU D CA 1
ATOM 4651 C C . LEU D 1 151 ? 23.783 119.226 68.551 1.00 26.03 131 LEU D C 1
ATOM 4652 O O . LEU D 1 151 ? 23.636 120.353 69.029 1.00 28.09 131 LEU D O 1
ATOM 4657 N N . LEU D 1 152 ? 22.975 118.224 68.858 1.00 26.02 132 LEU D N 1
ATOM 4658 C CA . LEU D 1 152 ? 21.865 118.379 69.824 1.00 25.58 132 LEU D CA 1
ATOM 4659 C C . LEU D 1 152 ? 22.132 117.638 71.087 1.00 25.69 132 LEU D C 1
ATOM 4660 O O . LEU D 1 152 ? 22.458 116.457 71.065 1.00 26.36 132 LEU D O 1
ATOM 4665 N N . ALA D 1 153 ? 21.984 118.323 72.220 1.00 26.56 133 ALA D N 1
ATOM 4666 C CA . ALA D 1 153 ? 22.008 117.654 73.519 1.00 25.42 133 ALA D CA 1
ATOM 4667 C C . ALA D 1 153 ? 20.865 116.645 73.554 1.00 25.95 133 ALA D C 1
ATOM 4668 O O . ALA D 1 153 ? 19.804 116.917 73.008 1.00 27.64 133 ALA D O 1
ATOM 4670 N N . PRO D 1 154 ? 21.071 115.473 74.189 1.00 26.50 134 PRO D N 1
ATOM 4671 C CA . PRO D 1 154 ? 20.005 114.475 74.287 1.00 27.69 134 PRO D CA 1
ATOM 4672 C C . PRO D 1 154 ? 18.688 115.065 74.802 1.00 27.60 134 PRO D C 1
ATOM 4673 O O . PRO D 1 154 ? 17.620 114.701 74.308 1.00 29.97 134 PRO D O 1
ATOM 4677 N N . GLU D 1 155 ? 18.737 115.945 75.786 1.00 29.36 135 GLU D N 1
ATOM 4678 C CA . GLU D 1 155 ? 17.515 116.558 76.328 1.00 32.40 135 GLU D CA 1
ATOM 4679 C C . GLU D 1 155 ? 16.761 117.380 75.256 1.00 31.35 135 GLU D C 1
ATOM 4680 O O . GLU D 1 155 ? 15.546 117.317 75.170 1.00 31.22 135 GLU D O 1
ATOM 4686 N N . ASP D 1 156 ? 17.500 118.129 74.442 1.00 29.32 136 ASP D N 1
ATOM 4687 C CA . ASP D 1 156 ? 16.909 118.975 73.382 1.00 30.50 136 ASP D CA 1
ATOM 4688 C C . ASP D 1 156 ? 16.323 118.128 72.267 1.00 31.58 136 ASP D C 1
ATOM 4689 O O . ASP D 1 156 ? 15.254 118.444 71.720 1.00 31.94 136 ASP D O 1
ATOM 4694 N N . LEU D 1 157 ? 16.986 117.029 71.970 1.00 31.34 137 LEU D N 1
ATOM 4695 C CA . LEU D 1 157 ? 16.486 116.052 71.030 1.00 32.74 137 LEU D CA 1
ATOM 4696 C C . LEU D 1 157 ? 15.130 115.477 71.435 1.00 35.66 137 LEU D C 1
ATOM 4697 O O . LEU D 1 157 ? 14.217 115.409 70.614 1.00 33.25 137 LEU D O 1
ATOM 4702 N N . THR D 1 158 ? 15.009 115.024 72.683 1.00 34.87 138 THR D N 1
ATOM 4703 C CA . THR D 1 158 ? 13.755 114.551 73.236 1.00 38.41 138 THR D CA 1
ATOM 4704 C C . THR D 1 158 ? 12.642 115.596 73.260 1.00 37.30 138 THR D C 1
ATOM 4705 O O . THR D 1 158 ? 11.507 115.286 72.882 1.00 39.05 138 THR D O 1
ATOM 4709 N N . GLU D 1 159 ? 12.998 116.808 73.687 1.00 46.94 139 GLU D N 1
ATOM 4710 C CA . GLU D 1 159 ? 12.084 117.944 73.779 1.00 46.47 139 GLU D CA 1
ATOM 4711 C C . GLU D 1 159 ? 11.610 118.384 72.380 1.00 41.03 139 GLU D C 1
ATOM 4712 O O . GLU D 1 159 ? 10.429 118.640 72.172 1.00 39.63 139 GLU D O 1
ATOM 4718 N N . LEU D 1 160 ? 12.514 118.450 71.418 1.00 41.85 140 LEU D N 1
ATOM 4719 C CA . LEU D 1 160 ? 12.150 118.703 70.023 1.00 40.01 140 LEU D CA 1
ATOM 4720 C C . LEU D 1 160 ? 11.126 117.669 69.550 1.00 37.81 140 LEU D C 1
ATOM 4721 O O . LEU D 1 160 ? 10.088 118.021 68.972 1.00 35.55 140 LEU D O 1
ATOM 4723 N N . ASP D 1 161 ? 11.428 116.395 69.767 1.00 39.87 141 ASP D N 1
ATOM 4724 C CA . ASP D 1 161 ? 10.584 115.325 69.276 1.00 40.41 141 ASP D CA 1
ATOM 4725 C C . ASP D 1 161 ? 9.177 115.368 69.898 1.00 39.32 141 ASP D C 1
ATOM 4726 O O . ASP D 1 161 ? 8.177 115.233 69.184 1.00 37.11 141 ASP D O 1
ATOM 4731 N N . LYS D 1 162 ? 9.101 115.581 71.203 1.00 40.87 142 LYS D N 1
ATOM 4732 C CA . LYS D 1 162 ? 7.796 115.679 71.888 1.00 42.94 142 LYS D CA 1
ATOM 4733 C C . LYS D 1 162 ? 7.006 116.876 71.368 1.00 38.68 142 LYS D C 1
ATOM 4734 O O . LYS D 1 162 ? 5.819 116.787 71.201 1.00 38.59 142 LYS D O 1
ATOM 4740 N N . ALA D 1 163 ? 7.671 117.991 71.121 1.00 37.15 143 ALA D N 1
ATOM 4741 C CA . ALA D 1 163 ? 6.984 119.190 70.626 1.00 37.60 143 ALA D CA 1
ATOM 4742 C C . ALA D 1 163 ? 6.518 119.051 69.188 1.00 34.66 143 ALA D C 1
ATOM 4743 O O . ALA D 1 163 ? 5.495 119.583 68.830 1.00 34.09 143 ALA D O 1
ATOM 4745 N N . LEU D 1 164 ? 7.299 118.380 68.355 1.00 31.82 144 LEU D N 1
ATOM 4746 C CA . LEU D 1 164 ? 7.027 118.295 66.930 1.00 31.62 144 LEU D CA 1
ATOM 4747 C C . LEU D 1 164 ? 6.090 117.164 66.525 1.00 33.81 144 LEU D C 1
ATOM 4748 O O . LEU D 1 164 ? 5.412 117.265 65.495 1.00 31.17 144 LEU D O 1
ATOM 4753 N N . LYS D 1 165 ? 6.010 116.112 67.336 1.00 35.22 145 LYS D N 1
ATOM 4754 C CA . LYS D 1 165 ? 5.139 114.978 67.015 1.00 38.63 145 LYS D CA 1
ATOM 4755 C C . LYS D 1 165 ? 3.668 115.421 66.759 1.00 37.86 145 LYS D C 1
ATOM 4756 O O . LYS D 1 165 ? 3.076 114.997 65.760 1.00 37.60 145 LYS D O 1
ATOM 4760 N N . PRO D 1 166 ? 3.074 116.245 67.645 1.00 37.66 146 PRO D N 1
ATOM 4761 C CA . PRO D 1 166 ? 1.698 116.700 67.418 1.00 38.37 146 PRO D CA 1
ATOM 4762 C C . PRO D 1 166 ? 1.535 117.586 66.179 1.00 34.76 146 PRO D C 1
ATOM 4763 O O . PRO D 1 166 ? 0.449 117.678 65.632 1.00 35.08 146 PRO D O 1
ATOM 4767 N N . ILE D 1 167 ? 2.603 118.256 65.775 1.00 31.16 147 ILE D N 1
ATOM 4768 C CA . ILE D 1 167 ? 2.585 119.056 64.549 1.00 30.21 147 ILE D CA 1
ATOM 4769 C C . ILE D 1 167 ? 2.549 118.114 63.345 1.00 30.73 147 ILE D C 1
ATOM 4770 O O . ILE D 1 167 ? 1.794 118.348 62.396 1.00 32.17 147 ILE D O 1
ATOM 4775 N N . ALA D 1 168 ? 3.331 117.044 63.386 1.00 30.75 148 ALA D N 1
ATOM 4776 C CA . ALA D 1 168 ? 3.258 116.004 62.338 1.00 32.07 148 ALA D CA 1
ATOM 4777 C C . ALA D 1 168 ? 1.859 115.430 62.249 1.00 34.55 148 ALA D C 1
ATOM 4778 O O . ALA D 1 168 ? 1.350 115.212 61.145 1.00 37.01 148 ALA D O 1
ATOM 4780 N N . GLU D 1 169 ? 1.254 115.170 63.407 1.00 35.17 149 GLU D N 1
ATOM 4781 C CA . GLU D 1 169 ? -0.084 114.572 63.475 1.00 40.12 149 GLU D CA 1
ATOM 4782 C C . GLU D 1 169 ? -1.099 115.521 62.856 1.00 38.24 149 GLU D C 1
ATOM 4783 O O . GLU D 1 169 ? -1.867 115.118 61.998 1.00 38.19 149 GLU D O 1
ATOM 4789 N N . HIS D 1 170 ? -1.042 116.791 63.242 1.00 34.77 150 HIS D N 1
ATOM 4790 C CA . HIS D 1 170 ? -1.904 117.814 62.639 1.00 36.01 150 HIS D CA 1
ATOM 4791 C C . HIS D 1 170 ? -1.754 117.905 61.135 1.00 33.59 150 HIS D C 1
ATOM 4792 O O . HIS D 1 170 ? -2.727 117.893 60.407 1.00 34.67 150 HIS D O 1
ATOM 4799 N N . LEU D 1 171 ? -0.517 117.940 60.658 1.00 31.61 151 LEU D N 1
ATOM 4800 C CA . LEU D 1 171 ? -0.281 118.049 59.230 1.00 32.73 151 LEU D CA 1
ATOM 4801 C C . LEU D 1 171 ? -0.706 116.826 58.449 1.00 35.43 151 LEU D C 1
ATOM 4802 O O . LEU D 1 171 ? -1.232 116.975 57.338 1.00 37.38 151 LEU D O 1
ATOM 4807 N N . ARG D 1 172 ? -0.512 115.627 59.016 1.00 36.50 152 ARG D N 1
ATOM 4808 C CA . ARG D 1 172 ? -0.954 114.409 58.370 1.00 42.44 152 ARG D CA 1
ATOM 4809 C C . ARG D 1 172 ? -2.470 114.428 58.213 1.00 44.31 152 ARG D C 1
ATOM 4810 O O . ARG D 1 172 ? -2.993 114.005 57.185 1.00 46.77 152 ARG D O 1
ATOM 4818 N N . GLY D 1 173 ? -3.169 114.966 59.209 1.00 43.47 153 GLY D N 1
ATOM 4819 C CA . GLY D 1 173 ? -4.639 115.046 59.169 1.00 48.68 153 GLY D CA 1
ATOM 4820 C C . GLY D 1 173 ? -5.204 115.996 58.129 1.00 49.14 153 GLY D C 1
ATOM 4821 O O . GLY D 1 173 ? -6.385 115.890 57.775 1.00 52.21 153 GLY D O 1
ATOM 4822 N N . GLN D 1 174 ? -4.388 116.924 57.630 1.00 47.13 154 GLN D N 1
ATOM 4823 C CA . GLN D 1 174 ? -4.883 117.908 56.646 1.00 51.60 154 GLN D CA 1
ATOM 4824 C C . GLN D 1 174 ? -5.176 117.353 55.229 1.00 55.51 154 GLN D C 1
ATOM 4825 O O . GLN D 1 174 ? -4.292 116.815 54.559 1.00 59.86 154 GLN D O 1
#

Foldseek 3Di:
DDDDDPVRVVVVVVVVVLVVVLQVQLQVLCVVLVDGVLLLQLLVVQVPDDQSKDFLVVSCLSSVHDSVVSVVVLVVCVVVQQWDWDDDPPDDSHIMIHGDPVNVVSNVVCVVSSVVSCCVSPVVVDDPVRVVVVCVVCVVVVVVVSVD/DPDQDPVRVVVVVVVVVLVVVLQVQLQVLCVVLVDGVLRVVLLVVQVPDDQSKDFLVVSCLVVVHDSVVSVVVLVVVVVVLQWDWDQDDDPDTGIMTHGGPVNVVSCVVCVVSSVVSCCVSPVVVDDPVVVVVCCVVCVVVVVVVSVD/DDDDADPVRVVVVVVVVVLVVVLQVQLQVLCVVLVDGVLLLQLLVVLVPDVQSKDFLVVSCLSSVHDSVVSVVVLVVCVVVVQWDWDWDDPPVTHIMTHGDPVNNVSNVVCVVSSVVSCCVSPVVPDDPVRVVVCCVVCVVVVVVVSVD/DDDDDPVRVVVVVVVVVLVVVLQVQLQVLCVVLVDGVLLLQLLVVQVPDDQSKDKLVVSCVSSVHDSVVSVVVLVVCVVVQQWDKDADDVDRVIIMIHGGPVNNVSNVVCVVSSVVSCCVSPVVVDDPVRVVVVCVVCVVVVVVVSVD

Nearest PDB structures (foldseek):
  3zmd-assembly2_D  TM=9.825E-01  e=1.092E-23  Streptomyces coelicolor
  3zpl-assembly2_F  TM=9.572E-01  e=6.248E-13  Streptomyces coelicolor
  3zpl-assembly1_B  TM=9.570E-01  e=1.187E-12  Streptomyces coelicolor
  3zpl-assembly2_E  TM=9.517E-01  e=1.044E-12  Streptomyces coelicolor
  1lnw-assembly7_A  TM=8.368E-01  e=2.359E-06  Pseudomonas aeruginosa

Solvent-accessible surface area: 30385 Å² total; per-residue (Å²): 108,153,143,32,78,132,73,28,70,55,0,13,90,12,0,28,58,0,10,80,18,1,81,117,28,4,67,68,39,2,64,110,51,60,11,47,33,97,2,13,46,0,0,25,38,0,28,103,27,143,3,2,14,30,46,20,66,85,0,10,109,44,12,69,42,65,171,87,96,1,47,144,20,0,58,114,0,68,128,53,84,9,3,94,56,16,119,19,110,86,54,110,117,36,70,23,0,0,0,7,3,57,0,20,22,15,18,130,122,0,12,43,102,17,17,44,2,1,16,122,2,4,5,70,68,15,54,111,123,33,11,52,58,12,22,147,8,6,75,67,0,2,100,50,10,129,71,119,107,150,145,32,80,133,83,30,65,58,10,12,92,10,7,49,37,0,6,68,26,2,64,131,28,2,63,66,39,2,126,104,55,59,10,42,15,89,1,14,22,1,0,25,37,0,33,107,27,170,42,39,99,28,31,22,80,68,0,14,100,56,16,79,44,65,176,71,87,1,46,137,22,0,60,108,0,61,129,52,90,8,2,108,64,70,112,30,185,48,164,154,200,12,62,22,0,7,12,10,141,93,0,61,112,12,24,99,119,0,12,41,99,16,18,45,2,2,16,119,2,0,5,71,69,15,54,105,132,32,12,70,24,0,27,84,6,2,70,63,0,2,100,45,4,107,69,116,152,53,144,144,31,78,129,85,31,65,65,8,12,91,12,16,76,44,0,11,43,29,2,63,119,19,3,49,104,37,2,120,113,58,60,10,46,24,80,1,14,40,0,0,28,37,0,29,109,28,167,39,37,92,30,31,27,54,74,0,5,87,33,7,38,47,63,112,79,47,3,52,147,18,0,59,112,1,56,126,53,85,9,2,114,66,53,98,8,163,65,111,170,69,41,77,47,0,4,13,8,109,90,0,31,94,14,28,150,126,0,8,38,97,16,18,43,4,2,16,120,4,9,5,71,70,21,53,108,123,38,14,60,48,33,24,86,12,32,68,66,0,6,123,50,6,93,70,124,112,153,143,31,79,135,77,29,71,60,7,12,93,12,18,52,42,2,21,40,24,2,79,101,17,4,64,79,39,2,127,104,54,62,11,45,46,88,2,11,50,0,0,22,37,0,24,104,27,145,4,2,13,30,64,30,77,81,0,13,109,41,8,62,53,61,182,68,73,4,51,140,22,0,63,111,0,65,131,52,88,7,3,26,70,20,108,6,84,96,68,104,107,6,57,27,0,0,0,10,5,59,0,29,13,10,25,135,120,0,6,41,99,20,16,44,4,2,16,119,3,10,5,66,70,17,55,111,110,41,10,42,57,33,22,146,12,30,76,70,0,2,117,47,8,141,68,119

InterPro domains:
  IPR000835 MarR-type HTH domain [PF12802] (39-100)
  IPR000835 MarR-type HTH domain [PS50995] (1-149)
  IPR000835 MarR-type HTH domain [SM00347] (34-137)
  IPR036388 Winged helix-like DNA-binding domain superfamily [G3DSA:1.10.10.10] (7-158)
  IPR036390 Winged helix DNA-binding domain superfamily [SSF46785] (7-152)
  IPR039422 Transcription regulators MarR/SlyA-like [PTHR33164] (23-152)

B-factor: mean 40.54, std 11.23, range [21.26, 82.87]

Radius of gyration: 37.0 Å; Cα contacts (8 Å, |Δi|>4): 709; chains: 4; bounding box: 39×125×45 Å

Organism: Streptomyces coelicolor (strain ATCC BAA-471 / A3(2) / M145) (NCBI:txid100226)

CATH classification: 1.10.10.10

Sequence (593 aa):
TRWLTDTEQCCAWRTHLEVNRLLTHQLEKDLQPFGLTMNDYEILVNLSESEGDRRMRMSDLATATMQSKSRLSHQITRMENANLVRRENCESDRRGLFAVLTEHGLETMRKVAPHHVASSVRRHFIDLLAPEEDLTELDKALKPIAEHLRGQTRWLTDTEQCCAWRTHHLEVNRLLTHQLEKDLQPFGLTMMNDYEILVNLSESEGDRMRMSDLATATMQSKSRLSHQITRMENANLVRRENCESDRRGLFAVLTEHGLETMRKVAPHHVASSVRRHFIDLLAPEDLTELDKALKPIAEHLRRGQATRWLTDTEQCCAWRTHHLEVNRLLTHHQLEKDLQPFGLTMNDYEILVNLSESEGDRMRMSDLATATMQSKSRLSHQITRMENNANLVRRENCESDRRGLFAVLTEHGLETMRKVAPHHVASSVRRHFIDLLAPEDLTELDKALKPIAEHLRGQTRWLTDTEQCCAWRTHHLEVNRLLTHHQLEKDLQPFGLTMNDYEILVNLSESEGDRMRMSDLATATMQSKSRLSHQITRMENANLVRRRRENCESDRRGLFAVLTEHGLETMRKVAPHHVASVRRHFIDLLAPEDLTELDKALKPIAEHLRGQ